Protein 7M0O (pdb70)

Structure (mmCIF, N/CA/C/O backbone):
data_7M0O
#
_entry.id   7M0O
#
_cell.length_a   39.270
_cell.length_b   56.720
_cell.length_c   152.189
_cell.angle_alpha   90.000
_cell.angle_beta   90.000
_cell.angle_gamma   90.000
#
_symmetry.space_group_name_H-M   'P 21 21 21'
#
loop_
_entity.id
_entity.type
_entity.pdbx_description
1 polymer '3-phosphoshikimate 1-carboxyvinyltransferase'
2 non-polymer 'PHOSPHATE ION'
3 non-polymer 'POTASSIUM ION'
4 water water
#
loop_
_atom_site.group_PDB
_atom_site.id
_atom_site.type_symbol
_atom_site.label_atom_id
_atom_site.label_alt_id
_atom_site.label_comp_id
_atom_site.label_asym_id
_atom_site.label_entity_id
_atom_site.label_seq_id
_atom_site.pdbx_PDB_ins_code
_atom_site.Cartn_x
_atom_site.Cartn_y
_atom_site.Cartn_z
_atom_site.occupancy
_atom_site.B_iso_or_equiv
_atom_site.auth_seq_id
_atom_site.auth_comp_id
_atom_site.auth_asym_id
_atom_site.auth_atom_id
_atom_site.pdbx_PDB_model_num
ATOM 1 N N . SER A 1 3 ? -29.13508 -13.48548 30.56317 1.000 33.24776 8 SER A N 1
ATOM 2 C CA . SER A 1 3 ? -29.11244 -12.96701 29.19619 1.000 24.88561 8 SER A CA 1
ATOM 3 C C . SER A 1 3 ? -27.76927 -12.30483 28.88850 1.000 25.43333 8 SER A C 1
ATOM 4 O O . SER A 1 3 ? -27.45579 -11.21381 29.38437 1.000 21.78724 8 SER A O 1
ATOM 7 N N . LEU A 1 4 ? -26.98452 -12.98359 28.07581 1.000 14.66850 9 LEU A N 1
ATOM 8 C CA . LEU A 1 4 ? -25.61826 -12.57452 27.81624 1.000 14.95123 9 LEU A CA 1
ATOM 9 C C . LEU A 1 4 ? -25.58326 -11.40974 26.82819 1.000 13.26475 9 LEU A C 1
ATOM 10 O O . LEU A 1 4 ? -26.42627 -11.31522 25.93489 1.000 17.29159 9 LEU A O 1
ATOM 15 N N . PRO A 1 5 ? -24.60891 -10.51314 26.97413 1.000 13.34295 10 PRO A N 1
ATOM 16 C CA . PRO A 1 5 ? -24.60613 -9.29170 26.15992 1.000 12.14451 10 PRO A CA 1
ATOM 17 C C . PRO A 1 5 ? -24.26297 -9.56219 24.70244 1.000 14.64321 10 PRO A C 1
ATOM 18 O O . PRO A 1 5 ? -23.50052 -10.47281 24.37533 1.000 14.84741 10 PRO A O 1
ATOM 22 N N . GLY A 1 6 ? -24.82662 -8.71973 23.83454 1.000 12.12179 11 GLY A N 1
ATOM 23 C CA . GLY A 1 6 ? -24.51651 -8.80309 22.41939 1.000 10.94845 11 GLY A CA 1
ATOM 24 C C . GLY A 1 6 ? -23.05187 -8.53088 22.13914 1.000 11.08543 11 GLY A C 1
ATOM 25 O O . GLY A 1 6 ? -22.35269 -7.86381 22.90822 1.000 12.69871 11 GLY A O 1
ATOM 26 N N . SER A 1 7 ? -22.59934 -9.04138 20.99421 1.000 9.44220 12 SER A N 1
ATOM 27 C CA . SER A 1 7 ? -21.24012 -8.81065 20.52937 1.000 11.50062 12 SER A CA 1
ATOM 28 C C . SER A 1 7 ? -21.03505 -7.32534 20.24659 1.000 11.08717 12 SER A C 1
ATOM 29 O O . SER A 1 7 ? -21.85142 -6.69380 19.56895 1.000 12.30874 12 SER A O 1
ATOM 32 N N . LYS A 1 8 ? -19.94991 -6.76913 20.79781 1.000 10.46991 13 LYS A N 1
ATOM 33 C CA . LYS A 1 8 ? -19.65581 -5.35299 20.57277 1.000 12.60246 13 LYS A CA 1
ATOM 34 C C . LYS A 1 8 ? -19.33899 -5.08011 19.10607 1.000 15.51720 13 LYS A C 1
ATOM 35 O O . LYS A 1 8 ? -19.86484 -4.12788 18.50937 1.000 15.18065 13 LYS A O 1
ATOM 41 N N . SER A 1 9 ? -18.46158 -5.88534 18.50641 1.000 12.07568 14 SER A N 1
ATOM 42 C CA . SER A 1 9 ? -18.06337 -5.59534 17.13314 1.000 14.45164 14 SER A CA 1
ATOM 43 C C . SER A 1 9 ? -19.19894 -5.85994 16.14902 1.000 13.86155 14 SER A C 1
ATOM 44 O O . SER A 1 9 ? -19.30001 -5.17769 15.12385 1.000 15.30441 14 SER A O 1
ATOM 47 N N . ILE A 1 10 ? -20.06487 -6.83291 16.43034 1.000 13.86657 15 ILE A N 1
ATOM 48 C CA . ILE A 1 10 ? -21.21252 -7.03560 15.55377 1.000 10.80043 15 ILE A CA 1
ATOM 49 C C . ILE A 1 10 ? -22.21255 -5.88801 15.71444 1.000 11.09892 15 ILE A C 1
ATOM 50 O O . ILE A 1 10 ? -22.77679 -5.40041 14.72656 1.000 13.69692 15 ILE A O 1
ATOM 55 N N . THR A 1 11 ? -22.41562 -5.40563 16.94365 1.000 11.22008 16 THR A N 1
ATOM 56 C CA . THR A 1 11 ? -23.33579 -4.28834 17.13940 1.000 8.13960 16 THR A CA 1
ATOM 57 C C . THR A 1 11 ? -22.85780 -3.06390 16.36775 1.000 11.03932 16 THR A C 1
ATOM 58 O O . THR A 1 11 ? -23.65945 -2.36232 15.73527 1.000 12.61387 16 THR A O 1
ATOM 62 N N . ALA A 1 12 ? -21.54491 -2.84257 16.35009 1.000 13.28478 17 ALA A N 1
ATOM 63 C CA . ALA A 1 12 ? -20.97189 -1.67554 15.67759 1.000 14.66631 17 ALA A CA 1
ATOM 64 C C . ALA A 1 12 ? -21.23421 -1.70890 14.17962 1.000 13.93351 17 ALA A C 1
ATOM 65 O O . ALA A 1 12 ? -21.71249 -0.72343 13.59909 1.000 14.46028 17 ALA A O 1
ATOM 67 N N . ARG A 1 13 ? -20.87425 -2.82030 13.52736 1.000 11.99731 18 ARG A N 1
ATOM 68 C CA . ARG A 1 13 ? -21.17116 -2.97479 12.10352 1.000 15.29029 18 ARG A CA 1
ATOM 69 C C . ARG A 1 13 ? -22.66543 -2.82986 11.82831 1.000 16.05544 18 ARG A C 1
ATOM 70 O O . ARG A 1 13 ? -23.06247 -2.19689 10.84297 1.000 14.87290 18 ARG A O 1
ATOM 78 N N . ALA A 1 14 ? -23.51004 -3.43545 12.67118 1.000 11.50188 19 ALA A N 1
ATOM 79 C CA . ALA A 1 14 ? -24.95437 -3.41086 12.42402 1.000 13.05322 19 ALA A CA 1
ATOM 80 C C . ALA A 1 14 ? -25.52012 -1.99734 12.49070 1.000 11.42360 19 ALA A C 1
ATOM 81 O O . ALA A 1 14 ? -26.47863 -1.67937 11.77255 1.000 10.95911 19 ALA A O 1
ATOM 83 N N . LEU A 1 15 ? -24.97765 -1.15740 13.38375 1.000 11.33132 20 LEU A N 1
ATOM 84 C CA . LEU A 1 15 ? -25.43864 0.23133 13.48224 1.000 10.94435 20 LEU A CA 1
ATOM 85 C C . LEU A 1 15 ? -25.12710 1.00617 12.20757 1.000 16.45234 20 LEU A C 1
ATOM 86 O O . LEU A 1 15 ? -25.94884 1.80715 11.73892 1.000 13.12521 20 LEU A O 1
ATOM 91 N N . PHE A 1 16 ? -23.93184 0.79710 11.65065 1.000 11.94522 21 PHE A N 1
ATOM 92 C CA . PHE A 1 16 ? -23.58609 1.40510 10.36913 1.000 10.25486 21 PHE A CA 1
ATOM 93 C C . PHE A 1 16 ? -24.55825 0.97000 9.28326 1.000 12.61617 21 PHE A C 1
ATOM 94 O O . PHE A 1 16 ? -25.08102 1.79872 8.52991 1.000 14.45404 21 PHE A O 1
ATOM 102 N N . LEU A 1 17 ? -24.76671 -0.34104 9.15631 1.000 14.02090 22 LEU A N 1
ATOM 103 C CA . LEU A 1 17 ? -25.64177 -0.86037 8.10958 1.000 12.95945 22 LEU A CA 1
ATOM 104 C C . LEU A 1 17 ? -27.07373 -0.35161 8.27367 1.000 13.29242 22 LEU A C 1
ATOM 105 O O . LEU A 1 17 ? -27.73199 0.00122 7.27848 1.000 12.64802 22 LEU A O 1
ATOM 110 N N . ALA A 1 18 ? -27.57074 -0.29581 9.52215 1.000 11.34717 23 ALA A N 1
ATOM 111 C CA . ALA A 1 18 ? -28.92076 0.21072 9.77099 1.000 11.04160 23 ALA A CA 1
ATOM 112 C C . ALA A 1 18 ? -29.04550 1.67041 9.35810 1.000 13.48981 23 ALA A C 1
ATOM 113 O O . ALA A 1 18 ? -30.08649 2.08912 8.84602 1.000 13.35504 23 ALA A O 1
ATOM 115 N N . ALA A 1 19 ? -28.00367 2.46501 9.60678 1.000 12.38339 24 ALA A N 1
ATOM 116 C CA . ALA A 1 19 ? -28.01462 3.86475 9.20077 1.000 12.61241 24 ALA A CA 1
ATOM 117 C C . ALA A 1 19 ? -27.99920 4.02532 7.68674 1.000 12.78054 24 ALA A C 1
ATOM 118 O O . ALA A 1 19 ? -28.61430 4.95962 7.15684 1.000 12.53393 24 ALA A O 1
ATOM 120 N N . ALA A 1 20 ? -27.26578 3.16394 6.97711 1.000 12.17787 25 ALA A N 1
ATOM 121 C CA . ALA A 1 20 ? -26.96660 3.41170 5.57006 1.000 11.58992 25 ALA A CA 1
ATOM 122 C C . ALA A 1 20 ? -27.95658 2.75222 4.61265 1.000 14.26371 25 ALA A C 1
ATOM 123 O O . ALA A 1 20 ? -27.98728 3.11996 3.43253 1.000 19.24835 25 ALA A O 1
ATOM 125 N N . ALA A 1 21 ? -28.79431 1.83883 5.09248 1.000 14.55258 26 ALA A N 1
ATOM 126 C CA . ALA A 1 21 ? -29.60764 1.03452 4.19712 1.000 14.69334 26 ALA A CA 1
ATOM 127 C C . ALA A 1 21 ? -30.84673 1.79060 3.71183 1.000 17.94680 26 ALA A C 1
ATOM 128 O O . ALA A 1 21 ? -31.21867 2.85203 4.21759 1.000 18.14632 26 ALA A O 1
ATOM 130 N N . ASP A 1 22 ? -31.48261 1.22251 2.69345 1.000 16.60306 27 ASP A N 1
ATOM 131 C CA . ASP A 1 22 ? -32.73256 1.74604 2.15870 1.000 19.47148 27 ASP A CA 1
ATOM 132 C C . ASP A 1 22 ? -33.86854 1.04353 2.89133 1.000 19.91534 27 ASP A C 1
ATOM 133 O O . ASP A 1 22 ? -34.10023 -0.15518 2.69100 1.000 24.96496 27 ASP A O 1
ATOM 138 N N . GLY A 1 23 ? -34.54295 1.77269 3.77193 1.000 20.28723 28 GLY A N 1
ATOM 139 C CA . GLY A 1 23 ? -35.66411 1.26543 4.54005 1.000 22.11926 28 GLY A CA 1
ATOM 140 C C . GLY A 1 23 ? -35.42562 1.40746 6.03118 1.000 17.98141 28 GLY A C 1
ATOM 141 O O . GLY A 1 23 ? -34.46525 2.03814 6.48238 1.000 19.12293 28 GLY A O 1
ATOM 142 N N . VAL A 1 24 ? -36.33312 0.82744 6.81024 1.000 19.44390 29 VAL A N 1
ATOM 143 C CA . VAL A 1 24 ? -36.24237 0.85999 8.26726 1.000 15.45877 29 VAL A CA 1
ATOM 144 C C . VAL A 1 24 ? -35.64763 -0.46136 8.72964 1.000 15.47279 29 VAL A C 1
ATOM 145 O O . VAL A 1 24 ? -36.20564 -1.53103 8.45832 1.000 17.39034 29 VAL A O 1
ATOM 149 N N . THR A 1 25 ? -34.49650 -0.39675 9.39612 1.000 12.83998 30 THR A N 1
ATOM 150 C CA . THR A 1 25 ? -33.85023 -1.58417 9.93855 1.000 16.03797 30 THR A CA 1
ATOM 151 C C . THR A 1 25 ? -34.18411 -1.73115 11.41438 1.000 14.56847 30 THR A C 1
ATOM 152 O O . THR A 1 25 ? -34.17295 -0.75277 12.16646 1.000 13.83365 30 THR A O 1
ATOM 156 N N . THR A 1 26 ? -34.47166 -2.96398 11.82018 1.000 13.46476 31 THR A N 1
ATOM 157 C CA . THR A 1 26 ? -34.66558 -3.31018 13.22261 1.000 15.03792 31 THR A CA 1
ATOM 158 C C . THR A 1 26 ? -33.48799 -4.16983 13.67143 1.000 18.47089 31 THR A C 1
ATOM 159 O O . THR A 1 26 ? -33.21734 -5.21939 13.07669 1.000 19.83417 31 THR A O 1
ATOM 163 N N . LEU A 1 27 ? -32.77003 -3.70211 14.68952 1.000 13.89684 32 LEU A N 1
ATOM 164 C CA . LEU A 1 27 ? -31.68350 -4.44318 15.31238 1.000 15.06269 32 LEU A CA 1
ATOM 165 C C . LEU A 1 27 ? -32.20817 -5.06589 16.59897 1.000 17.23280 32 LEU A C 1
ATOM 166 O O . LEU A 1 27 ? -32.71244 -4.35368 17.47630 1.000 17.91763 32 LEU A O 1
ATOM 171 N N . VAL A 1 28 ? -32.07561 -6.38066 16.72373 1.000 13.28734 33 VAL A N 1
ATOM 172 C CA . VAL A 1 28 ? -32.59738 -7.09450 17.88672 1.000 14.68538 33 VAL A CA 1
ATOM 173 C C . VAL A 1 28 ? -31.45239 -7.41104 18.84883 1.000 20.86527 33 VAL A C 1
ATOM 174 O O . VAL A 1 28 ? -30.42376 -7.97277 18.45030 1.000 15.08747 33 VAL A O 1
ATOM 178 N N . ARG A 1 29 ? -31.63737 -7.05090 20.12171 1.000 18.00463 34 ARG A N 1
ATOM 179 C CA . ARG A 1 29 ? -30.68037 -7.23631 21.21205 1.000 16.35717 34 ARG A CA 1
ATOM 180 C C . ARG A 1 29 ? -29.29077 -6.66279 20.93603 1.000 16.68243 34 ARG A C 1
ATOM 181 O O . ARG A 1 29 ? -28.29239 -7.33425 21.22830 1.000 15.35127 34 ARG A O 1
ATOM 189 N N . PRO A 1 30 ? -29.15815 -5.44295 20.41588 1.000 15.10355 35 PRO A N 1
ATOM 190 C CA . PRO A 1 30 ? -27.81516 -4.86062 20.28787 1.000 14.98609 35 PRO A CA 1
ATOM 191 C C . PRO A 1 30 ? -27.18193 -4.64689 21.65957 1.000 12.20093 35 PRO A C 1
ATOM 192 O O . PRO A 1 30 ? -27.86102 -4.53464 22.68060 1.000 20.64547 35 PRO A O 1
ATOM 196 N N . LEU A 1 31 ? -25.85310 -4.61611 21.67921 1.000 11.31126 36 LEU A N 1
ATOM 197 C CA . LEU A 1 31 ? -25.14317 -4.28026 22.90757 1.000 13.43860 36 LEU A CA 1
ATOM 198 C C . LEU A 1 31 ? -25.39362 -2.81795 23.26211 1.000 13.87839 36 LEU A C 1
ATOM 199 O O . LEU A 1 31 ? -25.25522 -1.92772 22.41071 1.000 12.83813 36 LEU A O 1
ATOM 204 N N . ARG A 1 32 ? -25.76064 -2.56739 24.51948 1.000 12.99595 37 ARG A N 1
ATOM 205 C CA . ARG A 1 32 ? -25.88415 -1.20976 25.03340 1.000 15.67341 37 ARG A CA 1
ATOM 206 C C . ARG A 1 32 ? -24.62415 -0.90047 25.83440 1.000 16.20098 37 ARG A C 1
ATOM 207 O O . ARG A 1 32 ? -24.42770 -1.44297 26.93182 1.000 19.06182 37 ARG A O 1
ATOM 215 N N . SER A 1 33 ? -23.75587 -0.06026 25.27292 1.000 13.56946 38 SER A N 1
ATOM 216 C CA . SER A 1 33 ? -22.55447 0.41080 25.95582 1.000 13.73762 38 SER A CA 1
ATOM 217 C C . SER A 1 33 ? -22.44989 1.91574 25.77312 1.000 12.52624 38 SER A C 1
ATOM 218 O O . SER A 1 33 ? -23.22975 2.51074 25.02845 1.000 14.08717 38 SER A O 1
ATOM 221 N N . ASP A 1 34 ? -21.44743 2.53251 26.41735 1.000 18.02419 39 ASP A N 1
ATOM 222 C CA . ASP A 1 34 ? -21.22760 3.95946 26.19738 1.000 12.67055 39 ASP A CA 1
ATOM 223 C C . ASP A 1 34 ? -20.89033 4.24328 24.73761 1.000 14.29209 39 ASP A C 1
ATOM 224 O O . ASP A 1 34 ? -21.33622 5.25493 24.18506 1.000 17.09473 39 ASP A O 1
ATOM 229 N N . ASP A 1 35 ? -20.13285 3.34041 24.08308 1.000 13.85015 40 ASP A N 1
ATOM 230 C CA . ASP A 1 35 ? -19.79303 3.54630 22.67628 1.000 17.19808 40 ASP A CA 1
ATOM 231 C C . ASP A 1 35 ? -21.04037 3.48173 21.79710 1.000 13.72127 40 ASP A C 1
ATOM 232 O O . ASP A 1 35 ? -21.27629 4.37735 20.98478 1.000 17.02368 40 ASP A O 1
ATOM 237 N N . THR A 1 36 ? -21.87346 2.44399 21.95589 1.000 16.11733 41 THR A N 1
ATOM 238 C CA . THR A 1 36 ? -23.05627 2.37311 21.09506 1.000 12.73590 41 THR A CA 1
ATOM 239 C C . THR A 1 36 ? -24.07145 3.45647 21.43279 1.000 13.25209 41 THR A C 1
ATOM 240 O O . THR A 1 36 ? -24.80472 3.91612 20.54499 1.000 14.20697 41 THR A O 1
ATOM 244 N N . GLU A 1 37 ? -24.13583 3.88625 22.69832 1.000 12.85656 42 GLU A N 1
ATOM 245 C CA . GLU A 1 37 ? -25.00741 5.00687 23.03755 1.000 15.67970 42 GLU A CA 1
ATOM 246 C C . GLU A 1 37 ? -24.55264 6.28416 22.33678 1.000 13.72424 42 GLU A C 1
ATOM 247 O O . GLU A 1 37 ? -25.37564 7.02689 21.79364 1.000 14.23527 42 GLU A O 1
ATOM 253 N N . GLY A 1 38 ? -23.24391 6.55079 22.33586 1.000 13.91702 43 GLY A N 1
ATOM 254 C CA . GLY A 1 38 ? -22.73423 7.71090 21.62689 1.000 14.03485 43 GLY A CA 1
ATOM 255 C C . GLY A 1 38 ? -22.94140 7.62731 20.12217 1.000 11.57725 43 GLY A C 1
ATOM 256 O O . GLY A 1 38 ? -23.19146 8.65218 19.47177 1.000 13.18322 43 GLY A O 1
ATOM 257 N N . PHE A 1 39 ? -22.84935 6.41932 19.55805 1.000 15.60066 44 PHE A N 1
ATOM 258 C CA . PHE A 1 39 ? -23.15052 6.21118 18.13682 1.000 14.42054 44 PHE A CA 1
ATOM 259 C C . PHE A 1 39 ? -24.58770 6.61487 17.83194 1.000 15.06918 44 PHE A C 1
ATOM 260 O O . PHE A 1 39 ? -24.84993 7.39885 16.90682 1.000 13.89465 44 PHE A O 1
ATOM 268 N N . ALA A 1 40 ? -25.53829 6.07069 18.59972 1.000 14.65314 45 ALA A N 1
ATOM 269 C CA . ALA A 1 40 ? -26.93751 6.44596 18.44572 1.000 15.57767 45 ALA A CA 1
ATOM 270 C C . ALA A 1 40 ? -27.13174 7.94789 18.59435 1.000 14.01264 45 ALA A C 1
ATOM 271 O O . ALA A 1 40 ? -27.85320 8.56500 17.80453 1.000 16.95512 45 ALA A O 1
ATOM 273 N N . GLU A 1 41 ? -26.51816 8.55494 19.62602 1.000 18.04313 46 GLU A N 1
ATOM 274 C CA . GLU A 1 41 ? -26.63625 10.00102 19.81253 1.000 14.37605 46 GLU A CA 1
ATOM 275 C C . GLU A 1 41 ? -26.07883 10.76871 18.61656 1.000 14.07596 46 GLU A C 1
ATOM 276 O O . GLU A 1 41 ? -26.63783 11.79301 18.21003 1.000 16.13996 46 GLU A O 1
ATOM 282 N N . GLY A 1 42 ? -24.94788 10.31162 18.07658 1.000 12.99140 47 GLY A N 1
ATOM 283 C CA . GLY A 1 42 ? -24.36558 10.97205 16.92187 1.000 15.37502 47 GLY A CA 1
ATOM 284 C C . GLY A 1 42 ? -25.26440 10.87504 15.70935 1.000 17.75272 47 GLY A C 1
ATOM 285 O O . GLY A 1 42 ? -25.41341 11.84239 14.96008 1.000 16.23632 47 GLY A O 1
ATOM 286 N N . LEU A 1 43 ? -25.87964 9.70689 15.50648 1.000 14.75745 48 LEU A N 1
ATOM 287 C CA . LEU A 1 43 ? -26.83767 9.54690 14.41322 1.000 15.48998 48 LEU A CA 1
ATOM 288 C C . LEU A 1 43 ? -27.99485 10.52587 14.54484 1.000 16.47802 48 LEU A C 1
ATOM 289 O O . LEU A 1 43 ? -28.44310 11.11065 13.55453 1.000 16.87033 48 LEU A O 1
ATOM 294 N N . VAL A 1 44 ? -28.50927 10.70911 15.75940 1.000 17.16169 49 VAL A N 1
ATOM 295 C CA . VAL A 1 44 ? -29.61885 11.63603 15.92389 1.000 17.72490 49 VAL A CA 1
ATOM 296 C C . VAL A 1 44 ? -29.16844 13.05694 15.62179 1.000 15.23552 49 VAL A C 1
ATOM 297 O O . VAL A 1 44 ? -29.89018 13.81914 14.97285 1.000 18.27407 49 VAL A O 1
ATOM 301 N N . ARG A 1 45 ? -27.95396 13.41981 16.04502 1.000 15.41807 50 ARG A N 1
ATOM 302 C CA . ARG A 1 45 ? -27.43204 14.75079 15.75074 1.000 18.78184 50 ARG A CA 1
ATOM 303 C C . ARG A 1 45 ? -27.29497 14.97495 14.25032 1.000 21.54204 50 ARG A C 1
ATOM 304 O O . ARG A 1 45 ? -27.51461 16.09310 13.75872 1.000 22.44962 50 ARG A O 1
ATOM 312 N N . LEU A 1 46 ? -26.95536 13.92514 13.50747 1.000 15.72553 51 LEU A N 1
ATOM 313 C CA . LEU A 1 46 ? -26.82594 14.00369 12.05413 1.000 17.12409 51 LEU A CA 1
ATOM 314 C C . LEU A 1 46 ? -28.16798 13.96143 11.33759 1.000 18.63447 51 LEU A C 1
ATOM 315 O O . LEU A 1 46 ? -28.19705 14.05026 10.10541 1.000 17.49380 51 LEU A O 1
ATOM 320 N N . GLY A 1 47 ? -29.27518 13.82875 12.06429 1.000 14.82903 52 GLY A N 1
ATOM 321 C CA . GLY A 1 47 ? -30.58522 13.85630 11.45315 1.000 17.42384 52 GLY A CA 1
ATOM 322 C C . GLY A 1 47 ? -31.17594 12.51567 11.09627 1.000 17.03465 52 GLY A C 1
ATOM 323 O O . GLY A 1 47 ? -32.14180 12.47008 10.32494 1.000 18.80735 52 GLY A O 1
ATOM 324 N N . TYR A 1 48 ? -30.61669 11.42186 11.60104 1.000 17.94339 53 TYR A N 1
ATOM 325 C CA . TYR A 1 48 ? -31.24556 10.12162 11.45570 1.000 14.69959 53 TYR A CA 1
ATOM 326 C C . TYR A 1 48 ? -32.29158 9.91644 12.54724 1.000 14.09848 53 TYR A C 1
ATOM 327 O O . TYR A 1 48 ? -32.15963 10.41548 13.66633 1.000 17.81194 53 TYR A O 1
ATOM 336 N N . ARG A 1 49 ? -33.33997 9.17464 12.20690 1.000 14.74563 54 ARG A N 1
ATOM 337 C CA . ARG A 1 49 ? -34.37469 8.80637 13.16609 1.000 19.63850 54 ARG A CA 1
ATOM 338 C C . ARG A 1 49 ? -33.98870 7.48489 13.81268 1.000 17.60896 54 ARG A C 1
ATOM 339 O O . ARG A 1 49 ? -33.86126 6.47212 13.11821 1.000 17.27765 54 ARG A O 1
ATOM 347 N N . VAL A 1 50 ? -33.82452 7.48927 15.13388 1.000 19.55409 55 VAL A N 1
ATOM 348 C CA . VAL A 1 50 ? -33.42485 6.30954 15.89394 1.000 15.31202 55 VAL A CA 1
ATOM 349 C C . VAL A 1 50 ? -34.43097 6.11406 17.01792 1.000 14.95395 55 VAL A C 1
ATOM 350 O O . VAL A 1 50 ? -34.54474 6.96755 17.90593 1.000 17.72436 55 VAL A O 1
ATOM 354 N N . GLY A 1 51 ? -35.14598 4.99911 16.98769 1.000 15.55249 56 GLY A N 1
ATOM 355 C CA . GLY A 1 51 ? -36.09971 4.63446 18.03557 1.000 16.17921 56 GLY A CA 1
ATOM 356 C C . GLY A 1 51 ? -35.61665 3.40218 18.76228 1.000 17.55394 56 GLY A C 1
ATOM 357 O O . GLY A 1 51 ? -35.04722 2.48935 18.15360 1.000 19.14137 56 GLY A O 1
ATOM 358 N N . ARG A 1 52 ? -35.81045 3.37193 20.08121 1.000 16.73691 57 ARG A N 1
ATOM 359 C CA . ARG A 1 52 ? -35.24860 2.28708 20.86716 1.000 19.02856 57 ARG A CA 1
ATOM 360 C C . ARG A 1 52 ? -36.24795 1.78778 21.90178 1.000 17.31910 57 ARG A C 1
ATOM 361 O O . ARG A 1 52 ? -37.08053 2.54476 22.41247 1.000 21.27808 57 ARG A O 1
ATOM 369 N N . THR A 1 53 ? -36.16277 0.47541 22.17744 1.000 16.81937 58 THR A N 1
ATOM 370 C CA . THR A 1 53 ? -36.83366 -0.19565 23.28940 1.000 13.29522 58 THR A CA 1
ATOM 371 C C . THR A 1 53 ? -35.74397 -0.91040 24.08084 1.000 14.98346 58 THR A C 1
ATOM 372 O O . THR A 1 53 ? -34.57533 -0.89350 23.67117 1.000 17.32412 58 THR A O 1
ATOM 376 N N . PRO A 1 54 ? -36.05660 -1.55286 25.21039 1.000 20.11701 59 PRO A N 1
ATOM 377 C CA . PRO A 1 54 ? -35.00855 -2.31720 25.90754 1.000 19.95685 59 PRO A CA 1
ATOM 378 C C . PRO A 1 54 ? -34.47801 -3.49824 25.10272 1.000 22.41102 59 PRO A C 1
ATOM 379 O O . PRO A 1 54 ? -33.40443 -4.01844 25.44162 1.000 30.28941 59 PRO A O 1
ATOM 383 N N . ASP A 1 55 ? -35.16879 -3.90642 24.03523 1.000 14.90147 60 ASP A N 1
ATOM 384 C CA . ASP A 1 55 ? -34.83480 -5.09732 23.26238 1.000 18.56773 60 ASP A CA 1
ATOM 385 C C . ASP A 1 55 ? -34.39750 -4.81056 21.83256 1.000 23.81559 60 ASP A C 1
ATOM 386 O O . ASP A 1 55 ? -33.64037 -5.60446 21.27372 1.000 21.36279 60 ASP A O 1
ATOM 391 N N . THR A 1 56 ? -34.87278 -3.72423 21.20979 1.000 20.04699 61 THR A N 1
ATOM 392 C CA . THR A 1 56 ? -34.64288 -3.48946 19.78409 1.000 19.84167 61 THR A CA 1
ATOM 393 C C . THR A 1 56 ? -34.39898 -2.01158 19.52059 1.000 24.90986 61 THR A C 1
ATOM 394 O O . THR A 1 56 ? -34.99812 -1.14374 20.15962 1.000 25.31321 61 THR A O 1
ATOM 398 N N . TRP A 1 57 ? -33.52874 -1.73319 18.55042 1.000 19.06462 62 TRP A N 1
ATOM 399 C CA . TRP A 1 57 ? -33.31995 -0.38665 18.02781 1.000 19.56212 62 TRP A CA 1
ATOM 400 C C . TRP A 1 57 ? -33.85355 -0.32118 16.60380 1.000 16.96203 62 TRP A C 1
ATOM 401 O O . TRP A 1 57 ? -33.67896 -1.26090 15.81668 1.000 18.62921 62 TRP A O 1
ATOM 412 N N . GLN A 1 58 ? -34.49546 0.79533 16.27511 1.000 17.50478 63 GLN A N 1
ATOM 413 C CA . GLN A 1 58 ? -35.10786 1.01569 14.97282 1.000 23.71767 63 GLN A CA 1
ATOM 414 C C . GLN A 1 58 ? -34.43826 2.21577 14.31565 1.000 14.80997 63 GLN A C 1
ATOM 415 O O . GLN A 1 58 ? -34.36643 3.29013 14.92199 1.000 19.83960 63 GLN A O 1
ATOM 421 N N . VAL A 1 59 ? -33.91540 2.03565 13.09746 1.000 13.28617 64 VAL A N 1
ATOM 422 C CA . VAL A 1 59 ? -33.18027 3.09859 12.40491 1.000 16.16558 64 VAL A CA 1
ATOM 423 C C . VAL A 1 59 ? -33.76599 3.27900 11.01076 1.000 17.24362 64 VAL A C 1
ATOM 424 O O . VAL A 1 59 ? -33.80853 2.32585 10.22903 1.000 16.68145 64 VAL A O 1
ATOM 428 N N . ASP A 1 60 ? -34.19635 4.50012 10.69349 1.000 18.17706 65 ASP A N 1
ATOM 429 C CA . ASP A 1 60 ? -34.60645 4.84371 9.33315 1.000 18.19011 65 ASP A CA 1
ATOM 430 C C . ASP A 1 60 ? -33.35575 5.08891 8.50642 1.000 17.75457 65 ASP A C 1
ATOM 431 O O . ASP A 1 60 ? -32.63759 6.06903 8.73929 1.000 16.57517 65 ASP A O 1
ATOM 436 N N . GLY A 1 61 ? -33.08141 4.21091 7.54661 1.000 14.92125 66 GLY A N 1
ATOM 437 C CA . GLY A 1 61 ? -31.84999 4.33644 6.78848 1.000 14.21220 66 GLY A CA 1
ATOM 438 C C . GLY A 1 61 ? -31.86549 5.55852 5.88908 1.000 12.32967 66 GLY A C 1
ATOM 439 O O . GLY A 1 61 ? -32.91568 6.00973 5.43459 1.000 16.21315 66 GLY A O 1
ATOM 440 N N . ARG A 1 62 ? -30.67564 6.10367 5.64041 1.000 10.83573 67 ARG A N 1
ATOM 441 C CA . ARG A 1 62 ? -30.49987 7.25829 4.76185 1.000 11.72948 67 ARG A CA 1
ATOM 442 C C . ARG A 1 62 ? -29.44842 6.90816 3.72094 1.000 13.03003 67 ARG A C 1
ATOM 443 O O . ARG A 1 62 ? -28.24441 7.09255 3.94585 1.000 14.19938 67 ARG A O 1
ATOM 451 N N . PRO A 1 63 ? -29.87433 6.40595 2.55894 1.000 16.77685 68 PRO A N 1
ATOM 452 C CA . PRO A 1 63 ? -28.90752 6.01571 1.52250 1.000 14.56653 68 PRO A CA 1
ATOM 453 C C . PRO A 1 63 ? -27.99672 7.14372 1.05891 1.000 15.00486 68 PRO A C 1
ATOM 454 O O . PRO A 1 63 ? -26.90410 6.85013 0.56239 1.000 14.34233 68 PRO A O 1
ATOM 458 N N . GLN A 1 64 ? -28.38639 8.41857 1.21483 1.000 12.71506 69 GLN A N 1
ATOM 459 C CA . GLN A 1 64 ? -27.52159 9.52584 0.81577 1.000 19.39068 69 GLN A CA 1
ATOM 460 C C . GLN A 1 64 ? -26.92512 10.26396 2.01417 1.000 16.87646 69 GLN A C 1
ATOM 461 O O . GLN A 1 64 ? -26.46018 11.39323 1.86836 1.000 14.13754 69 GLN A O 1
ATOM 467 N N . GLY A 1 65 ? -26.91950 9.64843 3.19576 1.000 15.64488 70 GLY A N 1
ATOM 468 C CA . GLY A 1 65 ? -26.16503 10.19048 4.30263 1.000 13.43299 70 GLY A CA 1
ATOM 469 C C . GLY A 1 65 ? -26.95191 11.11106 5.21354 1.000 12.91924 70 GLY A C 1
ATOM 470 O O . GLY A 1 65 ? -28.17827 11.17857 5.15726 1.000 13.95794 70 GLY A O 1
ATOM 471 N N . PRO A 1 66 ? -26.24146 11.82415 6.09156 1.000 12.58683 71 PRO A N 1
ATOM 472 C CA . PRO A 1 66 ? -26.90796 12.65549 7.10231 1.000 10.67041 71 PRO A CA 1
ATOM 473 C C . PRO A 1 66 ? -27.91533 13.63028 6.50690 1.000 14.07096 71 PRO A C 1
ATOM 474 O O . PRO A 1 66 ? -27.69618 14.20521 5.43988 1.000 13.42478 71 PRO A O 1
ATOM 478 N N . ALA A 1 67 ? -29.01724 13.83388 7.23335 1.000 12.51793 72 ALA A N 1
ATOM 479 C CA . ALA A 1 67 ? -30.05024 14.76105 6.78170 1.000 14.83702 72 ALA A CA 1
ATOM 480 C C . ALA A 1 67 ? -29.57646 16.20870 6.87212 1.000 17.52154 72 ALA A C 1
ATOM 481 O O . ALA A 1 67 ? -29.74769 16.98957 5.92505 1.000 15.80965 72 ALA A O 1
ATOM 483 N N . VAL A 1 68 ? -28.96735 16.58590 8.00049 1.000 19.81707 73 VAL A N 1
ATOM 484 C CA . VAL A 1 68 ? -28.61571 17.98401 8.22822 1.000 16.03684 73 VAL A CA 1
ATOM 485 C C . VAL A 1 68 ? -27.52103 18.42589 7.26285 1.000 15.87695 73 VAL A C 1
ATOM 486 O O . VAL A 1 68 ? -26.70924 17.62601 6.78821 1.000 15.54471 73 VAL A O 1
ATOM 490 N N . ALA A 1 69 ? -27.49720 19.72670 6.96873 1.000 15.62389 74 ALA A N 1
ATOM 491 C CA . ALA A 1 69 ? -26.47469 20.27675 6.09188 1.000 12.57971 74 ALA A CA 1
ATOM 492 C C . ALA A 1 69 ? -25.17636 20.58780 6.82567 1.000 12.96625 74 ALA A C 1
ATOM 493 O O . ALA A 1 69 ? -24.13103 20.69344 6.18538 1.000 15.26960 74 ALA A O 1
ATOM 495 N N . GLU A 1 70 ? -25.22286 20.71087 8.15505 1.000 17.69521 75 GLU A N 1
ATOM 496 C CA . GLU A 1 70 ? -24.06683 21.04755 8.98029 1.000 19.53325 75 GLU A CA 1
ATOM 497 C C . GLU A 1 70 ? -24.31616 20.53442 10.39443 1.000 14.68280 75 GLU A C 1
ATOM 498 O O . GLU A 1 70 ? -25.45183 20.55837 10.87611 1.000 18.73571 75 GLU A O 1
ATOM 504 N N . ALA A 1 71 ? -23.25094 20.05886 11.04658 1.000 14.60578 76 ALA A N 1
ATOM 505 C CA . ALA A 1 71 ? -23.38757 19.57442 12.41668 1.000 17.19446 76 ALA A CA 1
ATOM 506 C C . ALA A 1 71 ? -22.03686 19.49463 13.11184 1.000 17.17963 76 ALA A C 1
ATOM 507 O O . ALA A 1 71 ? -20.99832 19.29420 12.47838 1.000 16.59642 76 ALA A O 1
ATOM 509 N N . ASP A 1 72 ? -22.08076 19.64009 14.43549 1.000 17.85393 77 ASP A N 1
ATOM 510 C CA . ASP A 1 72 ? -20.96319 19.32715 15.31099 1.000 21.02251 77 ASP A CA 1
ATOM 511 C C . ASP A 1 72 ? -21.30597 18.01280 16.00578 1.000 17.69255 77 ASP A C 1
ATOM 512 O O . ASP A 1 72 ? -22.33782 17.91517 16.67737 1.000 19.33664 77 ASP A O 1
ATOM 517 N N . VAL A 1 73 ? -20.46556 17.00133 15.82257 1.000 15.32092 78 VAL A N 1
ATOM 518 C CA . VAL A 1 73 ? -20.72386 15.65305 16.32174 1.000 14.81287 78 VAL A CA 1
ATOM 519 C C . VAL A 1 73 ? -19.63773 15.30325 17.33110 1.000 18.38241 78 VAL A C 1
ATOM 520 O O . VAL A 1 73 ? -18.44439 15.32787 17.00301 1.000 15.17105 78 VAL A O 1
ATOM 524 N N . TYR A 1 74 ? -20.05187 14.97816 18.55009 1.000 18.14260 79 TYR A N 1
ATOM 525 C CA . TYR A 1 74 ? -19.14810 14.57030 19.61866 1.000 15.35075 79 TYR A CA 1
ATOM 526 C C . TYR A 1 74 ? -19.13682 13.04703 19.69852 1.000 16.05021 79 TYR A C 1
ATOM 527 O O . TYR A 1 74 ? -20.19194 12.41994 19.86797 1.000 19.19411 79 TYR A O 1
ATOM 536 N N . CYS A 1 75 ? -17.95408 12.45321 19.58210 1.000 15.85106 80 CYS A N 1
ATOM 537 C CA . CYS A 1 75 ? -17.80904 11.00424 19.51070 1.000 16.39984 80 CYS A CA 1
ATOM 538 C C . CYS A 1 75 ? -17.53394 10.35609 20.86903 1.000 17.66109 80 CYS A C 1
ATOM 539 O O . CYS A 1 75 ? -17.44353 9.12373 20.94744 1.000 17.85816 80 CYS A O 1
ATOM 542 N N . ARG A 1 76 ? -17.43664 11.15023 21.93443 1.000 18.87654 81 ARG A N 1
ATOM 543 C CA . ARG A 1 76 ? -17.27766 10.66699 23.31883 1.000 23.67445 81 ARG A CA 1
ATOM 544 C C . ARG A 1 76 ? -16.01117 9.80535 23.38468 1.000 18.54468 81 ARG A C 1
ATOM 545 O O . ARG A 1 76 ? -14.96522 10.20458 22.85550 1.000 17.47948 81 ARG A O 1
ATOM 553 N N . ASP A 1 77 ? -16.05345 8.63996 24.03172 1.000 18.50358 82 ASP A N 1
ATOM 554 C CA . ASP A 1 77 ? -14.90989 7.75847 24.22401 1.000 23.50510 82 ASP A CA 1
ATOM 555 C C . ASP A 1 77 ? -14.94955 6.54883 23.30276 1.000 14.72513 82 ASP A C 1
ATOM 556 O O . ASP A 1 77 ? -14.17810 5.60576 23.49902 1.000 19.30225 82 ASP A O 1
ATOM 561 N N . GLY A 1 78 ? -15.85132 6.53534 22.32245 1.000 20.40825 83 GLY A N 1
ATOM 562 C CA . GLY A 1 78 ? -16.12227 5.31038 21.59953 1.000 20.22447 83 GLY A CA 1
ATOM 563 C C . GLY A 1 78 ? -15.34064 5.19203 20.30911 1.000 15.52361 83 GLY A C 1
ATOM 564 O O . GLY A 1 78 ? -15.45110 6.05405 19.43437 1.000 17.05349 83 GLY A O 1
ATOM 565 N N . ALA A 1 79 ? -14.54232 4.13327 20.18215 1.000 21.22288 84 ALA A N 1
ATOM 566 C CA . ALA A 1 79 ? -13.69918 3.98576 19.00050 1.000 25.54223 84 ALA A CA 1
ATOM 567 C C . ALA A 1 79 ? -14.53498 3.75555 17.74837 1.000 22.57695 84 ALA A C 1
ATOM 568 O O . ALA A 1 79 ? -14.22299 4.29957 16.67957 1.000 22.80863 84 ALA A O 1
ATOM 570 N N . THR A 1 80 ? -15.59608 2.95231 17.85738 1.000 23.69646 85 THR A N 1
ATOM 571 C CA . THR A 1 80 ? -16.45692 2.70515 16.70321 1.000 20.23100 85 THR A CA 1
ATOM 572 C C . THR A 1 80 ? -17.10811 3.99753 16.22247 1.000 20.67871 85 THR A C 1
ATOM 573 O O . THR A 1 80 ? -17.13517 4.28913 15.01947 1.000 17.58479 85 THR A O 1
ATOM 577 N N . THR A 1 81 ? -17.68029 4.76318 17.15130 1.000 20.02808 86 THR A N 1
ATOM 578 C CA . THR A 1 81 ? -18.28533 6.04497 16.81004 1.000 15.16515 86 THR A CA 1
ATOM 579 C C . THR A 1 81 ? -17.27975 6.95963 16.11000 1.000 16.70568 86 THR A C 1
ATOM 580 O O . THR A 1 81 ? -17.61076 7.60806 15.10726 1.000 14.14901 86 THR A O 1
ATOM 584 N N . ALA A 1 82 ? -16.04263 7.00021 16.61618 1.000 12.57581 87 ALA A N 1
ATOM 585 C CA . ALA A 1 82 ? -15.02197 7.90432 16.09734 1.000 14.00299 87 ALA A CA 1
ATOM 586 C C . ALA A 1 82 ? -14.55408 7.54429 14.69656 1.000 14.26490 87 ALA A C 1
ATOM 587 O O . ALA A 1 82 ? -14.04692 8.42130 13.98489 1.000 13.52379 87 ALA A O 1
ATOM 589 N N . ARG A 1 83 ? -14.70107 6.28757 14.28057 1.000 16.63012 88 ARG A N 1
ATOM 590 C CA . ARG A 1 83 ? -14.30458 5.88524 12.93474 1.000 14.27516 88 ARG A CA 1
ATOM 591 C C . ARG A 1 83 ? -15.48392 5.72165 11.98806 1.000 14.55382 88 ARG A C 1
ATOM 592 O O . ARG A 1 83 ? -15.40435 6.15183 10.83257 1.000 14.23078 88 ARG A O 1
ATOM 600 N N . PHE A 1 84 ? -16.59446 5.14333 12.45287 1.000 15.20068 89 PHE A N 1
ATOM 601 C CA . PHE A 1 84 ? -17.71528 4.86055 11.55540 1.000 14.46103 89 PHE A CA 1
ATOM 602 C C . PHE A 1 84 ? -18.54413 6.10228 11.24464 1.000 13.71188 89 PHE A C 1
ATOM 603 O O . PHE A 1 84 ? -19.03341 6.24663 10.12220 1.000 12.43471 89 PHE A O 1
ATOM 611 N N . LEU A 1 85 ? -18.77080 6.98831 12.21558 1.000 11.97365 90 LEU A N 1
ATOM 612 C CA . LEU A 1 85 ? -19.56646 8.17722 11.90986 1.000 11.49419 90 LEU A CA 1
ATOM 613 C C . LEU A 1 85 ? -18.90691 9.08131 10.87002 1.000 14.49938 90 LEU A C 1
ATOM 614 O O . LEU A 1 85 ? -19.61434 9.54657 9.96371 1.000 13.03379 90 LEU A O 1
ATOM 619 N N . PRO A 1 86 ? -17.60737 9.38879 10.93266 1.000 11.62525 91 PRO A N 1
ATOM 620 C CA . PRO A 1 86 ? -17.00597 10.16618 9.83206 1.000 11.56712 91 PRO A CA 1
ATOM 621 C C . PRO A 1 86 ? -17.10752 9.47593 8.49376 1.000 13.07093 91 PRO A C 1
ATOM 622 O O . PRO A 1 86 ? -17.23545 10.14718 7.46008 1.000 12.86478 91 PRO A O 1
ATOM 626 N N . THR A 1 87 ? -17.04439 8.14618 8.48964 1.000 10.51603 92 THR A N 1
ATOM 627 C CA . THR A 1 87 ? -17.17442 7.39374 7.24303 1.000 11.16517 92 THR A CA 1
ATOM 628 C C . THR A 1 87 ? -18.57073 7.54665 6.64554 1.000 10.40530 92 THR A C 1
ATOM 629 O O . THR A 1 87 ? -18.72493 7.82487 5.44845 1.000 11.52836 92 THR A O 1
ATOM 633 N N . LEU A 1 88 ? -19.60723 7.31336 7.45531 1.000 12.24509 93 LEU A N 1
ATOM 634 C CA . LEU A 1 88 ? -20.98197 7.54912 7.01611 1.000 13.32099 93 LEU A CA 1
ATOM 635 C C . LEU A 1 88 ? -21.17842 8.96691 6.50265 1.000 14.72692 93 LEU A C 1
ATOM 636 O O . LEU A 1 88 ? -21.81736 9.19080 5.46623 1.000 16.83183 93 LEU A O 1
ATOM 641 N N . ALA A 1 89 ? -20.67949 9.94751 7.24939 1.000 13.33192 94 ALA A N 1
ATOM 642 C CA . ALA A 1 89 ? -20.86020 11.33247 6.83573 1.000 11.78966 94 ALA A CA 1
ATOM 643 C C . ALA A 1 89 ? -20.13928 11.61105 5.52532 1.000 15.50153 94 ALA A C 1
ATOM 644 O O . ALA A 1 89 ? -20.65665 12.34689 4.67569 1.000 13.55513 94 ALA A O 1
ATOM 646 N N . ALA A 1 90 ? -18.94354 11.03920 5.34297 1.000 13.32891 95 ALA A N 1
ATOM 647 C CA . ALA A 1 90 ? -18.17543 11.28762 4.12019 1.000 12.42672 95 ALA A CA 1
ATOM 648 C C . ALA A 1 90 ? -18.93366 10.84987 2.87709 1.000 13.95989 95 ALA A C 1
ATOM 649 O O . ALA A 1 90 ? -18.74130 11.42753 1.79348 1.000 13.14138 95 ALA A O 1
ATOM 651 N N . ALA A 1 91 ? -19.78704 9.83461 3.00070 1.000 11.63079 96 ALA A N 1
ATOM 652 C CA . ALA A 1 91 ? -20.57670 9.40015 1.85851 1.000 15.07821 96 ALA A CA 1
ATOM 653 C C . ALA A 1 91 ? -21.77670 10.29775 1.59192 1.000 15.59554 96 ALA A C 1
ATOM 654 O O . ALA A 1 91 ? -22.41004 10.14896 0.54358 1.000 17.09881 96 ALA A O 1
ATOM 656 N N . GLY A 1 92 ? -22.10826 11.19833 2.51032 1.000 12.91316 97 GLY A N 1
ATOM 657 C CA . GLY A 1 92 ? -23.22622 12.11618 2.38837 1.000 12.58238 97 GLY A CA 1
ATOM 658 C C . GLY A 1 92 ? -22.80431 13.47808 1.86775 1.000 11.35113 97 GLY A C 1
ATOM 659 O O . GLY A 1 92 ? -21.79384 13.61902 1.17379 1.000 14.10793 97 GLY A O 1
ATOM 660 N N . HIS A 1 93 ? -23.57923 14.50162 2.22772 1.000 11.91295 98 HIS A N 1
ATOM 661 C CA . HIS A 1 93 ? -23.46402 15.82240 1.61353 1.000 13.24974 98 HIS A CA 1
ATOM 662 C C . HIS A 1 93 ? -23.72712 16.88639 2.67440 1.000 12.54045 98 HIS A C 1
ATOM 663 O O . HIS A 1 93 ? -24.87042 17.09043 3.08853 1.000 12.41663 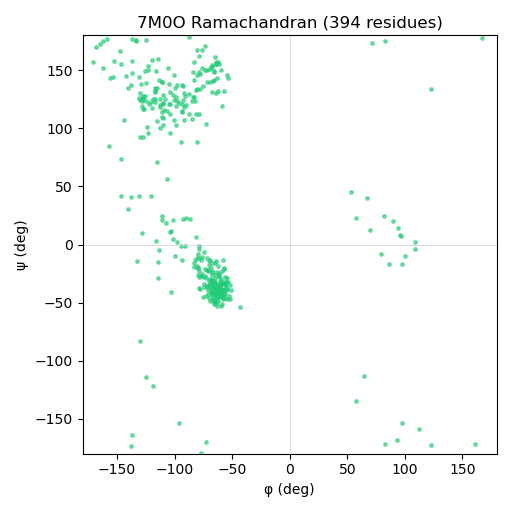98 HIS A O 1
ATOM 670 N N . GLY A 1 94 ? -22.67809 17.57102 3.10287 1.000 13.34404 99 GLY A N 1
ATOM 671 C CA . GLY A 1 94 ? -22.81438 18.58218 4.13022 1.000 15.13601 99 GLY A CA 1
ATOM 672 C C . GLY A 1 94 ? -21.45904 18.86209 4.75037 1.000 14.79314 99 GLY A C 1
ATOM 673 O O . GLY A 1 94 ? -20.43396 18.39902 4.26469 1.000 17.41834 99 GLY A O 1
ATOM 674 N N . THR A 1 95 ? -21.47885 19.64341 5.83197 1.000 13.38570 100 THR A N 1
ATOM 675 C CA . THR A 1 95 ? -20.25338 20.01502 6.54880 1.000 14.98449 100 THR A CA 1
ATOM 676 C C . THR A 1 95 ? -20.32481 19.51476 7.98660 1.000 13.22682 100 THR A C 1
ATOM 677 O O . THR A 1 95 ? -21.19345 19.94590 8.74836 1.000 12.14326 100 THR A O 1
ATOM 681 N N . TYR A 1 96 ? -19.41112 18.61321 8.35872 1.000 13.63613 101 TYR A N 1
ATOM 682 C CA . TYR A 1 96 ? -19.51442 17.87608 9.62133 1.000 14.03148 101 TYR A CA 1
ATOM 683 C C . TYR A 1 96 ? -18.21590 17.98658 10.40841 1.000 16.45320 101 TYR A C 1
ATOM 684 O O . TYR A 1 96 ? -17.15996 17.53602 9.94870 1.000 15.65391 101 TYR A O 1
ATOM 693 N N . ARG A 1 97 ? -18.31026 18.56341 11.60760 1.000 13.33389 102 ARG A N 1
ATOM 694 C CA . ARG A 1 97 ? -17.15696 18.79651 12.47687 1.000 12.53214 102 ARG A CA 1
ATOM 695 C C . ARG A 1 97 ? -17.17393 17.76046 13.59833 1.000 17.19626 102 ARG A C 1
ATOM 696 O O . ARG A 1 97 ? -18.06160 17.78084 14.45820 1.000 18.02087 102 ARG A O 1
ATOM 704 N N . PHE A 1 98 ? -16.19535 16.85493 13.58845 1.000 14.42652 103 PHE A N 1
ATOM 705 C CA . PHE A 1 98 ? -16.10852 15.78159 14.57025 1.000 16.37674 103 PHE A CA 1
ATOM 706 C C . PHE A 1 98 ? -15.08865 16.10895 15.65343 1.000 15.49459 103 PHE A C 1
ATOM 707 O O . PHE A 1 98 ? -14.07116 16.76265 15.40601 1.000 13.57722 103 PHE A O 1
ATOM 715 N N . ASP A 1 99 ? -15.38015 15.65571 16.86734 1.000 15.02379 104 ASP A N 1
ATOM 716 C CA . ASP A 1 99 ? -14.42983 15.73880 17.96378 1.000 14.13848 104 ASP A CA 1
ATOM 717 C C . ASP A 1 99 ? -14.65358 14.53221 18.86697 1.000 17.23902 104 ASP A C 1
ATOM 718 O O . ASP A 1 99 ? -15.65343 13.82142 18.75237 1.000 15.10952 104 ASP A O 1
ATOM 723 N N . ALA A 1 100 ? -13.70831 14.29112 19.76406 1.000 16.63373 105 ALA A N 1
ATOM 724 C CA . ALA A 1 100 ? -13.83706 13.18457 20.70072 1.000 14.90960 105 ALA A CA 1
ATOM 725 C C . ALA A 1 100 ? -13.40020 13.66515 22.07976 1.000 15.02155 105 ALA A C 1
ATOM 726 O O . ALA A 1 100 ? -12.99511 14.80860 22.25670 1.000 14.12449 105 ALA A O 1
ATOM 728 N N . SER A 1 101 ? -13.51137 12.78964 23.06475 1.000 14.98797 106 SER A N 1
ATOM 729 C CA . SER A 1 101 ? -13.05181 13.12866 24.39689 1.000 13.45570 106 SER A CA 1
ATOM 730 C C . SER A 1 101 ? -11.53785 13.34820 24.37484 1.000 15.10949 106 SER A C 1
ATOM 731 O O . SER A 1 101 ? -10.84178 12.86279 23.47454 1.000 16.23999 106 SER A O 1
ATOM 734 N N . PRO A 1 102 ? -11.00375 14.09269 25.33592 1.000 15.78019 107 PRO A N 1
ATOM 735 C CA . PRO A 1 102 ? -9.54403 14.31024 25.35370 1.000 14.90961 107 PRO A CA 1
ATOM 736 C C . PRO A 1 102 ? -8.75256 13.01106 25.32650 1.000 15.74101 107 PRO A C 1
ATOM 737 O O . PRO A 1 102 ? -7.67979 12.94003 24.71423 1.000 17.62837 107 PRO A O 1
ATOM 741 N N . GLN A 1 103 ? -9.29492 11.95113 25.92834 1.000 21.35708 108 GLN A N 1
ATOM 742 C CA A GLN A 1 103 ? -8.60568 10.66742 25.90675 0.549 19.06866 108 GLN A CA 1
ATOM 743 C CA B GLN A 1 103 ? -8.63561 10.64578 25.91429 0.451 19.09366 108 GLN A CA 1
ATOM 744 C C . GLN A 1 103 ? -8.72263 9.98708 24.54077 1.000 17.98981 108 GLN A C 1
ATOM 745 O O . GLN A 1 103 ? -7.74226 9.40272 24.05146 1.000 21.47597 108 GLN A O 1
ATOM 756 N N . MET A 1 104 ? -9.88405 10.08016 23.89088 1.000 14.61285 109 MET A N 1
ATOM 757 C CA . MET A 1 104 ? -10.06815 9.44276 22.58793 1.000 15.97292 109 MET A CA 1
ATOM 758 C C . MET A 1 104 ? -9.39545 10.21696 21.45614 1.000 17.21554 109 MET A C 1
ATOM 759 O O . MET A 1 104 ? -9.05672 9.61795 20.43069 1.000 17.94082 109 MET A O 1
ATOM 764 N N . ARG A 1 105 ? -9.18735 11.53344 21.61017 1.000 15.25854 110 ARG A N 1
ATOM 765 C CA . ARG A 1 105 ? -8.37101 12.27475 20.64876 1.000 11.95953 110 ARG A CA 1
ATOM 766 C C . ARG A 1 105 ? -6.99847 11.64161 20.49017 1.000 16.89388 110 ARG A C 1
ATOM 767 O O . ARG A 1 105 ? -6.39457 11.73184 19.42035 1.000 18.20740 110 ARG A O 1
ATOM 775 N N . ARG A 1 106 ? -6.49520 10.98583 21.53461 1.000 17.67594 111 ARG A N 1
ATOM 776 C CA . ARG A 1 106 ? -5.16371 10.40634 21.47920 1.000 19.08332 111 ARG A CA 1
ATOM 777 C C . ARG A 1 106 ? -5.09455 9.14067 20.62636 1.000 17.86587 111 ARG A C 1
ATOM 778 O O . ARG A 1 106 ? -3.99092 8.63764 20.39801 1.000 22.05934 111 ARG A O 1
ATOM 786 N N . ARG A 1 107 ? -6.23517 8.62340 20.14228 1.000 18.18396 112 ARG A N 1
ATOM 787 C CA . ARG A 1 107 ? -6.27335 7.41363 19.33131 1.000 15.35497 112 ARG A CA 1
ATOM 788 C C . ARG A 1 107 ? -6.50208 7.78907 17.86972 1.000 16.97821 112 ARG A C 1
ATOM 789 O O . ARG A 1 107 ? -7.65749 7.97686 17.45631 1.000 16.95294 112 ARG A O 1
ATOM 797 N N . PRO A 1 108 ? -5.46245 7.89989 17.04822 1.000 17.32277 113 PRO A N 1
ATOM 798 C CA . PRO A 1 108 ? -5.67006 8.33360 15.65979 1.000 15.50817 113 PRO A CA 1
ATOM 799 C C . PRO A 1 108 ? -6.29668 7.24049 14.80885 1.000 19.63633 113 PRO A C 1
ATOM 800 O O . PRO A 1 108 ? -6.44003 6.08236 15.20920 1.000 21.05539 113 PRO A O 1
ATOM 804 N N . LEU A 1 109 ? -6.67581 7.64537 13.59982 1.000 14.34226 114 LEU A N 1
ATOM 805 C CA . LEU A 1 109 ? -7.30034 6.77053 12.60867 1.000 16.45579 114 LEU A CA 1
A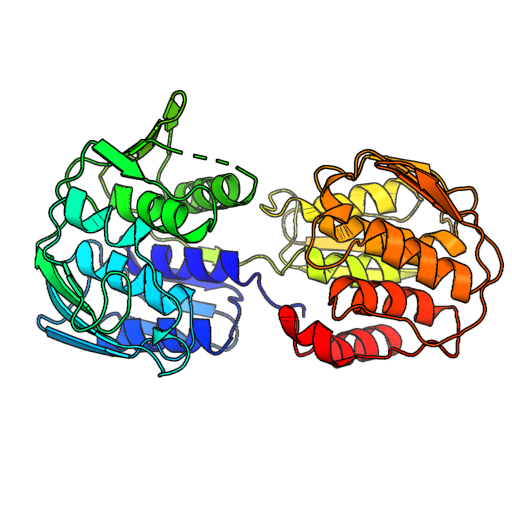TOM 806 C C . LEU A 1 109 ? -6.71421 7.03803 11.22531 1.000 16.94677 114 LEU A C 1
ATOM 807 O O . LEU A 1 109 ? -7.43121 7.04334 10.21735 1.000 13.91853 114 LEU A O 1
ATOM 812 N N . LEU A 1 110 ? -5.39514 7.24105 11.15639 1.000 14.33535 115 LEU A N 1
ATOM 813 C CA . LEU A 1 110 ? -4.78514 7.71221 9.91266 1.000 15.83638 115 LEU A CA 1
ATOM 814 C C . LEU A 1 110 ? -4.97968 6.78163 8.71415 1.000 15.87571 115 LEU A C 1
ATOM 815 O O . LEU A 1 110 ? -5.22869 7.29856 7.60925 1.000 15.73759 115 LEU A O 1
ATOM 820 N N . PRO A 1 111 ? -4.88362 5.45224 8.82842 1.000 16.02332 116 PRO A N 1
ATOM 821 C CA . PRO A 1 111 ? -5.15320 4.62986 7.63219 1.000 16.07243 116 PRO A CA 1
ATOM 822 C C . PRO A 1 111 ? -6.51947 4.89146 7.02804 1.000 14.10955 116 PRO A C 1
ATOM 823 O O . PRO A 1 111 ? -6.65862 4.90568 5.79443 1.000 17.35088 116 PRO A O 1
ATOM 827 N N . LEU A 1 112 ? -7.53312 5.10618 7.86755 1.000 13.69876 117 LEU A N 1
ATOM 828 C CA . LEU A 1 112 ? -8.87461 5.37078 7.36011 1.000 13.14417 117 LEU A CA 1
ATOM 829 C C . LEU A 1 112 ? -8.96840 6.76463 6.74917 1.000 16.22138 117 LEU A C 1
ATOM 830 O O . LEU A 1 112 ? -9.54205 6.93721 5.66585 1.000 16.39847 117 LEU A O 1
ATOM 835 N N . SER A 1 113 ? -8.40966 7.77321 7.42020 1.000 11.92422 118 SER A N 1
ATOM 836 C CA . SER A 1 113 ? -8.54355 9.12353 6.87468 1.000 12.11225 118 SER A CA 1
ATOM 837 C C . SER A 1 113 ? -7.67019 9.31108 5.63986 1.000 16.38903 118 SER A C 1
ATOM 838 O O . SER A 1 113 ? -8.01011 10.11826 4.76399 1.000 14.86142 118 SER A O 1
ATOM 841 N N . ARG A 1 114 ? -6.55247 8.58276 5.54932 1.000 14.27831 119 ARG A N 1
ATOM 842 C CA A ARG A 1 114 ? -5.74729 8.62440 4.33205 0.456 14.54149 119 ARG A CA 1
ATOM 843 C CA B ARG A 1 114 ? -5.74849 8.62668 4.33204 0.544 14.52409 119 ARG A CA 1
ATOM 844 C C . ARG A 1 114 ? -6.49161 7.98819 3.16680 1.000 16.84002 119 ARG A C 1
ATOM 845 O O . ARG A 1 114 ? -6.45461 8.50219 2.04216 1.000 15.97307 119 ARG A O 1
ATOM 860 N N . ALA A 1 115 ? -7.18183 6.87328 3.42296 1.000 13.88576 120 ALA A N 1
ATOM 861 C CA . ALA A 1 115 ? -7.95126 6.20740 2.37902 1.000 16.40769 120 ALA A CA 1
ATOM 862 C C . ALA A 1 115 ? -9.12371 7.06442 1.91673 1.000 17.59014 120 ALA A C 1
ATOM 863 O O . ALA A 1 115 ? -9.41183 7.11549 0.71857 1.000 14.04489 120 ALA A O 1
ATOM 865 N N . LEU A 1 116 ? -9.80463 7.75709 2.84520 1.000 12.62670 121 LEU A N 1
ATOM 866 C CA . LEU A 1 116 ? -10.93242 8.60524 2.45233 1.000 11.35924 121 LEU A CA 1
ATOM 867 C C . LEU A 1 116 ? -10.46164 9.76579 1.57963 1.000 11.51605 121 LEU A C 1
ATOM 868 O O . LEU A 1 116 ? -11.15010 10.15184 0.62355 1.000 12.00151 121 LEU A O 1
ATOM 873 N N . ARG A 1 117 ? -9.31562 10.35197 1.92506 1.000 13.05183 122 ARG A N 1
ATOM 874 C CA . ARG A 1 117 ? -8.76410 11.44057 1.12145 1.000 13.35885 122 ARG A CA 1
ATOM 875 C C . ARG A 1 117 ? -8.20778 10.94330 -0.21258 1.000 15.00257 122 ARG A C 1
ATOM 876 O O . ARG A 1 117 ? -8.34626 11.62914 -1.23823 1.000 12.66071 122 ARG A O 1
ATOM 884 N N . ASP A 1 118 ? -7.60322 9.75009 -0.23566 1.000 12.95327 123 ASP A N 1
ATOM 885 C CA . ASP A 1 118 ? -7.25234 9.13161 -1.51415 1.000 11.86395 123 ASP A CA 1
ATOM 886 C C . ASP A 1 118 ? -8.47947 9.02968 -2.41689 1.000 15.67543 123 ASP A C 1
ATOM 887 O O . ASP A 1 118 ? -8.38431 9.21680 -3.63417 1.000 14.06497 123 ASP A O 1
ATOM 892 N N . LEU A 1 119 ? -9.64233 8.72952 -1.82736 1.000 11.14818 124 LEU A N 1
ATOM 893 C CA . LEU A 1 119 ? -10.92964 8.59832 -2.50690 1.000 10.67162 124 LEU A CA 1
ATOM 894 C C . LEU A 1 119 ? -11.62913 9.93670 -2.78095 1.000 14.49438 124 LEU A C 1
ATOM 895 O O . LEU A 1 119 ? -12.78148 9.93832 -3.24195 1.000 17.93757 124 LEU A O 1
ATOM 900 N N . GLY A 1 120 ? -10.98205 11.05628 -2.50902 1.000 11.66565 125 GLY A N 1
ATOM 901 C CA . GLY A 1 120 ? -11.51333 12.34444 -2.90835 1.000 13.75212 125 GLY A CA 1
ATOM 902 C C . GLY A 1 120 ? -12.30993 13.08013 -1.85740 1.000 14.52788 125 GLY A C 1
ATOM 903 O O . GLY A 1 120 ? -12.93176 14.09950 -2.18236 1.000 16.31698 125 GLY A O 1
ATOM 904 N N . VAL A 1 121 ? -12.32756 12.59881 -0.61951 1.000 11.45471 126 VAL A N 1
ATOM 905 C CA . VAL A 1 121 ? -13.06425 13.27561 0.43867 1.000 11.37454 126 VAL A CA 1
ATOM 906 C C . VAL A 1 121 ? -12.25919 14.47697 0.91831 1.000 9.98495 126 VAL A C 1
ATOM 907 O O . VAL A 1 121 ? -11.04374 14.38708 1.14072 1.000 12.54421 126 VAL A O 1
ATOM 911 N N . ASP A 1 122 ? -12.93832 15.60967 1.05919 1.000 11.17825 127 ASP A N 1
ATOM 912 C CA . ASP A 1 122 ? -12.35495 16.79792 1.67731 1.000 12.83254 127 ASP A CA 1
ATOM 913 C C . ASP A 1 122 ? -12.44940 16.59751 3.18013 1.000 12.27721 127 ASP A C 1
ATOM 914 O O . ASP A 1 122 ? -13.42913 16.97815 3.81498 1.000 12.86124 127 ASP A O 1
ATOM 919 N N . LEU A 1 123 ? -11.43122 15.96278 3.74899 1.000 12.41346 128 LEU A N 1
ATOM 920 C CA . LEU A 1 123 ? -11.30995 15.75458 5.18467 1.000 12.13111 128 LEU A CA 1
ATOM 921 C C . LEU A 1 123 ? -10.06705 16.49223 5.66033 1.000 13.95097 128 LEU A C 1
ATOM 922 O O . LEU A 1 123 ? -8.99906 16.39370 5.04299 1.000 14.36297 128 LEU A O 1
ATOM 927 N N . ARG A 1 124 ? -10.20228 17.21639 6.76392 1.000 12.95408 129 ARG A N 1
ATOM 928 C CA . ARG A 1 124 ? -9.11407 18.00135 7.31619 1.000 13.38296 129 ARG A CA 1
ATOM 929 C C . ARG A 1 124 ? -8.97764 17.70559 8.80048 1.000 13.29457 129 ARG A C 1
ATOM 930 O O . ARG A 1 124 ? -9.95376 17.79763 9.55113 1.000 16.23986 129 ARG A O 1
ATOM 938 N N . HIS A 1 125 ? -7.77426 17.32561 9.20693 1.000 12.48633 130 HIS A N 1
ATOM 939 C CA . HIS A 1 125 ? -7.44895 17.19976 10.61932 1.000 13.52083 130 HIS A CA 1
ATOM 940 C C . HIS A 1 125 ? -7.10609 18.58210 11.16664 1.000 15.42344 130 HIS A C 1
ATOM 941 O O . HIS A 1 125 ? -6.22279 19.26663 10.63015 1.000 16.74755 130 HIS A O 1
ATOM 948 N N . GLU A 1 126 ? -7.82342 19.00234 12.21677 1.000 13.27010 131 GLU A N 1
ATOM 949 C CA . GLU A 1 126 ? -7.61765 20.34178 12.76138 1.000 15.07996 131 GLU A CA 1
ATOM 950 C C . GLU A 1 126 ? -6.38553 20.44080 13.65209 1.000 17.80384 131 GLU A C 1
ATOM 951 O O . GLU A 1 126 ? -5.87846 21.55688 13.84479 1.000 16.71515 131 GLU A O 1
ATOM 957 N N . GLU A 1 127 ? -5.91600 19.31386 14.21409 1.000 14.06782 132 GLU A N 1
ATOM 958 C CA . GLU A 1 127 ? -4.71662 19.28564 15.05084 1.000 11.91202 132 GLU A CA 1
ATOM 959 C C . GLU A 1 127 ? -3.71140 18.37227 14.34795 1.000 19.60764 132 GLU A C 1
ATOM 960 O O . GLU A 1 127 ? -3.35102 18.65417 13.19966 1.000 19.46982 132 GLU A O 1
ATOM 966 N N . ALA A 1 128 ? -3.24052 17.29942 14.97434 1.000 17.48916 133 ALA A N 1
ATOM 967 C CA . ALA A 1 128 ? -2.25267 16.44391 14.32437 1.000 18.78739 133 ALA A CA 1
ATOM 968 C C . ALA A 1 128 ? -2.90813 15.56099 13.26706 1.000 17.01860 133 ALA A C 1
ATOM 969 O O . ALA A 1 128 ? -4.08492 15.21348 13.37233 1.000 17.23582 133 ALA A O 1
ATOM 971 N N . GLU A 1 129 ? -2.12907 15.19333 12.24022 1.000 16.48462 134 GLU A N 1
ATOM 972 C CA . GLU A 1 129 ? -2.62209 14.28340 11.20914 1.000 17.76155 134 GLU A CA 1
ATOM 973 C C . GLU A 1 129 ? -3.07986 12.96953 11.82467 1.000 17.48408 134 GLU A C 1
ATOM 974 O O . GLU A 1 129 ? -2.36052 12.36144 12.62303 1.000 19.89490 134 GLU A O 1
ATOM 980 N N . GLY A 1 130 ? -4.27211 12.52035 11.43476 1.000 15.70228 135 GLY A N 1
ATOM 981 C CA . GLY A 1 130 ? -4.81275 11.25575 11.88284 1.000 16.51554 135 GLY A CA 1
ATOM 982 C C . GLY A 1 130 ? -5.78044 11.34536 13.04542 1.000 16.47540 135 GLY A C 1
ATOM 983 O O . GLY A 1 130 ? -6.52697 10.38405 13.28519 1.000 15.09384 135 GLY A O 1
ATOM 984 N N . HIS A 1 131 ? -5.79688 12.46643 13.76664 1.000 12.87477 136 HIS A N 1
ATOM 985 C CA . HIS A 1 131 ? -6.52998 12.58174 15.02398 1.000 13.56112 136 HIS A CA 1
ATOM 986 C C . HIS A 1 131 ? -7.80036 13.41525 14.86604 1.000 11.55766 136 HIS A C 1
ATOM 987 O O . HIS A 1 131 ? -7.88169 14.30870 14.01989 1.000 13.79921 136 HIS A O 1
ATOM 994 N N . HIS A 1 132 ? -8.79321 13.11546 15.69869 1.000 13.89188 137 HIS A N 1
ATOM 995 C CA . HIS A 1 132 ? -9.81865 14.09616 16.03015 1.000 11.51049 137 HIS A CA 1
ATOM 996 C C . HIS A 1 132 ? -9.19701 15.25983 16.81200 1.000 13.81160 137 HIS A C 1
ATOM 997 O O . HIS A 1 132 ? -8.23807 15.07211 17.56055 1.000 14.69013 137 HIS A O 1
ATOM 1004 N N . PRO A 1 133 ? -9.73380 16.48158 16.66687 1.000 12.97154 138 PRO A N 1
ATOM 1005 C CA . PRO A 1 133 ? -10.89968 16.85549 15.85967 1.000 10.00365 138 PRO A CA 1
ATOM 1006 C C . PRO A 1 133 ? -10.59529 16.86179 14.36006 1.000 12.57553 138 PRO A C 1
ATOM 1007 O O . PRO A 1 133 ? -9.45927 17.09493 13.94037 1.000 12.59813 138 PRO A O 1
ATOM 1011 N N . LEU A 1 134 ? -11.61717 16.57246 13.55972 1.000 10.83584 139 LEU A N 1
ATOM 1012 C CA . LEU A 1 134 ? -11.47206 16.61043 12.11160 1.000 14.66440 139 LEU A CA 1
ATOM 1013 C C . LEU A 1 134 ? -12.78139 17.05887 11.49136 1.000 13.92104 139 LEU A C 1
ATOM 1014 O O . LEU A 1 134 ? -13.86042 16.87784 12.06887 1.000 16.70290 139 LEU A O 1
ATOM 1019 N N . THR A 1 135 ? -12.68447 17.61615 10.29484 1.000 16.03504 140 THR A N 1
ATOM 1020 C CA . THR A 1 135 ? -13.83218 18.21423 9.62837 1.000 13.23391 140 THR A CA 1
ATOM 1021 C C . THR A 1 135 ? -13.99599 17.58863 8.24925 1.000 13.79572 140 THR A C 1
ATOM 1022 O O . THR A 1 135 ? -13.03498 17.54214 7.47872 1.000 13.81612 140 THR A O 1
ATOM 1026 N N . VAL A 1 136 ? -15.20332 17.10025 7.95038 1.000 13.98007 141 VAL A N 1
ATOM 1027 C CA . VAL A 1 136 ? -15.53384 16.53523 6.64054 1.000 15.75356 141 VAL A CA 1
ATOM 1028 C C . VAL A 1 136 ? -16.48394 17.47260 5.90878 1.000 15.93807 141 VAL A C 1
ATOM 1029 O O . VAL A 1 136 ? -17.63643 17.65699 6.32541 1.000 14.62271 141 VAL A O 1
ATOM 1033 N N . ARG A 1 137 ? -16.02092 18.02034 4.78631 1.000 15.12582 142 ARG A N 1
ATOM 1034 C CA . ARG A 1 137 ? -16.87716 18.73399 3.83610 1.000 13.40470 142 ARG A CA 1
ATOM 1035 C C . ARG A 1 137 ? -17.30083 17.72513 2.77674 1.000 13.64938 142 ARG A C 1
ATOM 1036 O O . ARG A 1 137 ? -16.64676 17.56136 1.74538 1.000 15.06678 142 ARG A O 1
ATOM 1044 N N . ALA A 1 138 ? -18.40362 17.02838 3.05273 1.000 12.72302 143 ALA A N 1
ATOM 1045 C CA . ALA A 1 138 ? -18.80499 15.84882 2.29346 1.000 12.70308 143 ALA A CA 1
ATOM 1046 C C . ALA A 1 138 ? -19.56907 16.22287 1.02509 1.000 12.53044 143 ALA A C 1
ATOM 1047 O O . ALA A 1 138 ? -20.38336 17.15390 1.02085 1.000 14.28054 143 ALA A O 1
ATOM 1049 N N . ALA A 1 139 ? -19.30710 15.47340 -0.04898 1.000 13.12273 144 ALA A N 1
ATOM 1050 C CA . ALA A 1 139 ? -20.05807 15.57787 -1.29905 1.000 15.68384 144 ALA A CA 1
ATOM 1051 C C . ALA A 1 139 ? -20.13946 14.20745 -1.96788 1.000 12.91160 144 ALA A C 1
ATOM 1052 O O . ALA A 1 139 ? -19.98724 14.08249 -3.18804 1.000 17.99334 144 ALA A O 1
ATOM 1054 N N . GLY A 1 140 ? -20.38039 13.16454 -1.17572 1.000 13.59733 145 GLY A N 1
ATOM 1055 C CA . GLY A 1 140 ? -20.36036 11.80128 -1.66567 1.000 13.21336 145 GLY A CA 1
ATOM 1056 C C . GLY A 1 140 ? -18.97476 11.28046 -1.99116 1.000 13.32111 145 GLY A C 1
ATOM 1057 O O . GLY A 1 140 ? -17.98997 12.03425 -1.94743 1.000 13.14828 145 GLY A O 1
ATOM 1058 N N . VAL A 1 141 ? -18.89145 9.98761 -2.31493 1.000 13.49692 146 VAL A N 1
ATOM 1059 C CA . VAL A 1 141 ? -17.64550 9.32385 -2.68884 1.000 12.82094 146 VAL A CA 1
ATOM 1060 C C . VAL A 1 141 ? -17.84880 8.66221 -4.04299 1.000 14.33343 146 VAL A C 1
ATOM 1061 O O . VAL A 1 141 ? -18.75952 7.84073 -4.20214 1.000 14.05458 146 VAL A O 1
ATOM 1065 N N . GLU A 1 142 ? -17.00111 9.01775 -5.01522 1.000 13.89970 147 GLU A N 1
ATOM 1066 C CA . GLU A 1 142 ? -17.13746 8.47159 -6.36378 1.000 16.20115 147 GLU A CA 1
ATOM 1067 C C . GLU A 1 142 ? -16.89862 6.97012 -6.37272 1.000 18.98212 147 GLU A C 1
ATOM 1068 O O . GLU A 1 142 ? -17.70015 6.20565 -6.92115 1.000 15.27519 147 GLU A O 1
ATOM 1074 N N . GLY A 1 143 ? -15.80293 6.53242 -5.77200 1.000 15.38415 148 GLY A N 1
ATOM 1075 C CA . GLY A 1 143 ? -15.44691 5.13224 -5.73301 1.000 19.26460 148 GLY A CA 1
ATOM 1076 C C . GLY A 1 143 ? -14.21197 4.81368 -6.55153 1.000 15.66255 148 GLY A C 1
ATOM 1077 O O . GLY A 1 143 ? -13.37993 5.67111 -6.85052 1.000 18.59453 148 GLY A O 1
ATOM 1078 N N . GLY A 1 144 ? -14.09450 3.54102 -6.91460 1.000 15.05776 149 GLY A N 1
ATOM 1079 C CA . GLY A 1 144 ? -12.92486 3.07257 -7.63726 1.000 19.07824 149 GLY A CA 1
ATOM 1080 C C . GLY A 1 144 ? -11.86989 2.42158 -6.76288 1.000 23.86281 149 GLY A C 1
ATOM 1081 O O . GLY A 1 144 ? -12.18676 1.89861 -5.69057 1.000 18.83605 149 GLY A O 1
ATOM 1082 N N . GLU A 1 145 ? -10.61157 2.45208 -7.19645 1.000 17.01397 150 GLU A N 1
ATOM 1083 C CA . GLU A 1 145 ? -9.54319 1.76654 -6.47316 1.000 18.24233 150 GLU A CA 1
ATOM 1084 C C . GLU A 1 145 ? -9.08719 2.56842 -5.26031 1.000 19.77609 150 GLU A C 1
ATOM 1085 O O . GLU A 1 145 ? -9.12261 3.80113 -5.25477 1.000 21.32181 150 GLU A O 1
ATOM 1091 N N . VAL A 1 146 ? -8.65875 1.85072 -4.22054 1.000 16.93074 151 VAL A N 1
ATOM 1092 C CA . VAL A 1 146 ? -7.98642 2.45028 -3.07144 1.000 17.30642 151 VAL A CA 1
ATOM 1093 C C . VAL A 1 146 ? -7.09521 1.38342 -2.44704 1.000 19.93478 151 VAL A C 1
ATOM 1094 O O . VAL A 1 146 ? -7.43139 0.19616 -2.45846 1.000 20.06975 151 VAL A O 1
ATOM 1098 N N . THR A 1 147 ? -5.94002 1.79724 -1.93883 1.000 18.83594 152 THR A N 1
ATOM 1099 C CA . THR A 1 147 ? -5.00497 0.89122 -1.28141 1.000 20.00962 152 THR A CA 1
ATOM 1100 C C . THR A 1 147 ? -4.94610 1.25873 0.19494 1.000 22.44547 152 THR A C 1
ATOM 1101 O O . THR A 1 147 ? -4.56463 2.38052 0.54446 1.000 25.28137 152 THR A O 1
ATOM 1105 N N . LEU A 1 148 ? -5.32611 0.32100 1.05741 1.000 23.06151 153 LEU A N 1
ATOM 1106 C CA . LEU A 1 148 ? -5.36829 0.56429 2.49240 1.000 24.24041 153 LEU A CA 1
ATOM 1107 C C . LEU A 1 148 ? -4.11917 -0.00717 3.14815 1.000 34.25242 153 LEU A C 1
ATOM 1108 O O . LEU A 1 148 ? -3.72064 -1.14067 2.85611 1.000 34.02339 153 LEU A O 1
ATOM 1113 N N . ASP A 1 149 ? -3.50770 0.77671 4.03531 1.000 31.94028 154 ASP A N 1
ATOM 1114 C CA . ASP A 1 149 ? -2.34103 0.30492 4.76933 1.000 40.24377 154 ASP A CA 1
ATOM 1115 C C . ASP A 1 149 ? -2.69956 0.00136 6.22276 1.000 40.04630 154 ASP A C 1
ATOM 1116 O O . ASP A 1 149 ? -2.09367 0.55730 7.14532 1.000 49.49629 154 ASP A O 1
ATOM 1121 N N . ALA A 1 150 ? -3.67999 -0.87412 6.43654 1.000 45.15477 155 ALA A N 1
ATOM 1122 C CA . ALA A 1 150 ? -4.13343 -1.25660 7.77554 1.000 50.14078 155 ALA A CA 1
ATOM 1123 C C . ALA A 1 150 ? -3.83316 -2.73805 8.00147 1.000 62.19024 155 ALA A C 1
ATOM 1124 O O . ALA A 1 150 ? -4.74331 -3.57454 8.05623 1.000 54.81929 155 ALA A O 1
ATOM 1126 N N . GLY A 1 151 ? -2.54931 -3.06030 8.14412 1.000 63.51176 156 GLY A N 1
ATOM 1127 C CA . GLY A 1 151 ? -2.15026 -4.40038 8.52353 1.000 63.53120 156 GLY A CA 1
ATOM 1128 C C . GLY A 1 151 ? -2.13783 -4.59198 10.02780 1.000 61.73020 156 GLY A C 1
ATOM 1129 O O . GLY A 1 151 ? -1.45697 -5.48782 10.53489 1.000 67.98325 156 GLY A O 1
ATOM 1130 N N . GLN A 1 152 ? -2.88558 -3.75796 10.75580 1.000 57.52584 157 GLN A N 1
ATOM 1131 C CA . GLN A 1 152 ? -2.94157 -3.86362 12.21045 1.000 62.02310 157 GLN A CA 1
ATOM 1132 C C . GLN A 1 152 ? -4.37624 -3.88559 12.73346 1.000 63.84619 157 GLN A C 1
ATOM 1133 O O . GLN A 1 152 ? -4.92438 -4.95842 13.00910 1.000 72.72057 157 GLN A O 1
ATOM 1139 N N . SER A 1 153 ? -4.98435 -2.71246 12.89031 1.000 59.20874 158 SER A N 1
ATOM 1140 C CA . SER A 1 153 ? -6.35237 -2.63403 13.37973 1.000 57.90083 158 SER A CA 1
ATOM 1141 C C . SER A 1 153 ? -7.32760 -3.04297 12.28407 1.000 54.55853 158 SER A C 1
ATOM 1142 O O . SER A 1 153 ? -7.19998 -2.63024 11.12712 1.000 49.96170 158 SER A O 1
ATOM 1145 N N . SER A 1 154 ? -8.31694 -3.85190 12.66064 1.000 46.49928 159 SER A N 1
ATOM 1146 C CA . SER A 1 154 ? -9.24793 -4.40450 11.68858 1.000 41.76199 159 SER A CA 1
ATOM 1147 C C . SER A 1 154 ? -10.38738 -3.45264 11.34762 1.000 31.08745 159 SER A C 1
ATOM 1148 O O . SER A 1 154 ? -11.07058 -3.66634 10.33756 1.000 25.07286 159 SER A O 1
ATOM 1151 N N . GLN A 1 155 ? -10.61303 -2.41463 12.16128 1.000 33.73488 160 GLN A N 1
ATOM 1152 C CA . GLN A 1 155 ? -11.76603 -1.54703 11.94770 1.000 31.02241 160 GLN A CA 1
ATOM 1153 C C . GLN A 1 155 ? -11.62812 -0.67301 10.70700 1.000 21.58828 160 GLN A C 1
ATOM 1154 O O . GLN A 1 155 ? -12.64868 -0.21593 10.18876 1.000 19.11373 160 GLN A O 1
ATOM 1160 N N . TYR A 1 156 ? -10.40014 -0.42778 10.22296 1.000 22.23825 161 TYR A N 1
ATOM 1161 C CA . TYR A 1 156 ? -10.22431 0.45313 9.06690 1.000 21.25475 161 TYR A CA 1
ATOM 1162 C C . TYR A 1 156 ? -10.63360 -0.23837 7.77657 1.000 16.57858 161 TYR A C 1
ATOM 1163 O O . TYR A 1 156 ? -11.32070 0.35957 6.94068 1.000 17.89833 161 TYR A O 1
ATOM 1172 N N . LEU A 1 157 ? -10.21684 -1.49285 7.58481 1.000 15.27966 162 LEU A N 1
ATOM 1173 C CA . LEU A 1 157 ? -10.68782 -2.22767 6.41808 1.000 15.21818 162 LEU A CA 1
ATOM 1174 C C . LEU A 1 157 ? -12.20196 -2.38503 6.45747 1.000 14.96698 162 LEU A C 1
ATOM 1175 O O . LEU A 1 157 ? -12.88311 -2.21430 5.43387 1.000 14.39150 162 LEU A O 1
ATOM 1180 N N . THR A 1 158 ? -12.75428 -2.66657 7.63945 1.000 13.92780 163 THR A N 1
ATOM 1181 C CA . THR A 1 158 ? -14.19029 -2.90376 7.73017 1.000 13.36031 163 THR A CA 1
ATOM 1182 C C . THR A 1 158 ? -14.98719 -1.63345 7.44418 1.000 13.26903 163 THR A C 1
ATOM 1183 O O . THR A 1 158 ? -16.02256 -1.68499 6.76573 1.000 11.57340 163 THR A O 1
ATOM 1187 N N . ALA A 1 159 ? -14.49044 -0.47898 7.89615 1.000 13.09233 164 ALA A N 1
ATOM 1188 C CA . ALA A 1 159 ? -15.11282 0.79655 7.53563 1.000 12.73893 164 ALA A CA 1
ATOM 1189 C C . ALA A 1 159 ? -15.13704 1.01448 6.01609 1.000 10.49388 164 ALA A C 1
ATOM 1190 O O . ALA A 1 159 ? -16.16393 1.43679 5.46431 1.000 11.26501 164 ALA A O 1
ATOM 1192 N N . LEU A 1 160 ? -14.02572 0.72234 5.32351 1.000 14.34908 165 LEU A N 1
ATOM 1193 C CA . LEU A 1 160 ? -13.99335 0.88599 3.86748 1.000 13.37051 165 LEU A CA 1
ATOM 1194 C C . LEU A 1 160 ? -14.91256 -0.10957 3.16839 1.000 13.74905 165 LEU A C 1
ATOM 1195 O O . LEU A 1 160 ? -15.61236 0.25072 2.21029 1.000 14.49545 165 LEU A O 1
ATOM 1200 N N . LEU A 1 161 ? -14.92674 -1.37021 3.61932 1.000 12.43420 166 LEU A N 1
ATOM 1201 C CA . LEU A 1 161 ? -15.87645 -2.33429 3.05901 1.000 13.34703 166 LEU A CA 1
ATOM 1202 C C . LEU A 1 161 ? -17.31095 -1.84603 3.22466 1.000 11.73796 166 LEU A C 1
ATOM 1203 O O . LEU A 1 161 ? -18.10788 -1.86553 2.27568 1.000 12.13248 166 LEU A O 1
ATOM 1208 N N . LEU A 1 162 ? -17.65336 -1.37157 4.42504 1.000 12.90578 167 LEU A N 1
ATOM 1209 C CA . LEU A 1 162 ? -19.01397 -0.91574 4.67676 1.000 10.57985 167 LEU A CA 1
ATOM 1210 C C . LEU A 1 162 ? -19.35499 0.30646 3.83557 1.000 11.36197 167 LEU A C 1
ATOM 1211 O O . LEU A 1 162 ? -20.50386 0.46501 3.40838 1.000 12.40303 167 LEU A O 1
ATOM 1216 N N . LEU A 1 163 ? -18.36031 1.15530 3.56049 1.000 12.90918 168 LEU A N 1
ATOM 1217 C CA . LEU A 1 163 ? -18.57650 2.34385 2.72780 1.000 12.52991 168 LEU A CA 1
ATOM 1218 C C . LEU A 1 163 ? -18.89224 1.99517 1.27408 1.000 15.74156 168 LEU A C 1
ATOM 1219 O O . LEU A 1 163 ? -19.65428 2.72527 0.61338 1.000 12.38137 168 LEU A O 1
ATOM 1224 N N . GLY A 1 164 ? -18.31696 0.90523 0.76044 1.000 13.28484 169 GLY A N 1
ATOM 1225 C CA . GLY A 1 164 ? -18.35421 0.59495 -0.65266 1.000 13.94445 169 GLY A CA 1
ATOM 1226 C C . GLY A 1 164 ? -19.68102 0.78544 -1.36567 1.000 13.05336 169 GLY A C 1
ATOM 1227 O O . GLY A 1 164 ? -19.73996 1.44970 -2.40910 1.000 14.65210 169 GLY A O 1
ATOM 1228 N N . PRO A 1 165 ? -20.76647 0.18519 -0.86482 1.000 12.16204 170 PRO A N 1
ATOM 1229 C CA . PRO A 1 165 ? -22.05664 0.29954 -1.57436 1.000 13.85689 170 PRO A CA 1
ATOM 1230 C C . PRO A 1 165 ? -22.66241 1.69277 -1.52799 1.000 15.64603 170 PRO A C 1
ATOM 1231 O O . PRO A 1 165 ? -23.61164 1.95466 -2.27689 1.000 14.70379 170 PRO A O 1
ATOM 1235 N N . LEU A 1 166 ? -22.16493 2.58845 -0.66927 1.000 13.24554 171 LEU A N 1
ATOM 1236 C CA . LEU A 1 166 ? -22.61105 3.97886 -0.68035 1.000 15.25529 171 LEU A CA 1
ATOM 1237 C C . LEU A 1 166 ? -21.89940 4.81709 -1.73013 1.000 15.90626 171 LEU A C 1
ATOM 1238 O O . LEU A 1 166 ? -22.33688 5.93603 -1.99320 1.000 13.64166 171 LEU A O 1
ATOM 1243 N N . THR A 1 167 ? -20.81581 4.31347 -2.31320 1.000 13.43329 172 THR A N 1
ATOM 1244 C CA . THR A 1 167 ? -20.08581 5.06180 -3.32026 1.000 13.89991 172 THR A CA 1
ATOM 1245 C C . THR A 1 167 ? -20.80953 4.97634 -4.66238 1.000 16.49301 17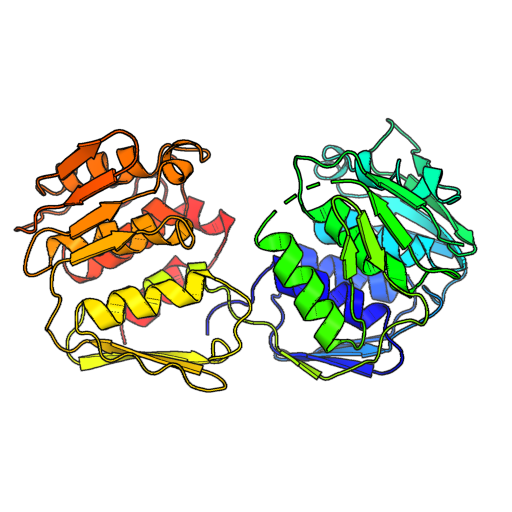2 THR A C 1
ATOM 1246 O O . THR A 1 167 ? -21.67496 4.12175 -4.88655 1.000 15.55496 172 THR A O 1
ATOM 1250 N N . ARG A 1 168 ? -20.45534 5.89521 -5.56424 1.000 15.78912 173 ARG A N 1
ATOM 1251 C CA . ARG A 1 168 ? -21.17434 5.95833 -6.82960 1.000 13.90965 173 ARG A CA 1
ATOM 1252 C C . ARG A 1 168 ? -20.78538 4.82228 -7.76596 1.000 13.72116 173 ARG A C 1
ATOM 1253 O O . ARG A 1 168 ? -21.63741 4.33615 -8.51725 1.000 17.29641 173 ARG A O 1
ATOM 1261 N N . GLN A 1 169 ? -19.52378 4.38032 -7.73044 1.000 15.09677 174 GLN A N 1
ATOM 1262 C CA . GLN A 1 169 ? -19.03913 3.35856 -8.65006 1.000 16.19843 174 GLN A CA 1
ATOM 1263 C C . GLN A 1 169 ? -18.61606 2.06551 -7.96843 1.000 16.27437 174 GLN A C 1
ATOM 1264 O O . GLN A 1 169 ? -18.13664 1.15754 -8.65478 1.000 19.86138 174 GLN A O 1
ATOM 1270 N N . GLY A 1 170 ? -18.78000 1.94706 -6.64768 1.000 18.05578 175 GLY A N 1
ATOM 1271 C CA . GLY A 1 170 ? -18.23651 0.82285 -5.91226 1.000 17.18537 175 GLY A CA 1
ATOM 1272 C C . GLY A 1 170 ? -16.77481 1.03786 -5.56513 1.000 19.03123 175 GLY A C 1
ATOM 1273 O O . GLY A 1 170 ? -16.14046 2.02013 -5.95725 1.000 19.25989 175 GLY A O 1
ATOM 1274 N N . LEU A 1 171 ? -16.22610 0.09723 -4.80047 1.000 11.79878 176 LEU A N 1
ATOM 1275 C CA . LEU A 1 171 ? -14.83134 0.16653 -4.39199 1.000 13.95468 176 LEU A CA 1
ATOM 1276 C C . LEU A 1 171 ? -14.06685 -1.08391 -4.81365 1.000 16.64202 176 LEU A C 1
ATOM 1277 O O . LEU A 1 171 ? -14.62927 -2.18426 -4.91489 1.000 18.01329 176 LEU A O 1
ATOM 1282 N N . ARG A 1 172 ? -12.77628 -0.89054 -5.06570 1.000 16.05629 177 ARG A N 1
ATOM 1283 C CA . ARG A 1 172 ? -11.79777 -1.96550 -5.21638 1.000 20.37901 177 ARG A CA 1
ATOM 1284 C C . ARG A 1 172 ? -10.70619 -1.69503 -4.18150 1.000 16.35880 177 ARG A C 1
ATOM 1285 O O . ARG A 1 172 ? -9.79313 -0.90078 -4.43068 1.000 19.72454 177 ARG A O 1
ATOM 1293 N N . ILE A 1 173 ? -10.81041 -2.34616 -3.02007 1.000 14.46216 178 ILE A N 1
ATOM 1294 C CA . ILE A 1 173 ? -9.93774 -2.09929 -1.87502 1.000 15.63584 178 ILE A CA 1
ATOM 1295 C C . ILE A 1 173 ? -8.77291 -3.08339 -1.91394 1.000 22.40762 178 ILE A C 1
ATOM 1296 O O . ILE A 1 173 ? -8.95780 -4.28729 -1.71008 1.000 21.76944 178 ILE A O 1
ATOM 1301 N N . ARG A 1 174 ? -7.56334 -2.56532 -2.11601 1.000 20.51066 179 ARG A N 1
ATOM 1302 C CA . ARG A 1 174 ? -6.35364 -3.37885 -2.12218 1.000 21.96436 179 ARG A CA 1
ATOM 1303 C C . ARG A 1 174 ? -5.72411 -3.40299 -0.73050 1.000 28.32729 179 ARG A C 1
ATOM 1304 O O . ARG A 1 174 ? -5.44393 -2.34860 -0.14581 1.000 19.56525 179 ARG A O 1
ATOM 1312 N N . VAL A 1 175 ? -5.52503 -4.60603 -0.19265 1.000 21.06568 180 VAL A N 1
ATOM 1313 C CA . VAL A 1 175 ? -4.77655 -4.79316 1.04221 1.000 24.43388 180 VAL A CA 1
ATOM 1314 C C . VAL A 1 175 ? -3.63068 -5.78295 0.82492 1.000 28.71389 180 VAL A C 1
ATOM 1315 O O . VAL A 1 175 ? -2.77909 -5.59585 -0.04417 1.000 34.83617 180 VAL A O 1
ATOM 1319 N N . ALA A 1 181 ? -8.56716 -13.36311 7.80421 1.000 33.52410 186 ALA A N 1
ATOM 1320 C CA . ALA A 1 181 ? -8.91709 -12.91933 9.14459 1.000 34.02459 186 ALA A CA 1
ATOM 1321 C C . ALA A 1 181 ? -10.41418 -13.10561 9.41954 1.000 32.53382 186 ALA A C 1
ATOM 1322 O O . ALA A 1 181 ? -11.25414 -12.75842 8.59028 1.000 32.46826 186 ALA A O 1
ATOM 1324 N N . PRO A 1 182 ? -10.74220 -13.66289 10.58680 1.000 31.53902 187 PRO A N 1
ATOM 1325 C CA . PRO A 1 182 ? -12.16256 -13.87621 10.92388 1.000 31.34790 187 PRO A CA 1
ATOM 1326 C C . PRO A 1 182 ? -12.98072 -12.59750 10.92470 1.000 24.43690 187 PRO A C 1
ATOM 1327 O O . PRO A 1 182 ? -14.16896 -12.62699 10.57862 1.000 22.99865 187 PRO A O 1
ATOM 1331 N N . TYR A 1 183 ? -12.36891 -11.47855 11.31668 1.000 26.65682 188 TYR A N 1
ATOM 1332 C CA . TYR A 1 183 ? -13.07427 -10.20427 11.39063 1.000 24.68546 188 TYR A CA 1
ATOM 1333 C C . TYR A 1 183 ? -13.60980 -9.80088 10.02565 1.000 24.22393 188 TYR A C 1
ATOM 1334 O O . TYR A 1 183 ? -14.75196 -9.33507 9.90419 1.000 21.64863 188 TYR A O 1
ATOM 1343 N N . VAL A 1 184 ? -12.81505 -10.00244 8.97443 1.000 19.71349 189 VAL A N 1
ATOM 1344 C CA . VAL A 1 184 ? -13.30882 -9.60591 7.66344 1.000 21.22588 189 VAL A CA 1
ATOM 1345 C C . VAL A 1 184 ? -14.44251 -10.52228 7.20414 1.000 24.21467 189 VAL A C 1
ATOM 1346 O O . VAL A 1 184 ? -15.39145 -10.05705 6.56376 1.000 19.09370 189 VAL A O 1
ATOM 1350 N N . GLU A 1 185 ? -14.40607 -11.82118 7.53935 1.000 18.97246 190 GLU A N 1
ATOM 1351 C CA . GLU A 1 185 ? -15.49374 -12.67853 7.07311 1.000 18.99327 190 GLU A CA 1
ATOM 1352 C C . GLU A 1 185 ? -16.81640 -12.32163 7.74323 1.000 18.83427 190 GLU A C 1
ATOM 1353 O O . GLU A 1 185 ? -17.87267 -12.44321 7.11392 1.000 17.65296 190 GLU A O 1
ATOM 1359 N N . ILE A 1 186 ? -16.77937 -11.88898 9.00756 1.000 17.27506 191 ILE A N 1
ATOM 1360 C CA . ILE A 1 186 ? -17.99650 -11.42657 9.67605 1.000 13.45706 191 ILE A CA 1
ATOM 1361 C C . ILE A 1 186 ? -18.54531 -10.17729 8.99068 1.000 15.53802 191 ILE A C 1
ATOM 1362 O O . ILE A 1 186 ? -19.76284 -10.04758 8.79289 1.000 15.22490 191 ILE A O 1
ATOM 1367 N N . THR A 1 187 ? -17.66441 -9.23925 8.61693 1.000 16.75418 192 THR A N 1
ATOM 1368 C CA . THR A 1 187 ? -18.14003 -8.03798 7.93366 1.000 12.64331 192 THR A CA 1
ATOM 1369 C C . THR A 1 187 ? -18.81331 -8.39743 6.61374 1.000 14.33825 192 THR A C 1
ATOM 1370 O O . THR A 1 187 ? -19.88555 -7.87412 6.28832 1.000 13.16251 192 THR A O 1
ATOM 1374 N N . LEU A 1 188 ? -18.22073 -9.32485 5.85557 1.000 15.38765 193 LEU A N 1
ATOM 1375 C CA . LEU A 1 188 ? -18.80556 -9.66758 4.56605 1.000 14.91735 193 LEU A CA 1
ATOM 1376 C C . LEU A 1 188 ? -20.14428 -10.37886 4.73201 1.000 14.95014 193 LEU A C 1
ATOM 1377 O O . LEU A 1 188 ? -21.07358 -10.14247 3.95476 1.000 14.51319 193 LEU A O 1
ATOM 1382 N N . ALA A 1 189 ? -20.26698 -11.24574 5.74190 1.000 14.59199 194 ALA A N 1
ATOM 1383 C CA . ALA A 1 189 ? -21.53340 -11.93452 5.95566 1.000 19.21550 194 ALA A CA 1
ATOM 1384 C C . ALA A 1 189 ? -22.63610 -10.95964 6.35987 1.000 15.53610 194 ALA A C 1
ATOM 1385 O O . ALA A 1 189 ? -23.79881 -11.12363 5.96160 1.000 13.56853 194 ALA A O 1
ATOM 1387 N N . MET A 1 190 ? -22.29788 -9.95048 7.16462 1.000 15.83073 195 MET A N 1
ATOM 1388 C CA . MET A 1 190 ? -23.30952 -8.97727 7.56720 1.000 15.33770 195 MET A CA 1
ATOM 1389 C C . MET A 1 190 ? -23.74487 -8.12727 6.37781 1.000 14.01096 195 MET A C 1
ATOM 1390 O O . MET A 1 190 ? -24.93902 -7.84313 6.20508 1.000 12.15815 195 MET A O 1
ATOM 1395 N N . MET A 1 191 ? -22.79271 -7.73221 5.52807 1.000 14.70300 196 MET A N 1
ATOM 1396 C CA . MET A 1 191 ? -23.15610 -7.01525 4.31213 1.000 12.72725 196 MET A CA 1
ATOM 1397 C C . MET A 1 191 ? -24.08492 -7.85592 3.43523 1.000 15.47164 196 MET A C 1
ATOM 1398 O O . MET A 1 191 ? -25.00594 -7.31545 2.80544 1.000 16.15925 196 MET A O 1
ATOM 1403 N N . ARG A 1 192 ? -23.88849 -9.18585 3.41700 1.000 17.92362 197 ARG A N 1
ATOM 1404 C CA . ARG A 1 192 ? -24.78161 -10.06053 2.65144 1.000 15.75959 197 ARG A CA 1
ATOM 1405 C C . ARG A 1 192 ? -26.18662 -10.05284 3.23429 1.000 13.62032 197 ARG A C 1
ATOM 1406 O O . ARG A 1 192 ? -27.17291 -10.05243 2.48695 1.000 17.99746 197 ARG A O 1
ATOM 1414 N N . ALA A 1 193 ? -26.30456 -10.02263 4.56824 1.000 13.41972 198 ALA A N 1
ATOM 1415 C CA . ALA A 1 193 ? -27.62002 -9.92632 5.19178 1.000 15.39690 198 ALA A CA 1
ATOM 1416 C C . ALA A 1 193 ? -28.32123 -8.62268 4.83818 1.000 16.74152 198 ALA A C 1
ATOM 1417 O O . ALA A 1 193 ? -29.55596 -8.55912 4.86414 1.000 18.68979 198 ALA A O 1
ATOM 1419 N N . PHE A 1 194 ? -27.56074 -7.59186 4.48288 1.000 18.74235 199 PHE A N 1
ATOM 1420 C CA . PHE A 1 194 ? -28.11779 -6.32721 4.03479 1.000 12.83941 199 PHE A CA 1
ATOM 1421 C C . PHE A 1 194 ? -28.05880 -6.18321 2.51302 1.000 19.09445 199 PHE A C 1
ATOM 1422 O O . PHE A 1 194 ? -28.09220 -5.06332 1.99608 1.000 17.66797 199 PHE A O 1
ATOM 1430 N N . GLY A 1 195 ? -27.93856 -7.29690 1.79549 1.000 14.49510 200 GLY A N 1
ATOM 1431 C CA . GLY A 1 195 ? -28.19399 -7.32844 0.36491 1.000 16.77189 200 GLY A CA 1
ATOM 1432 C C . GLY A 1 195 ? -27.02651 -7.04214 -0.54760 1.000 17.76157 200 GLY A C 1
ATOM 1433 O O . GLY A 1 195 ? -27.24795 -6.72119 -1.72417 1.000 22.04548 200 GLY A O 1
ATOM 1434 N N . VAL A 1 196 ? -25.78827 -7.17455 -0.07575 1.000 15.43513 201 VAL A N 1
ATOM 1435 C CA . VAL A 1 196 ? -24.61528 -6.85175 -0.87944 1.000 17.46391 201 VAL A CA 1
ATOM 1436 C C . VAL A 1 196 ? -23.64522 -8.02426 -0.86333 1.000 19.05202 201 VAL A C 1
ATOM 1437 O O . VAL A 1 196 ? -23.24114 -8.48077 0.20672 1.000 15.00897 201 VAL A O 1
ATOM 1441 N N . GLU A 1 197 ? -23.25843 -8.49860 -2.04906 1.000 20.89171 202 GLU A N 1
ATOM 1442 C CA . GLU A 1 197 ? -22.23548 -9.52824 -2.19280 1.000 18.66497 202 GLU A CA 1
ATOM 1443 C C . GLU A 1 197 ? -20.89030 -8.88979 -2.53764 1.000 20.91419 202 GLU A C 1
ATOM 1444 O O . GLU A 1 197 ? -20.78381 -8.13853 -3.51335 1.000 23.55100 202 GLU A O 1
ATOM 1450 N N . VAL A 1 198 ? -19.86165 -9.20875 -1.75727 1.000 17.82847 203 VAL A N 1
ATOM 1451 C CA . VAL A 1 198 ? -18.50461 -8.72868 -1.99550 1.000 18.06561 203 VAL A CA 1
ATOM 1452 C C . VAL A 1 198 ? -17.68779 -9.88038 -2.56648 1.000 28.59333 203 VAL A C 1
ATOM 1453 O O . VAL A 1 198 ? -17.80438 -11.02235 -2.10474 1.000 31.16005 203 VAL A O 1
ATOM 1457 N N . ALA A 1 199 ? -16.86390 -9.58126 -3.57113 1.000 26.40071 204 ALA A N 1
ATOM 1458 C CA . ALA A 1 199 ? -15.96021 -10.55081 -4.17408 1.000 32.59469 204 ALA A CA 1
ATOM 1459 C C . ALA A 1 199 ? -14.51886 -10.20026 -3.82982 1.000 32.81373 204 ALA A C 1
ATOM 1460 O O . ALA A 1 199 ? -14.14521 -9.02367 -3.82815 1.000 29.17712 204 ALA A O 1
ATOM 1462 N N . ARG A 1 200 ? -13.70676 -11.21719 -3.53810 1.000 34.52791 205 ARG A N 1
ATOM 1463 C CA . ARG A 1 200 ? -12.28710 -11.02069 -3.26624 1.000 33.12945 205 ARG A CA 1
ATOM 1464 C C . ARG A 1 200 ? -11.45654 -11.64467 -4.38382 1.000 41.63582 205 ARG A C 1
ATOM 1465 O O . ARG A 1 200 ? -11.61773 -12.82860 -4.69928 1.000 37.08163 205 ARG A O 1
ATOM 1473 N N . GLU A 1 201 ? -10.57636 -10.84215 -4.98158 1.000 33.44346 206 GLU A N 1
ATOM 1474 C CA . GLU A 1 201 ? -9.68805 -11.27088 -6.06466 1.000 36.58529 206 GLU A CA 1
ATOM 1475 C C . GLU A 1 201 ? -8.25580 -10.98005 -5.63078 1.000 36.21036 206 GLU A C 1
ATOM 1476 O O . GLU A 1 201 ? -7.80290 -9.83316 -5.70674 1.000 33.11680 206 GLU A O 1
ATOM 1482 N N . GLY A 1 202 ? -7.54189 -12.01064 -5.18529 1.000 32.32959 207 GLY A N 1
ATOM 1483 C CA . GLY A 1 202 ? -6.19469 -11.81677 -4.69527 1.000 37.12952 207 GLY A CA 1
ATOM 1484 C C . GLY A 1 202 ? -6.17091 -10.95966 -3.44722 1.000 36.31807 207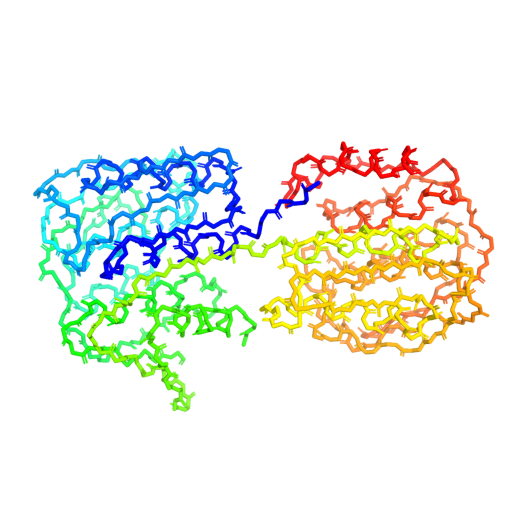 GLY A C 1
ATOM 1485 O O . GLY A 1 202 ? -6.67636 -11.36219 -2.39731 1.000 30.15704 207 GLY A O 1
ATOM 1486 N N . ASP A 1 203 ? -5.60841 -9.76124 -3.55162 1.000 34.49561 208 ASP A N 1
ATOM 1487 C CA . ASP A 1 203 ? -5.53583 -8.84607 -2.42363 1.000 37.11469 208 ASP A CA 1
ATOM 1488 C C . ASP A 1 203 ? -6.56719 -7.72436 -2.50324 1.000 26.62183 208 ASP A C 1
ATOM 1489 O O . ASP A 1 203 ? -6.47724 -6.77018 -1.72340 1.000 26.82322 208 ASP A O 1
ATOM 1494 N N . VAL A 1 204 ? -7.54381 -7.82203 -3.40944 1.000 29.11669 209 VAL A N 1
ATOM 1495 C CA . VAL A 1 204 ? -8.50309 -6.75101 -3.67713 1.000 21.35655 209 VAL A CA 1
ATOM 1496 C C . VAL A 1 204 ? -9.91054 -7.22475 -3.33355 1.000 25.03541 209 VAL A C 1
ATOM 1497 O O . VAL A 1 204 ? -10.37937 -8.24098 -3.85866 1.000 26.06721 209 VAL A O 1
ATOM 1501 N N . PHE A 1 205 ? -10.59338 -6.46577 -2.47971 1.000 19.57024 210 PHE A N 1
ATOM 1502 C CA . PHE A 1 205 ? -12.00422 -6.67103 -2.21289 1.000 21.30499 210 PHE A CA 1
ATOM 1503 C C . PHE A 1 205 ? -12.80413 -5.80561 -3.17936 1.000 20.01264 210 PHE A C 1
ATOM 1504 O O . PHE A 1 205 ? -12.56652 -4.59440 -3.28036 1.000 18.25718 210 PHE A O 1
ATOM 1512 N N . VAL A 1 206 ? -13.74283 -6.42815 -3.88343 1.000 17.59660 211 VAL A N 1
ATOM 1513 C CA . VAL A 1 206 ? -14.48493 -5.79396 -4.97120 1.000 16.84703 211 VAL A CA 1
ATOM 1514 C C . VAL A 1 206 ? -15.92170 -5.60688 -4.49243 1.000 22.83328 211 VAL A C 1
ATOM 1515 O O . VAL A 1 206 ? -16.71613 -6.55673 -4.45966 1.000 20.45329 211 VAL A O 1
ATOM 1519 N N . VAL A 1 207 ? -16.26423 -4.38191 -4.11194 1.000 16.74128 212 VAL A N 1
ATOM 1520 C CA . VAL A 1 207 ? -17.53663 -4.06489 -3.47258 1.000 14.19573 212 VAL A CA 1
ATOM 1521 C C . VAL A 1 207 ? -18.38713 -3.28783 -4.47037 1.000 22.24713 212 VAL A C 1
ATOM 1522 O O . VAL A 1 207 ? -17.94596 -2.23456 -4.95071 1.000 15.85145 212 VAL A O 1
ATOM 1526 N N . PRO A 1 208 ? -19.61112 -3.73136 -4.75554 1.000 16.82834 213 PRO A N 1
ATOM 1527 C CA . PRO A 1 208 ? -20.42647 -3.10104 -5.78904 1.000 15.86937 213 PRO A CA 1
ATOM 1528 C C . PRO A 1 208 ? -21.15534 -1.87545 -5.26734 1.000 18.07225 213 PRO A C 1
ATOM 1529 O O . PRO A 1 208 ? -21.35862 -1.72558 -4.05128 1.000 15.20338 213 PRO A O 1
ATOM 1533 N N . PRO A 1 209 ? -21.53689 -0.95727 -6.15393 1.000 18.19214 214 PRO A N 1
ATOM 1534 C CA . PRO A 1 209 ? -22.40164 0.15932 -5.76797 1.000 18.66900 214 PRO A CA 1
ATOM 1535 C C . PRO A 1 209 ? -23.84071 -0.32406 -5.63076 1.000 13.24626 214 PRO A C 1
ATOM 1536 O O . PRO A 1 209 ? -24.14663 -1.50345 -5.82048 1.000 20.78918 214 PRO A O 1
ATOM 1540 N N . GLY A 1 210 ? -24.72427 0.61359 -5.29598 1.000 12.55982 215 GLY A N 1
ATOM 1541 C CA . GLY A 1 210 ? -26.14828 0.34568 -5.26167 1.000 17.17453 215 GLY A CA 1
ATOM 1542 C C . GLY A 1 210 ? -26.77987 0.29407 -3.89090 1.000 22.35341 215 GLY A C 1
ATOM 1543 O O . GLY A 1 210 ? -28.00258 0.13080 -3.80124 1.000 21.19971 215 GLY A O 1
ATOM 1544 N N . GLY A 1 211 ? -25.99903 0.41145 -2.82963 1.000 19.18195 216 GLY A N 1
ATOM 1545 C CA . GLY A 1 211 ? -26.54847 0.52495 -1.49724 1.000 18.56472 216 GLY A CA 1
ATOM 1546 C C . GLY A 1 211 ? -26.92018 -0.79833 -0.85515 1.000 17.88604 216 GLY A C 1
ATOM 1547 O O . GLY A 1 211 ? -26.64617 -1.89991 -1.35643 1.000 17.07625 216 GLY A O 1
ATOM 1548 N N . TYR A 1 212 ? -27.58889 -0.66230 0.28824 1.000 17.45499 217 TYR A N 1
ATOM 1549 C CA . TYR A 1 212 ? -28.02275 -1.76201 1.13446 1.000 13.93288 217 TYR A CA 1
ATOM 1550 C C . TYR A 1 212 ? -29.54340 -1.84368 1.18981 1.000 18.13157 217 TYR A C 1
ATOM 1551 O O . TYR A 1 212 ? -30.24400 -0.86160 0.94288 1.000 17.80530 217 TYR A O 1
ATOM 1560 N N . ARG A 1 213 ? -30.03979 -3.02827 1.56578 1.000 15.13546 218 ARG A N 1
ATOM 1561 C CA . ARG A 1 213 ? -31.46160 -3.28666 1.77013 1.000 19.96997 218 ARG A CA 1
ATOM 1562 C C . ARG A 1 213 ? -31.72260 -3.47501 3.26067 1.000 16.26078 218 ARG A C 1
ATOM 1563 O O . ARG A 1 213 ? -31.15051 -4.38445 3.87268 1.000 17.35067 218 ARG A O 1
ATOM 1571 N N . ALA A 1 214 ? -32.60162 -2.64757 3.83134 1.000 15.74548 219 ALA A N 1
ATOM 1572 C CA . ALA A 1 214 ? -32.91977 -2.74930 5.25119 1.000 14.07544 219 ALA A CA 1
ATOM 1573 C C . ALA A 1 214 ? -33.53131 -4.10762 5.56397 1.000 16.67331 219 ALA A C 1
ATOM 1574 O O . ALA A 1 214 ? -34.14703 -4.75486 4.70684 1.000 17.42867 219 ALA A O 1
ATOM 1576 N N . THR A 1 215 ? -33.39063 -4.51793 6.81888 1.000 16.23368 220 THR A N 1
ATOM 1577 C CA . THR A 1 215 ? -33.89015 -5.81303 7.25430 1.000 18.73607 220 THR A CA 1
ATOM 1578 C C . THR A 1 215 ? -34.07197 -5.78975 8.77121 1.000 21.59099 220 THR A C 1
ATOM 1579 O O . THR A 1 215 ? -33.80102 -4.78801 9.43847 1.000 17.82756 220 THR A O 1
ATOM 1583 N N . THR A 1 216 ? -34.58048 -6.89460 9.31038 1.000 18.78155 221 THR A N 1
ATOM 1584 C CA . THR A 1 216 ? -34.53493 -7.14845 10.74260 1.000 14.21899 221 THR A CA 1
ATOM 1585 C C . THR A 1 216 ? -33.28505 -7.97867 10.99044 1.000 19.85047 221 THR A C 1
ATOM 1586 O O . THR A 1 216 ? -33.13509 -9.04865 10.39840 1.000 20.04832 221 THR A O 1
ATOM 1590 N N . TYR A 1 217 ? -32.37100 -7.47276 11.82532 1.000 17.10748 222 TYR A N 1
ATOM 1591 C CA . TYR A 1 217 ? -31.07841 -8.11632 12.03439 1.000 20.44460 222 TYR A CA 1
ATOM 1592 C C . TYR A 1 217 ? -30.86615 -8.33173 13.52445 1.000 17.44817 222 TYR A C 1
ATOM 1593 O O . TYR A 1 217 ? -30.79959 -7.36505 14.29182 1.000 16.67538 222 TYR A O 1
ATOM 1602 N N . ALA A 1 218 ? -30.77076 -9.59598 13.92687 1.000 14.91994 223 ALA A N 1
ATOM 1603 C CA . ALA A 1 218 ? -30.52032 -9.96613 15.31264 1.000 18.21757 223 ALA A CA 1
ATOM 1604 C C . ALA A 1 218 ? -29.01794 -10.01123 15.57980 1.000 15.28447 223 ALA A C 1
ATOM 1605 O O . ALA A 1 218 ? -28.26916 -10.66835 14.84074 1.000 14.21628 223 ALA A O 1
ATOM 1607 N N . ILE A 1 219 ? -28.59490 -9.33347 16.64698 1.000 14.89624 224 ILE A N 1
ATOM 1608 C CA . ILE A 1 219 ? -27.19502 -9.31070 17.06737 1.000 11.17211 224 ILE A CA 1
ATOM 1609 C C . ILE A 1 219 ? -26.91331 -10.54454 17.91404 1.000 9.89092 224 ILE A C 1
ATOM 1610 O O . ILE A 1 219 ? -27.61145 -10.80638 18.90568 1.000 15.73026 224 ILE A O 1
ATOM 1615 N N . GLU A 1 220 ? -25.87712 -11.29067 17.53711 1.000 10.13220 225 GLU A N 1
ATOM 1616 C CA . GLU A 1 220 ? -25.49010 -12.47622 18.30934 1.000 12.52068 225 GLU A CA 1
ATOM 1617 C C . GLU A 1 220 ? -24.91594 -12.07701 19.66794 1.000 11.31136 225 GLU A C 1
ATOM 1618 O O . GLU A 1 220 ? -24.15338 -11.11024 19.76342 1.000 11.70127 225 GLU A O 1
ATOM 1624 N N . PRO A 1 221 ? -25.24760 -12.80730 20.73086 1.000 10.25698 226 PRO A N 1
ATOM 1625 C CA . PRO A 1 221 ? -24.48797 -12.66227 21.97443 1.000 12.12056 226 PRO A CA 1
ATOM 1626 C C . PRO A 1 221 ? -23.02671 -13.00785 21.73321 1.000 12.11766 226 PRO A C 1
ATOM 1627 O O . PRO A 1 221 ? -22.69507 -13.82234 20.87208 1.000 12.12555 226 PRO A O 1
ATOM 1631 N N . ASP A 1 222 ? -22.14837 -12.37971 22.49972 1.000 12.50892 227 ASP A N 1
ATOM 1632 C CA . ASP A 1 222 ? -20.73027 -12.68391 22.37433 1.000 10.08829 227 ASP A CA 1
ATOM 1633 C C . ASP A 1 222 ? -20.49134 -14.16435 22.65762 1.000 10.99421 227 ASP A C 1
ATOM 1634 O O . ASP A 1 222 ? -20.78064 -14.66118 23.75372 1.000 11.06162 227 ASP A O 1
ATOM 1639 N N . ALA A 1 223 ? -19.96465 -14.86612 21.65844 1.000 10.32695 228 ALA A N 1
ATOM 1640 C CA . ALA A 1 223 ? -19.78199 -16.30898 21.77201 1.000 8.93974 228 ALA A CA 1
ATOM 1641 C C . ALA A 1 223 ? -18.57982 -16.68047 22.63020 1.000 8.54283 228 ALA A C 1
ATOM 1642 O O . ALA A 1 223 ? -18.55710 -17.76641 23.22068 1.000 11.51700 228 ALA A O 1
ATOM 1644 N N . SER A 1 224 ? -17.57236 -15.81133 22.69794 1.000 9.89005 229 SER A N 1
ATOM 1645 C CA . SER A 1 224 ? -16.44479 -16.05239 23.59290 1.000 9.29414 229 SER A CA 1
ATOM 1646 C C . SER A 1 224 ? -16.88360 -15.95387 25.04699 1.000 9.82100 229 SER A C 1
ATOM 1647 O O . SER A 1 224 ? -16.52559 -16.79407 25.87795 1.000 10.88273 229 SER A O 1
ATOM 1650 N N . THR A 1 225 ? -17.68938 -14.93895 25.35700 1.000 11.50266 230 THR A N 1
ATOM 1651 C CA . THR A 1 225 ? -18.30541 -14.82899 26.67427 1.000 10.81645 230 THR A CA 1
ATOM 1652 C C . THR A 1 225 ? -19.19202 -16.03299 26.96957 1.000 10.04786 230 THR A C 1
ATOM 1653 O O . THR A 1 225 ? -19.21789 -16.53408 28.10011 1.000 10.55979 230 THR A O 1
ATOM 1657 N N . ALA A 1 226 ? -19.89791 -16.53743 25.95125 1.000 8.83916 231 ALA A N 1
ATOM 1658 C CA . ALA A 1 226 ? -20.78342 -17.67261 26.16157 1.000 10.97098 231 ALA A CA 1
ATOM 1659 C C . ALA A 1 226 ? -20.02548 -18.94361 26.51814 1.000 12.47767 231 ALA A C 1
ATOM 1660 O O . ALA A 1 226 ? -20.60732 -19.82289 27.16335 1.000 10.12359 231 ALA A O 1
ATOM 1662 N N . SER A 1 227 ? -18.74551 -19.04611 26.14634 1.000 10.59478 232 SER A N 1
ATOM 1663 C CA . SER A 1 227 ? -18.02648 -20.30004 26.34321 1.000 8.08622 232 SER A CA 1
ATOM 1664 C C . SER A 1 227 ? -17.94309 -20.66006 27.81446 1.000 8.37742 232 SER A C 1
ATOM 1665 O O . SER A 1 227 ? -18.01109 -21.84344 28.15899 1.000 9.28885 232 SER A O 1
ATOM 1668 N N . TYR A 1 228 ? -17.83957 -19.65578 28.70076 1.000 9.55008 233 TYR A N 1
ATOM 1669 C CA . TYR A 1 228 ? -17.71968 -19.94573 30.12500 1.000 8.65713 233 TYR A CA 1
ATOM 1670 C C . TYR A 1 228 ? -19.01387 -20.50574 30.68203 1.000 8.55099 233 TYR A C 1
ATOM 1671 O O . TYR A 1 228 ? -18.98352 -21.37727 31.55573 1.000 10.33063 233 TYR A O 1
ATOM 1680 N N . PHE A 1 229 ? -20.15384 -20.05549 30.15541 1.000 9.44106 234 PHE A N 1
ATOM 1681 C CA . PHE A 1 229 ? -21.43125 -20.52669 30.67010 1.000 9.83878 234 PHE A CA 1
ATOM 1682 C C . PHE A 1 229 ? -21.75225 -21.90994 30.10113 1.000 9.76681 234 PHE A C 1
ATOM 1683 O O . PHE A 1 229 ? -22.21138 -22.79130 30.83330 1.000 9.42396 234 PHE A O 1
ATOM 1691 N N . PHE A 1 230 ? -21.40876 -22.13829 28.82777 1.000 8.90802 235 PHE A N 1
ATOM 1692 C CA . PHE A 1 230 ? -21.50543 -23.47205 28.24060 1.000 10.01776 235 PHE A CA 1
ATOM 1693 C C . PHE A 1 230 ? -20.62070 -24.47615 28.99129 1.000 8.75573 235 PHE A C 1
ATOM 1694 O O . PHE A 1 230 ? -21.03746 -25.61057 29.24631 1.000 10.38925 235 PHE A O 1
ATOM 1702 N N . ALA A 1 231 ? -19.37920 -24.08639 29.32244 1.000 8.57808 236 ALA A N 1
ATOM 1703 C CA . ALA A 1 231 ? -18.46493 -24.97657 30.04662 1.000 8.79792 236 ALA A CA 1
ATOM 1704 C C . ALA A 1 231 ? -18.98724 -25.33296 31.43590 1.000 11.29984 236 ALA A C 1
ATOM 1705 O O . ALA A 1 231 ? -18.86470 -26.48730 31.87666 1.000 11.02425 236 ALA A O 1
ATOM 1707 N N . ALA A 1 232 ? -19.53327 -24.35135 32.15156 1.000 11.64902 237 ALA A N 1
ATOM 1708 C CA . ALA A 1 232 ? -20.12155 -24.61775 33.46580 1.000 9.52751 237 ALA A CA 1
ATOM 1709 C C . ALA A 1 232 ? -21.20591 -25.69116 33.37615 1.000 7.77007 237 ALA A C 1
ATOM 1710 O O . ALA A 1 232 ? -21.29105 -26.58463 34.23468 1.000 11.24443 237 ALA A O 1
ATOM 1712 N N . ALA A 1 233 ? -22.02733 -25.64408 32.31841 1.000 10.69031 238 ALA A N 1
ATOM 1713 C CA . ALA A 1 233 ? -23.07195 -26.65205 32.16900 1.000 10.46463 238 ALA A CA 1
ATOM 1714 C C . ALA A 1 233 ? -22.47984 -28.02410 31.86675 1.000 12.84912 238 ALA A C 1
ATOM 1715 O O . ALA A 1 233 ? -22.93431 -29.03134 32.41065 1.000 10.36996 238 ALA A O 1
ATOM 1717 N N . ALA A 1 234 ? -21.46262 -28.08599 31.00470 1.000 11.19443 239 ALA A N 1
ATOM 1718 C CA . ALA A 1 234 ? -20.87610 -29.37682 30.63478 1.000 8.54738 239 ALA A CA 1
ATOM 1719 C C . ALA A 1 234 ? -20.22116 -30.04745 31.83682 1.000 11.36787 239 ALA A C 1
ATOM 1720 O O . ALA A 1 234 ? -20.19983 -31.28542 31.94048 1.000 12.93998 239 ALA A O 1
ATOM 1722 N N . LEU A 1 235 ? -19.74307 -29.24193 32.77611 1.000 11.52216 240 LEU A N 1
ATOM 1723 C CA . LEU A 1 235 ? -19.04818 -29.73087 33.95426 1.000 13.48096 240 LEU A CA 1
ATOM 1724 C C . LEU A 1 235 ? -20.00259 -30.23241 35.02712 1.000 13.46063 240 LEU A C 1
ATOM 1725 O O . LEU A 1 235 ? -19.58405 -30.99291 35.90527 1.000 18.42900 240 LEU A O 1
ATOM 1730 N N . THR A 1 236 ? -21.26358 -29.81653 34.97152 1.000 11.81623 241 THR A N 1
ATOM 1731 C CA . THR A 1 236 ? -22.23818 -30.02489 36.03921 1.000 15.93364 241 THR A CA 1
ATOM 1732 C C . THR A 1 236 ? -23.30700 -31.01500 35.58782 1.000 13.57087 241 THR A C 1
ATOM 1733 O O . THR A 1 236 ? -24.15346 -30.66131 34.75447 1.000 15.36263 241 THR A O 1
ATOM 1737 N N . PRO A 1 237 ? -23.35011 -32.23858 36.11908 1.000 15.99862 242 PRO A N 1
ATOM 1738 C CA . PRO A 1 237 ? -24.31283 -33.22653 35.60245 1.000 13.46557 242 PRO A CA 1
ATOM 1739 C C . PRO A 1 237 ? -25.75168 -32.77210 35.80363 1.000 12.49206 242 PRO A C 1
ATOM 1740 O O . PRO A 1 237 ? -26.13121 -32.31313 36.88318 1.000 18.23287 242 PRO A O 1
ATOM 1744 N N . GLY A 1 238 ? -26.54199 -32.88759 34.73395 1.000 15.59793 243 GLY A N 1
ATOM 1745 C CA . GLY A 1 238 ? -27.92080 -32.45046 34.73567 1.000 18.09392 243 GLY A CA 1
ATOM 1746 C C . GLY A 1 238 ? -28.15447 -30.96036 34.55935 1.000 19.09818 243 GLY A C 1
ATOM 1747 O O . GLY A 1 238 ? -29.31473 -30.55008 34.43425 1.000 20.96188 243 GLY A O 1
ATOM 1748 N N . ALA A 1 239 ? -27.11888 -30.12423 34.58630 1.000 16.93235 244 ALA A N 1
ATOM 1749 C CA . ALA A 1 239 ? -27.34911 -28.69438 34.42391 1.000 14.96424 244 ALA A CA 1
ATOM 1750 C C . ALA A 1 239 ? -27.52949 -28.33856 32.95021 1.000 13.42743 244 ALA A C 1
ATOM 1751 O O . ALA A 1 239 ? -26.89155 -28.91937 32.06935 1.000 13.64980 244 ALA A O 1
ATOM 1753 N N . GLU A 1 240 ? -28.38058 -27.34833 32.67918 1.000 15.87634 245 GLU A N 1
ATOM 1754 C CA . GLU A 1 240 ? -28.55954 -26.91914 31.29616 1.000 11.22611 245 GLU A CA 1
ATOM 1755 C C . GLU A 1 240 ? -28.39688 -25.40811 31.18929 1.000 12.84545 245 GLU A C 1
ATOM 1756 O O . GLU A 1 240 ? -28.83998 -24.64187 32.05928 1.000 13.06543 245 GLU A O 1
ATOM 1762 N N . VAL A 1 241 ? -27.69726 -24.99479 30.13727 1.000 11.90955 246 VAL A N 1
ATOM 1763 C CA . VAL A 1 241 ? -27.53733 -23.59486 29.77384 1.000 12.45830 246 VAL A CA 1
ATOM 1764 C C . VAL A 1 241 ? -27.94331 -23.44108 28.31890 1.000 10.52774 246 VAL A C 1
ATOM 1765 O O . VAL A 1 241 ? -27.42400 -24.14237 27.44198 1.000 11.40740 246 VAL A O 1
ATOM 1769 N N . THR A 1 242 ? -28.87665 -22.53163 28.05812 1.000 12.61528 247 THR A N 1
ATOM 1770 C CA . THR A 1 242 ? -29.21729 -22.17155 26.68845 1.000 9.05303 247 THR A CA 1
ATOM 1771 C C . THR A 1 242 ? -28.85107 -20.71442 26.44486 1.000 13.18041 247 THR A C 1
ATOM 1772 O O . THR A 1 242 ? -29.15128 -19.85265 27.27763 1.000 13.88856 247 THR A O 1
ATOM 1776 N N . VAL A 1 243 ? -28.21720 -20.44143 25.30217 1.000 12.12022 248 VAL A N 1
ATOM 1777 C CA . VAL A 1 243 ? -27.95457 -19.06736 24.87038 1.000 11.60808 248 VAL A CA 1
ATOM 1778 C C . VAL A 1 243 ? -28.76508 -18.75207 23.62073 1.000 10.92133 248 VAL A C 1
ATOM 1779 O O . VAL A 1 243 ? -28.36921 -19.14606 22.508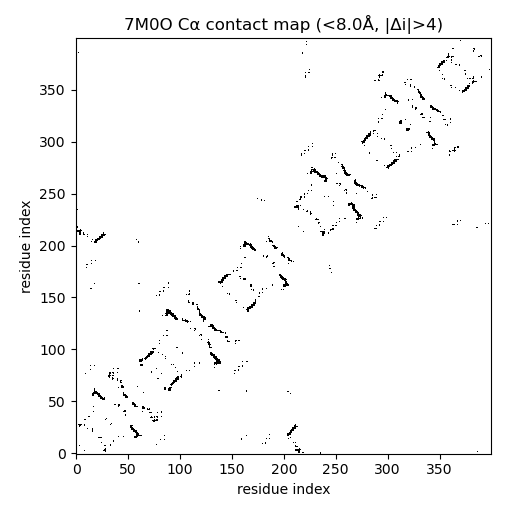60 1.000 13.01743 248 VAL A O 1
ATOM 1783 N N . PRO A 1 244 ? -29.89902 -18.05777 23.73666 1.000 13.55503 249 PRO A N 1
ATOM 1784 C CA . PRO A 1 244 ? -30.65158 -17.70376 22.52838 1.000 14.89427 249 PRO A CA 1
ATOM 1785 C C . PRO A 1 244 ? -29.85047 -16.73031 21.67894 1.000 10.38607 249 PRO A C 1
ATOM 1786 O O . PRO A 1 244 ? -29.18975 -15.82813 22.19881 1.000 15.33081 249 PRO A O 1
ATOM 1790 N N . GLY A 1 245 ? -29.93312 -16.90582 20.36439 1.000 12.70961 250 GLY A N 1
ATOM 1791 C CA . GLY A 1 245 ? -29.25932 -16.02796 19.42799 1.000 16.95939 250 GLY A CA 1
ATOM 1792 C C . GLY A 1 245 ? -27.96081 -16.57618 18.88681 1.000 18.05985 250 GLY A C 1
ATOM 1793 O O . GLY A 1 245 ? -27.38768 -15.97992 17.96044 1.000 15.67898 250 GLY A O 1
ATOM 1794 N N . LEU A 1 246 ? -27.46814 -17.67822 19.44977 1.000 14.59737 251 LEU A N 1
ATOM 1795 C CA . LEU A 1 246 ? -26.33269 -18.40990 18.91170 1.000 11.16771 251 LEU A CA 1
ATOM 1796 C C . LEU A 1 246 ? -26.88144 -19.71529 18.36568 1.000 13.97555 251 LEU A C 1
ATOM 1797 O O . LEU A 1 246 ? -27.31287 -20.57937 19.13729 1.000 12.07718 251 LEU A O 1
ATOM 1802 N N . GLY A 1 247 ? -26.89963 -19.83915 17.04293 1.000 15.03509 252 GLY A N 1
ATOM 1803 C CA . GLY A 1 247 ? -27.48365 -20.98873 16.38892 1.000 13.22674 252 GLY A CA 1
ATOM 1804 C C . GLY A 1 247 ? -26.62795 -21.50333 15.25274 1.000 15.70443 252 GLY A C 1
ATOM 1805 O O . GLY A 1 247 ? -25.45139 -21.13839 15.13859 1.000 15.04676 252 GLY A O 1
ATOM 1806 N N . THR A 1 248 ? -27.22137 -22.33470 14.38980 1.000 15.93708 253 THR A N 1
ATOM 1807 C CA A THR A 1 248 ? -26.44782 -23.01322 13.35259 0.509 18.37534 253 THR A CA 1
ATOM 1808 C CA B THR A 1 248 ? -26.44089 -23.01103 13.35957 0.491 18.37645 253 THR A CA 1
ATOM 1809 C C . THR A 1 248 ? -25.79806 -22.03171 12.38806 1.000 19.67771 253 THR A C 1
ATOM 1810 O O . THR A 1 248 ? -24.70087 -22.29584 11.87922 1.000 28.03363 253 THR A O 1
ATOM 1817 N N . GLY A 1 249 ? -26.45447 -20.91447 12.10171 1.000 18.89130 254 GLY A N 1
ATOM 1818 C CA . GLY A 1 249 ? -25.84962 -19.99972 11.15346 1.000 24.74640 254 GLY A CA 1
ATOM 1819 C C . GLY A 1 249 ? -24.94539 -18.95645 11.77502 1.000 24.80642 254 GLY A C 1
ATOM 1820 O O . GLY A 1 249 ? -24.70585 -17.91439 11.16252 1.000 22.42320 254 GLY A O 1
ATOM 1821 N N . ALA A 1 250 ? -24.41206 -19.22384 12.96856 1.000 21.63151 255 ALA A N 1
ATOM 1822 C CA . ALA A 1 250 ? -23.72935 -18.18305 13.72432 1.000 18.12147 255 ALA A CA 1
ATOM 1823 C C . ALA A 1 250 ? -22.45409 -17.72229 13.03673 1.000 13.68686 255 ALA A C 1
ATOM 1824 O O . ALA A 1 250 ? -21.68552 -18.52388 12.49444 1.000 20.56777 255 ALA A O 1
ATOM 1826 N N . LEU A 1 251 ? -22.22477 -16.40822 13.09438 1.000 16.59031 256 LEU A N 1
ATOM 1827 C CA . LEU A 1 251 ? -21.05427 -15.80843 12.46909 1.000 16.52130 256 LEU A CA 1
ATOM 1828 C C . LEU A 1 251 ? -19.78586 -15.99165 13.28745 1.000 11.82271 256 LEU A C 1
ATOM 1829 O O . LEU A 1 251 ? -18.69615 -16.00322 12.71332 1.000 14.93237 256 LEU A O 1
ATOM 1834 N N . GLN A 1 252 ? -19.88829 -16.11874 14.61228 1.000 11.29892 257 GLN A N 1
ATOM 1835 C CA . GLN A 1 252 ? -18.70618 -16.15819 15.46416 1.000 11.77154 257 GLN A CA 1
ATOM 1836 C C . GLN A 1 252 ? -18.14540 -17.57088 15.54647 1.000 12.75567 257 GLN A C 1
ATOM 1837 O O . GLN A 1 252 ? -18.84872 -18.49274 15.96329 1.000 13.20706 257 GLN A O 1
ATOM 1843 N N . GLY A 1 253 ? -16.86397 -17.72790 15.18171 1.000 12.76113 258 GLY A N 1
ATOM 1844 C CA . GLY A 1 253 ? -16.22523 -19.03766 15.23556 1.000 12.65957 258 GLY A CA 1
ATOM 1845 C C . GLY A 1 253 ? -16.14914 -19.65329 16.62818 1.000 9.51779 258 GLY A C 1
ATOM 1846 O O . GLY A 1 253 ? -16.08031 -20.88533 16.76394 1.000 12.72470 258 GLY A O 1
ATOM 1847 N N . ASP A 1 254 ? -16.17186 -18.83040 17.67734 1.000 11.10962 259 ASP A N 1
ATOM 1848 C CA . ASP A 1 254 ? -15.98900 -19.42631 18.99986 1.000 9.08880 259 ASP A CA 1
ATOM 1849 C C . ASP A 1 254 ? -17.19578 -20.22833 19.46186 1.000 12.10619 259 ASP A C 1
ATOM 1850 O O . ASP A 1 254 ? -17.07378 -20.93938 20.46623 1.000 12.45170 259 ASP A O 1
ATOM 1855 N N . LEU A 1 255 ? -18.34994 -20.13075 18.77895 1.000 9.99423 260 LEU A N 1
ATOM 1856 C CA . LEU A 1 255 ? -19.41644 -21.10029 19.04131 1.000 11.35047 260 LEU A CA 1
ATOM 1857 C C . LEU A 1 255 ? -18.92266 -22.53120 18.83904 1.000 14.02840 260 LEU A C 1
ATOM 1858 O O . LEU A 1 255 ? -19.42924 -23.45293 19.48219 1.000 12.97163 260 LEU A O 1
ATOM 1863 N N . GLY A 1 256 ? -17.92474 -22.73753 17.97677 1.000 13.07729 261 GLY A N 1
ATOM 1864 C CA . GLY A 1 256 ? -17.34380 -24.06672 17.79812 1.000 10.92231 261 GLY A CA 1
ATOM 1865 C C . GLY A 1 256 ? -16.77268 -24.68820 19.06571 1.000 10.82860 261 GLY A C 1
ATOM 1866 O O . GLY A 1 256 ? -16.47643 -25.89201 19.07350 1.000 12.00289 261 GLY A O 1
ATOM 1867 N N . PHE A 1 257 ? -16.60321 -23.90753 20.13031 1.000 9.60810 262 PHE A N 1
ATOM 1868 C CA . PHE A 1 257 ? -16.21022 -24.49216 21.39905 1.000 7.79668 262 PHE A CA 1
ATOM 1869 C C . PHE A 1 257 ? -17.20039 -25.56890 21.84125 1.000 8.58123 262 PHE A C 1
ATOM 1870 O O . PHE A 1 257 ? -16.80608 -26.55325 22.47710 1.000 9.86100 262 PHE A O 1
ATOM 1878 N N . VAL A 1 258 ? -18.49102 -25.42433 21.50724 1.000 9.74787 263 VAL A N 1
ATOM 1879 C CA . VAL A 1 258 ? -19.44372 -26.41292 22.02168 1.000 9.34046 263 VAL A CA 1
ATOM 1880 C C . VAL A 1 258 ? -19.28146 -27.76356 21.33529 1.000 11.14218 263 VAL A C 1
ATOM 1881 O O . VAL A 1 258 ? -19.68485 -28.78495 21.90005 1.000 10.15529 263 VAL A O 1
ATOM 1885 N N . ASP A 1 259 ? -18.69849 -27.79683 20.13716 1.000 11.72957 264 ASP A N 1
ATOM 1886 C CA . ASP A 1 259 ? -18.41047 -29.07010 19.48800 1.000 13.26254 264 ASP A CA 1
ATOM 1887 C C . ASP A 1 259 ? -17.33723 -29.83927 20.24985 1.000 12.70214 264 ASP A C 1
ATOM 1888 O O . ASP A 1 259 ? -17.36036 -31.07591 20.26761 1.000 13.43280 264 ASP A O 1
ATOM 1893 N N . VAL A 1 260 ? -16.41394 -29.12093 20.90297 1.000 10.77410 265 VAL A N 1
ATOM 1894 C CA . VAL A 1 260 ? -15.44833 -29.74261 21.81211 1.000 9.46186 265 VAL A CA 1
ATOM 1895 C C . VAL A 1 260 ? -16.16104 -30.31707 23.03155 1.000 9.30139 265 VAL A C 1
ATOM 1896 O O . VAL A 1 260 ? -15.88894 -31.44301 23.45982 1.000 10.70769 265 VAL A O 1
ATOM 1900 N N . LEU A 1 261 ? -17.06599 -29.54179 23.62916 1.000 10.96567 266 LEU A N 1
ATOM 1901 C CA . LEU A 1 261 ? -17.81923 -30.05121 24.77389 1.000 8.34629 266 LEU A CA 1
ATOM 1902 C C . LEU A 1 261 ? -18.60175 -31.31719 24.41689 1.000 11.34837 266 LEU A C 1
ATOM 1903 O O . LEU A 1 261 ? -18.65664 -32.26590 25.21133 1.000 10.16335 266 LEU A O 1
ATOM 1908 N N . ARG A 1 262 ? -19.18550 -31.36494 23.21653 1.000 10.63073 267 ARG A N 1
ATOM 1909 C CA . ARG A 1 262 ? -19.89732 -32.56713 22.79029 1.000 7.96824 267 ARG A CA 1
ATOM 1910 C C . ARG A 1 262 ? -18.95257 -33.76862 22.69535 1.000 9.43013 267 ARG A C 1
ATOM 1911 O O . ARG A 1 262 ? -19.30403 -34.87899 23.11707 1.000 11.21248 267 ARG A O 1
ATOM 1919 N N . ARG A 1 263 ? -17.74333 -33.56304 22.15692 1.000 10.86084 268 ARG A N 1
ATOM 1920 C CA . ARG A 1 263 ? -16.73785 -34.62966 22.09980 1.000 14.22249 268 ARG A CA 1
ATOM 1921 C C . ARG A 1 263 ? -16.33334 -35.12872 23.48717 1.000 11.68213 268 ARG A C 1
ATOM 1922 O O . ARG A 1 263 ? -15.88541 -36.27891 23.63365 1.000 11.59758 268 ARG A O 1
ATOM 1930 N N . MET A 1 264 ? -16.42618 -34.27763 24.50632 1.000 10.88688 269 MET A N 1
ATOM 1931 C CA . MET A 1 264 ? -16.19242 -34.71369 25.87676 1.000 8.60217 269 MET A CA 1
ATOM 1932 C C . MET A 1 264 ? -17.39844 -35.42795 26.47577 1.000 11.56075 269 MET A C 1
ATOM 1933 O O . MET A 1 264 ? -17.30156 -35.94690 27.59120 1.000 12.82699 269 MET A O 1
ATOM 1938 N N . GLY A 1 265 ? -18.53772 -35.43234 25.79386 1.000 10.17920 270 GLY A N 1
ATOM 193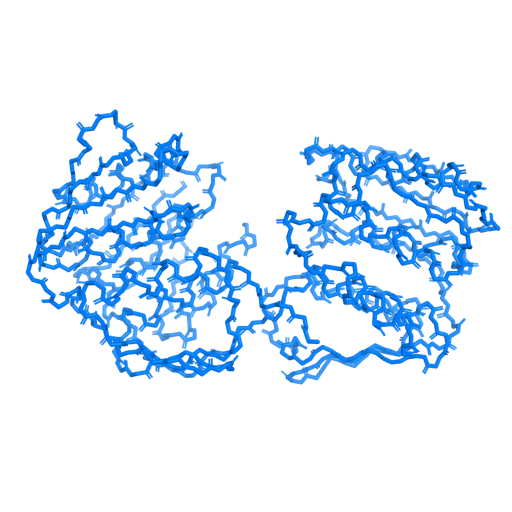9 C CA . GLY A 1 265 ? -19.69589 -36.18096 26.25533 1.000 11.04947 270 GLY A CA 1
ATOM 1940 C C . GLY A 1 265 ? -20.84940 -35.34851 26.76991 1.000 14.66748 270 GLY A C 1
ATOM 1941 O O . GLY A 1 265 ? -21.85488 -35.92484 27.21647 1.000 15.19964 270 GLY A O 1
ATOM 1942 N N . ALA A 1 266 ? -20.74452 -34.02086 26.72614 1.000 10.69637 271 ALA A N 1
ATOM 1943 C CA . ALA A 1 266 ? -21.89167 -33.17621 27.03289 1.000 12.62135 271 ALA A CA 1
ATOM 1944 C C . ALA A 1 266 ? -22.95315 -33.35030 25.95596 1.000 11.75115 271 ALA A C 1
ATOM 1945 O O . ALA A 1 266 ? -22.65347 -33.72811 24.82131 1.000 12.38930 271 ALA A O 1
ATOM 1947 N N . GLU A 1 267 ? -24.21605 -33.09110 26.32200 1.000 12.90422 272 GLU A N 1
ATOM 1948 C CA . GLU A 1 267 ? -25.31632 -33.06577 25.35689 1.000 10.49222 272 GLU A CA 1
ATOM 1949 C C . GLU A 1 267 ? -25.39607 -31.65258 24.78302 1.000 10.01444 272 GLU A C 1
ATOM 1950 O O . GLU A 1 267 ? -25.68108 -30.69432 25.51014 1.000 13.24146 272 GLU A O 1
ATOM 1956 N N . VAL A 1 268 ? -25.08444 -31.51349 23.49512 1.000 9.21115 273 VAL A N 1
ATOM 1957 C CA . VAL A 1 268 ? -25.01614 -30.21024 22.84962 1.000 9.31017 273 VAL A CA 1
ATOM 1958 C C . VAL A 1 268 ? -26.01282 -30.17495 21.70802 1.000 10.27433 273 VAL A C 1
ATOM 1959 O O . VAL A 1 268 ? -25.91989 -30.97989 20.77191 1.000 12.23132 273 VAL A O 1
ATOM 1963 N N . SER A 1 269 ? -26.93407 -29.21180 21.75712 1.000 9.73526 274 SER A N 1
ATOM 1964 C CA A SER A 1 269 ? -27.93670 -29.02508 20.71202 0.491 11.28710 274 SER A CA 1
ATOM 1965 C CA B SER A 1 269 ? -27.92793 -29.02941 20.70178 0.509 11.28708 274 SER A CA 1
ATOM 1966 C C . SER A 1 269 ? -27.77957 -27.62012 20.14513 1.000 11.68037 274 SER A C 1
ATOM 1967 O O . SER A 1 269 ? -28.06753 -26.63479 20.83417 1.000 11.88666 274 SER A O 1
ATOM 1972 N N . VAL A 1 270 ? -27.32125 -27.52329 18.90076 1.000 13.89907 275 VAL A N 1
ATOM 1973 C CA . VAL A 1 270 ? -27.20502 -26.24683 18.20972 1.000 14.98325 275 VAL A CA 1
ATOM 1974 C C . VAL A 1 270 ? -28.44084 -26.12313 17.32497 1.000 15.57067 275 VAL A C 1
ATOM 1975 O O . VAL A 1 270 ? -28.54396 -26.77529 16.28022 1.000 16.53990 275 VAL A O 1
ATOM 1979 N N . GLY A 1 271 ? -29.40235 -25.30776 17.76520 1.000 13.41529 276 GLY A N 1
ATOM 1980 C CA . GLY A 1 271 ? -30.63012 -25.10304 17.02684 1.000 12.95688 276 GLY A CA 1
ATOM 1981 C C . GLY A 1 271 ? -30.47430 -23.98354 16.01366 1.000 18.59945 276 GLY A C 1
ATOM 1982 O O . GLY A 1 271 ? -29.43003 -23.34275 15.91525 1.000 16.55703 276 GLY A O 1
ATOM 1983 N N . ALA A 1 272 ? -31.55080 -23.74154 15.25790 1.000 15.43837 277 ALA A N 1
ATOM 1984 C CA . ALA A 1 272 ? -31.52898 -22.63319 14.30531 1.000 17.85156 277 ALA A CA 1
ATOM 1985 C C . ALA A 1 272 ? -31.32788 -21.28688 14.99254 1.000 17.76207 277 ALA A C 1
ATOM 1986 O O . ALA A 1 272 ? -30.66751 -20.39914 14.43348 1.000 19.61816 277 ALA A O 1
ATOM 1988 N N . ASP A 1 273 ? -31.88837 -21.10514 16.19861 1.000 16.41645 278 ASP A N 1
ATOM 1989 C CA . ASP A 1 273 ? -31.90493 -19.78867 16.82754 1.000 17.39989 278 ASP A CA 1
ATOM 1990 C C . ASP A 1 273 ? -31.36754 -19.80266 18.25481 1.000 17.11331 278 ASP A C 1
ATOM 1991 O O . ASP A 1 273 ? -31.50793 -18.79464 18.96104 1.000 17.79651 278 ASP A O 1
ATOM 1996 N N . ALA A 1 274 ? -30.77468 -20.90804 18.69915 1.000 12.41257 279 ALA A N 1
ATOM 1997 C CA . ALA A 1 274 ? -30.35270 -21.02987 20.09451 1.000 10.97914 279 ALA A CA 1
ATOM 1998 C C . ALA A 1 274 ? -29.51512 -22.29080 20.22197 1.000 8.39235 279 ALA A C 1
ATOM 1999 O O . ALA A 1 274 ? -29.65295 -23.21340 19.42347 1.000 11.68620 279 ALA A O 1
ATOM 2001 N N . THR A 1 275 ? -28.66417 -22.32905 21.26217 1.000 9.46340 280 THR A N 1
ATOM 2002 C CA . THR A 1 275 ? -27.79190 -23.46793 21.54220 1.000 12.94949 280 THR A CA 1
ATOM 2003 C C . THR A 1 275 ? -27.94507 -23.86770 22.99506 1.000 8.72757 280 THR A C 1
ATOM 2004 O O . THR A 1 275 ? -27.81974 -23.02122 23.88267 1.000 10.41162 280 THR A O 1
ATOM 2008 N N . THR A 1 276 ? -28.16628 -25.16132 23.23879 1.000 9.51718 281 THR A N 1
ATOM 2009 C CA . THR A 1 276 ? -28.31148 -25.69233 24.58885 1.000 11.93991 281 THR A CA 1
ATOM 2010 C C . THR A 1 276 ? -27.18725 -26.68059 24.87466 1.000 10.34913 281 THR A C 1
ATOM 2011 O O . THR A 1 276 ? -26.92777 -27.57136 24.06099 1.000 12.31762 281 THR A O 1
ATOM 2015 N N . VAL A 1 277 ? -26.51755 -26.52686 26.02614 1.000 8.82326 282 VAL A N 1
ATOM 2016 C CA . VAL A 1 277 ? -25.53072 -27.49415 26.50310 1.000 7.76146 282 VAL A CA 1
ATOM 2017 C C . VAL A 1 277 ? -26.03846 -28.07350 27.81640 1.000 10.34049 282 VAL A C 1
ATOM 2018 O O . VAL A 1 277 ? -26.48842 -27.33036 28.68933 1.000 10.63313 282 VAL A O 1
ATOM 2022 N N . ARG A 1 278 ? -26.00130 -29.39982 27.94022 1.000 10.01571 283 ARG A N 1
ATOM 2023 C CA . ARG A 1 278 ? -26.45013 -30.07840 29.15123 1.000 13.13485 283 ARG A CA 1
ATOM 2024 C C . ARG A 1 278 ? -25.34798 -31.01157 29.63320 1.000 8.94410 283 ARG A C 1
ATOM 2025 O O . ARG A 1 278 ? -24.86310 -31.84246 28.85924 1.000 11.57125 283 ARG A O 1
ATOM 2033 N N . GLY A 1 279 ? -24.97072 -30.88050 30.90537 1.000 10.65249 284 GLY A N 1
ATOM 2034 C CA . GLY A 1 279 ? -23.98847 -31.79183 31.48801 1.000 11.39206 284 GLY A CA 1
ATOM 2035 C C . GLY A 1 279 ? -24.56983 -33.18304 31.70910 1.000 14.66781 284 GLY A C 1
ATOM 2036 O O . GLY A 1 279 ? -25.71988 -33.34490 32.12360 1.000 15.08450 284 GLY A O 1
ATOM 2037 N N . THR A 1 280 ? -23.75821 -34.19986 31.42541 1.000 12.56702 285 THR A N 1
ATOM 2038 C CA . THR A 1 280 ? -24.18133 -35.59104 31.55100 1.000 13.34852 285 THR A CA 1
ATOM 2039 C C . THR A 1 280 ? -23.43575 -36.32209 32.65279 1.000 19.85578 285 THR A C 1
ATOM 2040 O O . THR A 1 280 ? -23.76920 -37.47547 32.93996 1.000 23.89103 285 THR A O 1
ATOM 2044 N N . GLY A 1 281 ? -22.45084 -35.67417 33.28645 1.000 17.88414 286 GLY A N 1
ATOM 2045 C CA . GLY A 1 281 ? -21.55072 -36.34191 34.20589 1.000 23.89194 286 GLY A CA 1
ATOM 2046 C C . GLY A 1 281 ? -20.35055 -36.98130 33.53811 1.000 22.21627 286 GLY A C 1
ATOM 2047 O O . GLY A 1 281 ? -19.37904 -37.32195 34.22245 1.000 30.42727 286 GLY A O 1
ATOM 2048 N N . GLU A 1 282 ? -20.41007 -37.17892 32.22570 1.000 36.96979 287 GLU A N 1
ATOM 2049 C CA . GLU A 1 282 ? -19.30148 -37.70209 31.44385 1.000 30.32469 287 GLU A CA 1
ATOM 2050 C C . GLU A 1 282 ? -18.50370 -36.51647 30.92394 1.000 21.94641 287 GLU A C 1
ATOM 2051 O O . GLU A 1 282 ? -19.04690 -35.68066 30.19236 1.000 21.05698 287 GLU A O 1
ATOM 2057 N N . LEU A 1 283 ? -17.23275 -36.43067 31.31889 1.000 22.70695 288 LEU A N 1
ATOM 2058 C CA . LEU A 1 283 ? -16.30429 -35.41433 30.81088 1.000 14.66583 288 LEU A CA 1
ATOM 2059 C C . LEU A 1 283 ? -15.05047 -36.15707 30.37158 1.000 16.01872 288 LEU A C 1
ATOM 2060 O O . LEU A 1 283 ? -14.16070 -36.40452 31.18647 1.000 16.26947 288 LEU A O 1
ATOM 2065 N N . ARG A 1 284 ? -14.98951 -36.53302 29.09882 1.000 11.34969 289 ARG A N 1
ATOM 2066 C CA . ARG A 1 284 ? -13.93649 -37.42130 28.62612 1.000 9.54849 289 ARG A CA 1
ATOM 2067 C C . ARG A 1 284 ? -12.75476 -36.63115 28.08320 1.000 11.43071 289 ARG A C 1
ATOM 2068 O O . ARG A 1 284 ? -12.92465 -35.66456 27.33440 1.000 12.07300 289 ARG A O 1
ATOM 2076 N N . GLY A 1 285 ? -11.54706 -37.07810 28.42870 1.000 10.02774 290 GLY A N 1
ATOM 2077 C CA . GLY A 1 285 ? -10.36209 -36.44458 27.88824 1.000 13.92879 290 GLY A CA 1
ATOM 2078 C C . GLY A 1 285 ? -10.24658 -36.61082 26.38475 1.000 13.26996 290 GLY A C 1
ATOM 2079 O O . GLY A 1 285 ? -10.85891 -37.48386 25.76603 1.000 12.80063 290 GLY A O 1
ATOM 2080 N N . LEU A 1 286 ? -9.42963 -35.74931 25.78699 1.000 11.35530 291 LEU A N 1
ATOM 2081 C CA . LEU A 1 286 ? -9.29053 -35.71331 24.33894 1.000 13.69978 291 LEU A CA 1
ATOM 2082 C C . LEU A 1 286 ? -8.09960 -34.84198 23.98016 1.000 11.98824 291 LEU A C 1
ATOM 2083 O O . LEU A 1 286 ? -7.54042 -34.13397 24.82249 1.000 11.85277 291 LEU A O 1
ATOM 2088 N N . THR A 1 287 ? -7.74337 -34.90233 22.70581 1.000 11.73305 292 THR A N 1
ATOM 2089 C CA . THR A 1 287 ? -6.86955 -33.93445 22.06136 1.000 11.71005 292 THR A CA 1
ATOM 2090 C C . THR A 1 287 ? -7.72353 -33.02616 21.19675 1.000 11.20591 292 THR A C 1
ATOM 2091 O O . THR A 1 287 ? -8.54060 -33.51071 20.41090 1.000 12.58025 292 THR A O 1
ATOM 2095 N N . ALA A 1 288 ? -7.52584 -31.71379 21.32279 1.000 10.46059 293 ALA A N 1
ATOM 2096 C CA . ALA A 1 288 ? -8.30979 -30.74527 20.56600 1.000 12.28752 293 ALA A CA 1
ATOM 2097 C C . ALA A 1 288 ? -7.37397 -29.75165 19.88888 1.000 11.93710 293 ALA A C 1
ATOM 2098 O O . ALA A 1 288 ? -6.54946 -29.10944 20.55049 1.000 12.84656 293 ALA A O 1
ATOM 2100 N N . ASN A 1 289 ? -7.49281 -29.63218 18.57395 1.000 11.53320 294 ASN A N 1
ATOM 2101 C CA . ASN A 1 289 ? -6.81306 -28.56343 17.84993 1.000 12.78565 294 ASN A CA 1
ATOM 2102 C C . ASN A 1 289 ? -7.66572 -27.30932 17.98080 1.000 13.12277 294 ASN A C 1
ATOM 2103 O O . ASN A 1 289 ? -8.77601 -27.25465 17.43933 1.000 13.69846 294 ASN A O 1
ATOM 2108 N N . MET A 1 290 ? -7.16692 -26.29814 18.70822 1.000 10.39156 295 MET A N 1
ATOM 2109 C CA . MET A 1 290 ? -7.95386 -25.09073 18.95212 1.000 9.24731 295 MET A CA 1
ATOM 2110 C C . MET A 1 290 ? -7.41133 -23.85997 18.22273 1.000 9.05749 295 MET A C 1
ATOM 2111 O O . MET A 1 290 ? -7.66086 -22.72720 18.64224 1.000 11.20339 295 MET A O 1
ATOM 2116 N N . ARG A 1 291 ? -6.68075 -24.06625 17.11427 1.000 10.21678 296 ARG A N 1
ATOM 2117 C CA . ARG A 1 291 ? -6.11004 -22.94095 16.36217 1.000 11.58123 296 ARG A CA 1
ATOM 2118 C C . ARG A 1 291 ? -7.15867 -21.88894 16.01221 1.000 16.15609 296 ARG A C 1
ATOM 2119 O O . ARG A 1 291 ? -6.93361 -20.68432 16.18997 1.000 16.03328 296 ARG A O 1
ATOM 2127 N N . ASP A 1 292 ? -8.30844 -22.32266 15.50285 1.000 13.78408 297 ASP A N 1
ATOM 2128 C CA . ASP A 1 292 ? -9.32091 -21.40519 15.00158 1.000 12.62567 297 ASP A CA 1
ATOM 2129 C C . ASP A 1 292 ? -10.34439 -20.98872 16.05285 1.000 12.74775 297 ASP A C 1
ATOM 2130 O O . ASP A 1 292 ? -11.22836 -20.18014 15.74096 1.000 13.71433 297 ASP A O 1
ATOM 2135 N N . ILE A 1 293 ? -10.24990 -21.50615 17.28167 1.000 12.10616 298 ILE A N 1
ATOM 2136 C CA . ILE A 1 293 ? -11.10183 -21.05768 18.38528 1.000 11.43024 298 ILE A CA 1
ATOM 2137 C C . ILE A 1 293 ? -10.23708 -20.74882 19.60870 1.000 11.75419 298 ILE A C 1
ATOM 2138 O O . ILE A 1 293 ? -10.60994 -21.05563 20.74430 1.000 12.95736 298 ILE A O 1
ATOM 2143 N N . SER A 1 294 ? -9.08522 -20.10591 19.39764 1.000 11.01662 299 SER A N 1
ATOM 2144 C CA . SER A 1 294 ? -8.06136 -20.08200 20.43636 1.000 10.25169 299 SER A CA 1
ATOM 2145 C C . SER A 1 294 ? -8.41456 -19.21192 21.64777 1.000 9.95185 299 SER A C 1
ATOM 2146 O O . SER A 1 294 ? -7.86351 -19.44667 22.72888 1.000 11.77165 299 SER A O 1
ATOM 2149 N N . ASP A 1 295 ? -9.30926 -18.22280 21.51061 1.000 9.63507 300 ASP A N 1
ATOM 2150 C CA . ASP A 1 295 ? -9.72868 -17.45825 22.68646 1.000 11.13781 300 ASP A CA 1
ATOM 2151 C C . ASP A 1 295 ? -10.43880 -18.33437 23.72577 1.000 10.30659 300 ASP A C 1
ATOM 2152 O O . ASP A 1 295 ? -10.56658 -17.91080 24.88473 1.000 12.27934 300 ASP A O 1
ATOM 2157 N N . THR A 1 296 ? -10.92634 -19.51929 23.33398 1.000 9.44912 301 THR A N 1
ATOM 2158 C CA . THR A 1 296 ? -11.55430 -20.45897 24.26044 1.000 9.61323 301 THR A CA 1
ATOM 2159 C C . THR A 1 296 ? -10.61423 -21.55786 24.73334 1.000 10.75834 301 THR A C 1
ATOM 2160 O O . THR A 1 296 ? -11.02863 -22.41152 25.53759 1.000 8.70534 301 THR A O 1
ATOM 2164 N N . MET A 1 297 ? -9.34734 -21.53829 24.30604 1.000 11.37688 302 MET A N 1
ATOM 2165 C CA . MET A 1 297 ? -8.37914 -22.46268 24.88851 1.000 11.38247 302 MET A CA 1
ATOM 2166 C C . MET A 1 297 ? -8.35460 -22.39715 26.41248 1.000 9.44008 302 MET A C 1
ATOM 2167 O O . MET A 1 297 ? -8.35905 -23.46898 27.04516 1.000 8.85886 302 MET A O 1
ATOM 2172 N N . PRO A 1 298 ? -8.35787 -21.22199 27.06365 1.000 11.18517 303 PRO A N 1
ATOM 2173 C CA . PRO A 1 298 ? -8.36395 -21.22518 28.53693 1.000 10.30910 303 PRO A CA 1
ATOM 2174 C C . PRO A 1 298 ? -9.63954 -21.80215 29.10882 1.000 9.81151 303 PRO A C 1
ATOM 2175 O O . PRO A 1 298 ? -9.59686 -22.40538 30.18662 1.000 12.10701 303 PRO A O 1
ATOM 2179 N N . THR A 1 299 ? -10.76960 -21.64365 28.41258 1.000 8.58950 304 THR A N 1
ATOM 2180 C CA . THR A 1 299 ? -12.02031 -22.20693 28.90710 1.000 10.37298 304 THR A CA 1
ATOM 2181 C C . THR A 1 299 ? -11.91564 -23.71917 29.03821 1.000 11.35781 304 THR A C 1
ATOM 2182 O O . THR A 1 299 ? -12.40237 -24.30488 30.01626 1.000 9.07128 304 THR A O 1
ATOM 2186 N N . LEU A 1 300 ? -11.28662 -24.37464 28.04980 1.000 9.45325 305 LEU A N 1
ATOM 2187 C CA . LEU A 1 300 ? -11.07543 -25.81690 28.13707 1.000 7.81340 305 LEU A CA 1
ATOM 2188 C C . LEU A 1 300 ? -10.02325 -26.16660 29.18648 1.000 9.66176 305 LEU A C 1
ATOM 2189 O O . LEU A 1 300 ? -10.18167 -27.13832 29.93071 1.000 9.81074 305 LEU A O 1
ATOM 2194 N N . ALA A 1 301 ? -8.92780 -25.41446 29.23583 1.000 10.01122 306 ALA A N 1
ATOM 2195 C CA . ALA A 1 301 ? -7.88884 -25.71150 30.21742 1.000 9.45920 306 ALA A CA 1
ATOM 2196 C C . ALA A 1 301 ? -8.44269 -25.71741 31.63902 1.000 10.53634 306 ALA A C 1
ATOM 2197 O O . ALA A 1 301 ? -8.00599 -26.51604 32.47572 1.000 11.89962 306 ALA A O 1
ATOM 2199 N N . ALA A 1 302 ? -9.42790 -24.86978 31.91583 1.000 10.78699 307 ALA A N 1
ATOM 2200 C CA . ALA A 1 302 ? -9.91789 -24.71898 33.27990 1.000 10.84557 307 ALA A CA 1
ATOM 2201 C C . ALA A 1 302 ? -10.89618 -25.81445 33.71020 1.000 11.64124 307 ALA A C 1
ATOM 2202 O O . ALA A 1 302 ? -11.08759 -25.99239 34.91778 1.000 15.57087 307 ALA A O 1
ATOM 2204 N N . ILE A 1 303 ? -11.51374 -26.55982 32.78221 1.000 11.25588 308 ILE A N 1
ATOM 2205 C CA . ILE A 1 303 ? -12.34243 -27.71639 33.15454 1.000 11.32542 308 ILE A CA 1
ATOM 2206 C C . ILE A 1 303 ? -11.60019 -29.03461 32.99925 1.000 12.31685 308 ILE A C 1
ATOM 2207 O O . ILE A 1 303 ? -12.08348 -30.06627 33.49459 1.000 9.95060 308 ILE A O 1
ATOM 2212 N N . ALA A 1 304 ? -10.41431 -29.02518 32.38571 1.000 10.93712 309 ALA A N 1
ATOM 2213 C CA . ALA A 1 304 ? -9.67906 -30.26341 32.18820 1.000 8.63289 309 ALA A CA 1
ATOM 2214 C C . ALA A 1 304 ? -9.28327 -30.99351 33.47818 1.000 9.87388 309 ALA A C 1
ATOM 2215 O O . ALA A 1 304 ? -9.11243 -32.22427 33.40651 1.000 12.47369 309 ALA A O 1
ATOM 2217 N N . PRO A 1 305 ? -9.10682 -30.34622 34.64078 1.000 10.49039 310 PRO A N 1
ATOM 2218 C CA . PRO A 1 305 ? -8.77002 -31.12614 35.84845 1.000 14.14348 310 PRO A CA 1
ATOM 2219 C C . PRO A 1 305 ? -9.78542 -32.20099 36.18257 1.000 14.19001 310 PRO A C 1
ATOM 2220 O O . PRO A 1 305 ? -9.44819 -33.15796 36.89592 1.000 12.67409 310 PRO A O 1
ATOM 2224 N N . PHE A 1 306 ? -11.01115 -32.08206 35.66859 1.000 11.62358 311 PHE A N 1
ATOM 2225 C CA . PHE A 1 306 ? -12.10716 -32.99312 35.97330 1.000 13.86989 311 PHE A CA 1
ATOM 2226 C C . PHE A 1 306 ? -12.36217 -34.01423 34.87169 1.000 11.49261 311 PHE A C 1
ATOM 2227 O O . PHE A 1 306 ? -13.29733 -34.80858 34.99209 1.000 14.61098 311 PHE A O 1
ATOM 2235 N N . ALA A 1 307 ? -11.53993 -34.03791 33.82522 1.000 13.10585 312 ALA A N 1
ATOM 2236 C CA . ALA A 1 307 ? -11.75727 -34.96759 32.72063 1.000 13.46444 312 ALA A CA 1
ATOM 2237 C C . ALA A 1 307 ? -11.33360 -36.38606 33.11141 1.000 12.39047 312 ALA A C 1
ATOM 2238 O O . ALA A 1 307 ? -10.68718 -36.61757 34.13650 1.000 15.00851 312 ALA A O 1
ATOM 2240 N N . SER A 1 308 ? -11.72712 -37.34502 32.26989 1.000 13.38491 313 SER A N 1
ATOM 2241 C CA . SER A 1 308 ? -11.46258 -38.76943 32.47500 1.000 12.39734 313 SER A CA 1
ATOM 2242 C C . SER A 1 308 ? -10.05749 -39.19738 32.07539 1.000 14.50166 313 SER A C 1
ATOM 2243 O O . SER A 1 308 ? -9.67343 -40.33588 32.36852 1.000 14.22800 313 SER A O 1
ATOM 2246 N N . ALA A 1 309 ? -9.30764 -38.34013 31.37339 1.000 12.71993 314 ALA A N 1
ATOM 2247 C CA . ALA A 1 309 ? -8.0170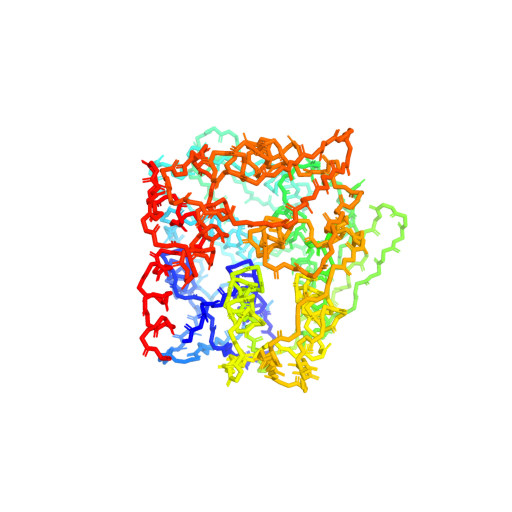0 -38.67487 30.77476 1.000 11.36711 314 ALA A CA 1
ATOM 2248 C C . ALA A 1 309 ? -7.32702 -37.36675 30.40611 1.000 12.21559 314 ALA A C 1
ATOM 2249 O O . ALA A 1 309 ? -7.96828 -36.31565 30.47894 1.000 12.03464 314 ALA A O 1
ATOM 2251 N N . PRO A 1 310 ? -6.05206 -37.37095 29.97632 1.000 14.26195 315 PRO A N 1
ATOM 2252 C CA . PRO A 1 310 ? -5.39859 -36.10085 29.62158 1.000 12.26364 315 PRO A CA 1
ATOM 2253 C C . PRO A 1 310 ? -6.18141 -35.29296 28.59246 1.000 13.53076 315 PRO A C 1
ATOM 2254 O O . PRO A 1 310 ? -6.82892 -35.83568 27.68722 1.000 11.81566 315 PRO A O 1
ATOM 2258 N N . VAL A 1 311 ? -6.10428 -33.97760 28.74170 1.000 9.55538 316 VAL A N 1
ATOM 2259 C CA . VAL A 1 311 ? -6.64986 -33.03611 27.77734 1.000 11.42079 316 VAL A CA 1
ATOM 2260 C C . VAL A 1 311 ? -5.44791 -32.36869 27.13382 1.000 9.87979 316 VAL A C 1
ATOM 2261 O O . VAL A 1 311 ? -4.67631 -31.68142 27.80742 1.000 10.48062 316 VAL A O 1
ATOM 2265 N N . ARG A 1 312 ? -5.25460 -32.60128 25.84642 1.000 8.58760 317 ARG A N 1
ATOM 2266 C CA . ARG A 1 312 ? -4.14012 -32.00360 25.12683 1.000 8.88728 317 ARG A CA 1
ATOM 2267 C C . ARG A 1 312 ? -4.68234 -31.00310 24.11857 1.000 9.96635 317 ARG A C 1
ATOM 2268 O O . ARG A 1 312 ? -5.43777 -31.38099 23.21074 1.000 12.92363 317 ARG A O 1
ATOM 2276 N N . ILE A 1 313 ? -4.27979 -29.73936 24.26149 1.000 8.44483 318 ILE A N 1
ATOM 2277 C CA . ILE A 1 313 ? -4.71434 -28.66240 23.37352 1.000 11.34813 318 ILE A CA 1
ATOM 2278 C C . ILE A 1 313 ? -3.56209 -28.33424 22.42885 1.000 11.50338 318 ILE A C 1
ATOM 2279 O O . ILE A 1 313 ? -2.46691 -27.98731 22.88046 1.000 10.29734 318 ILE A O 1
ATOM 2284 N N . GLU A 1 314 ? -3.79315 -28.45755 21.11403 1.000 7.90840 319 GLU A N 1
ATOM 2285 C CA . GLU A 1 314 ? -2.72535 -28.38154 20.12887 1.000 10.19309 319 GLU A CA 1
ATOM 2286 C C . GLU A 1 314 ? -2.95934 -27.22524 19.16225 1.000 11.45124 319 GLU A C 1
ATOM 2287 O O . GLU A 1 314 ? -4.08500 -26.74167 18.99938 1.000 11.86647 319 GLU A O 1
ATOM 2293 N N . ASP A 1 315 ? -1.86131 -26.78608 18.52682 1.000 12.68105 320 ASP A N 1
ATOM 2294 C CA . ASP A 1 315 ? -1.89174 -25.78233 17.45896 1.000 14.93582 320 ASP A CA 1
ATOM 2295 C C . ASP A 1 315 ? -2.32205 -24.41030 17.98595 1.000 15.23239 320 ASP A C 1
ATOM 2296 O O . ASP A 1 315 ? -3.03852 -23.66876 17.30975 1.000 12.24844 320 ASP A O 1
ATOM 2301 N N . VAL A 1 316 ? -1.83933 -24.04488 19.17781 1.000 11.37332 321 VAL A N 1
ATOM 2302 C CA . VAL A 1 316 ? -2.23379 -22.79031 19.80518 1.000 12.88943 321 VAL A CA 1
ATOM 2303 C C . VAL A 1 316 ? -1.00729 -21.91619 20.05320 1.000 11.73839 321 VAL A C 1
ATOM 2304 O O . VAL A 1 316 ? -0.89909 -21.26712 21.09664 1.000 14.34258 321 VAL A O 1
ATOM 2308 N N . ALA A 1 317 ? -0.09187 -21.86915 19.07450 1.000 12.98962 322 ALA A N 1
ATOM 2309 C CA . ALA A 1 317 ? 0.98446 -20.88346 19.12073 1.000 14.15680 322 ALA A CA 1
ATOM 2310 C C . ALA A 1 317 ? 0.44958 -19.47511 19.32107 1.000 14.03772 322 ALA A C 1
ATOM 2311 O O . ALA A 1 317 ? 1.07836 -18.66298 20.01885 1.000 16.13776 322 ALA A O 1
ATOM 2313 N N . ASN A 1 318 ? -0.72023 -19.18247 18.74324 1.000 13.09528 323 ASN A N 1
ATOM 2314 C CA . ASN A 1 318 ? -1.27560 -17.83219 18.78377 1.000 16.98745 323 ASN A CA 1
ATOM 2315 C C . ASN A 1 318 ? -1.60001 -17.38974 20.20359 1.000 21.93988 323 ASN A C 1
ATOM 2316 O O . ASN A 1 318 ? -1.59573 -16.18777 20.48827 1.000 24.40367 323 ASN A O 1
ATOM 2321 N N . THR A 1 319 ? -1.87997 -18.33193 21.10869 1.000 16.68045 324 THR A N 1
ATOM 2322 C CA . THR A 1 319 ? -2.22038 -17.93538 22.47095 1.000 14.39770 324 THR A CA 1
ATOM 2323 C C . THR A 1 319 ? -1.02473 -17.37944 23.23644 1.000 18.68038 324 THR A C 1
ATOM 2324 O O . THR A 1 319 ? -1.22180 -16.74528 24.28117 1.000 18.66689 324 THR A O 1
ATOM 2328 N N . ARG A 1 320 ? 0.20217 -17.63543 22.76905 1.000 16.66146 325 ARG A N 1
ATOM 2329 C CA . ARG A 1 320 ? 1.38803 -17.19524 23.48758 1.000 21.44558 325 ARG A CA 1
ATOM 2330 C C . ARG A 1 320 ? 1.68817 -15.72442 23.25365 1.000 24.09167 325 ARG A C 1
ATOM 2331 O O . ARG A 1 320 ? 2.38876 -15.11123 24.06594 1.000 26.70619 325 ARG A O 1
ATOM 2339 N N . VAL A 1 321 ? 1.15945 -15.14822 22.17729 1.000 21.68956 326 VAL A N 1
ATOM 2340 C CA . VAL A 1 321 ? 1.53553 -13.81504 21.74287 1.000 30.83143 326 VAL A CA 1
ATOM 2341 C C . VAL A 1 321 ? 0.39373 -12.82002 21.94476 1.000 29.04056 326 VAL A C 1
ATOM 2342 O O . VAL A 1 321 ? 0.36608 -11.76797 21.30869 1.000 30.22749 326 VAL A O 1
ATOM 2346 N N . LYS A 1 322 ? -0.55288 -13.14033 22.82276 1.000 28.85222 327 LYS A N 1
ATOM 2347 C CA . LYS A 1 322 ? -1.51293 -12.15689 23.30221 1.000 21.58686 327 LYS A CA 1
ATOM 2348 C C . LYS A 1 322 ? -0.76937 -11.20837 24.24519 1.000 30.69533 327 LYS A C 1
ATOM 2349 O O . LYS A 1 322 ? 0.45954 -11.24522 24.35906 1.000 30.35109 327 LYS A O 1
ATOM 2355 N N . GLU A 1 323 ? -1.50907 -10.34714 24.95287 1.000 23.50998 328 GLU A N 1
ATOM 2356 C CA . GLU A 1 323 ? -0.83307 -9.40526 25.84007 1.000 28.65611 328 GLU A CA 1
ATOM 2357 C C . GLU A 1 323 ? -0.17145 -10.13518 27.00226 1.000 27.94336 328 GLU A C 1
ATOM 2358 O O . GLU A 1 323 ? 0.83476 -9.66069 27.54518 1.000 31.21576 328 GLU A O 1
ATOM 2364 N N . CYS A 1 324 ? -0.69398 -11.30066 27.36736 1.000 22.46766 329 CYS A N 1
ATOM 2365 C CA . CYS A 1 324 ? 0.01716 -12.24196 28.21378 1.000 21.06155 329 CYS A CA 1
ATOM 2366 C C . CYS A 1 324 ? 0.10756 -13.56683 27.46674 1.000 17.82218 329 CYS A C 1
ATOM 2367 O O . CYS A 1 324 ? -0.70809 -13.85330 26.58135 1.000 20.81080 329 CYS A O 1
ATOM 2370 N N . ASP A 1 325 ? 1.12920 -14.35183 27.78911 1.000 21.33697 330 ASP A N 1
ATOM 2371 C CA . ASP A 1 325 ? 1.23380 -15.70737 27.25151 1.000 20.04738 330 ASP A CA 1
ATOM 2372 C C . ASP A 1 325 ? 0.17241 -16.54801 27.95350 1.000 12.56592 330 ASP A C 1
ATOM 2373 O O . ASP A 1 325 ? 0.34013 -16.93501 29.10706 1.000 14.74121 330 ASP A O 1
ATOM 2378 N N . ARG A 1 326 ? -0.92982 -16.83065 27.25258 1.000 16.91034 331 ARG A N 1
ATOM 2379 C CA . ARG A 1 326 ? -2.06521 -17.51644 27.86648 1.000 14.01856 331 ARG A CA 1
ATOM 2380 C C . ARG A 1 326 ? -1.80897 -18.99833 28.06816 1.000 15.98117 331 ARG A C 1
ATOM 2381 O O . ARG A 1 326 ? -2.38675 -19.60302 28.98139 1.000 15.38125 331 ARG A O 1
ATOM 2389 N N . LEU A 1 327 ? -0.95983 -19.59064 27.23011 1.000 15.65840 332 LEU A N 1
ATOM 2390 C CA . LEU A 1 327 ? -0.53916 -20.96711 27.43835 1.000 15.08615 332 LEU A CA 1
ATOM 2391 C C . LEU A 1 327 ? 0.22070 -21.09282 28.75573 1.000 14.53310 332 LEU A C 1
ATOM 2392 O O . LEU A 1 327 ? -0.12936 -21.91555 29.60716 1.000 15.08456 332 LEU A O 1
ATOM 2397 N N . GLU A 1 328 ? 1.21708 -20.22973 28.97484 1.000 17.27489 333 GLU A N 1
ATOM 2398 C CA . GLU A 1 328 ? 1.96690 -20.29890 30.22678 1.000 13.89321 333 GLU A CA 1
ATOM 2399 C C . GLU A 1 328 ? 1.10020 -19.93221 31.42416 1.000 14.79292 333 GLU A C 1
ATOM 2400 O O . GLU A 1 328 ? 1.27087 -20.50160 32.50750 1.000 17.51046 333 GLU A O 1
ATOM 2406 N N . ALA A 1 329 ? 0.19702 -18.95602 31.26373 1.000 15.32902 334 ALA A N 1
ATOM 2407 C CA . ALA A 1 329 ? -0.65071 -18.53238 32.37549 1.000 15.85795 334 ALA A CA 1
ATOM 2408 C C . ALA A 1 329 ? -1.60374 -19.64221 32.80205 1.000 14.73701 334 ALA A C 1
ATOM 2409 O O . ALA A 1 329 ? -1.83015 -19.84793 33.99847 1.000 14.08364 334 ALA A O 1
ATOM 2411 N N . CYS A 1 330 ? -2.15730 -20.38065 31.83791 1.000 14.37490 335 CYS A N 1
ATOM 2412 C CA . CYS A 1 330 ? -2.98124 -21.53352 32.17660 1.000 13.89857 335 CYS A CA 1
ATOM 2413 C C . CYS A 1 330 ? -2.17549 -22.59774 32.91236 1.000 14.33976 335 CYS A C 1
ATOM 2414 O O . CYS A 1 330 ? -2.63579 -23.15616 33.91615 1.000 16.15764 335 CYS A O 1
ATOM 2417 N N . ALA A 1 331 ? -0.97840 -22.90865 32.40923 1.000 13.78234 336 ALA A N 1
ATOM 2418 C CA . ALA A 1 331 ? -0.14576 -23.90871 33.06441 1.000 10.80036 336 ALA A CA 1
ATOM 2419 C C . ALA A 1 331 ? 0.23887 -23.46757 34.47188 1.000 12.03835 336 ALA A C 1
ATOM 2420 O O . ALA A 1 331 ? 0.18808 -24.25858 35.42160 1.000 14.26180 336 ALA A O 1
ATOM 2422 N N . GLU A 1 332 ? 0.63723 -22.21002 34.62452 1.000 13.71735 337 GLU A N 1
ATOM 2423 C CA . GLU A 1 332 ? 1.07510 -21.75382 35.93576 1.000 16.85103 337 GLU A CA 1
ATOM 2424 C C . GLU A 1 332 ? -0.05788 -21.84744 36.94957 1.000 17.90130 337 GLU A C 1
ATOM 2425 O O . GLU A 1 332 ? 0.14836 -22.28664 38.08477 1.000 17.84523 337 GLU A O 1
ATOM 2431 N N . ASN A 1 333 ? -1.26893 -21.45906 36.55303 1.000 13.98240 338 ASN A N 1
ATOM 2432 C CA . ASN A 1 333 ? -2.37797 -21.45345 37.50136 1.000 16.59370 338 ASN A CA 1
ATOM 2433 C C . ASN A 1 333 ? -2.86889 -22.86862 37.78879 1.000 14.28821 338 ASN A C 1
ATOM 2434 O O . ASN A 1 333 ? -3.22549 -23.18734 38.92741 1.000 14.44542 338 ASN A O 1
ATOM 2439 N N . LEU A 1 334 ? -2.85946 -23.74367 36.77556 1.000 11.43883 339 LEU A N 1
ATOM 2440 C CA . LEU A 1 334 ? -3.24873 -25.13362 36.99043 1.000 10.90009 339 LEU A CA 1
ATOM 2441 C C . LEU A 1 334 ? -2.27596 -25.82106 37.93895 1.000 16.47815 339 LEU A C 1
ATOM 2442 O O . LEU A 1 334 ? -2.68353 -26.60470 38.80726 1.000 15.16475 339 LEU A O 1
ATOM 2447 N N . ARG A 1 335 ? -0.98770 -25.49540 37.81769 1.000 15.92157 340 ARG A N 1
ATOM 2448 C CA . ARG A 1 335 ? 0.00926 -26.09576 38.69730 1.000 14.82681 340 ARG A CA 1
ATOM 2449 C C . ARG A 1 335 ? -0.14404 -25.58885 40.12243 1.000 15.58328 340 ARG A C 1
ATOM 2450 O O . ARG A 1 335 ? 0.05279 -26.34519 41.08078 1.000 19.88504 340 ARG A O 1
ATOM 2458 N N . ARG A 1 336 ? -0.48645 -24.31223 40.27557 1.000 16.02201 341 ARG A N 1
ATOM 2459 C CA . ARG A 1 336 ? -0.74283 -23.77214 41.60718 1.000 19.87919 341 ARG A CA 1
ATOM 2460 C C . ARG A 1 336 ? -1.90362 -24.49325 42.28152 1.000 20.77284 341 ARG A C 1
ATOM 2461 O O . ARG A 1 336 ? -1.92630 -24.63006 43.51287 1.000 20.36889 341 ARG A O 1
ATOM 2469 N N . LEU A 1 337 ? -2.86601 -24.96822 41.49591 1.000 15.39985 342 LEU A N 1
ATOM 2470 C CA . LEU A 1 337 ? -3.98634 -25.75033 42.01109 1.000 15.25096 342 LEU A CA 1
ATOM 2471 C C . LEU A 1 337 ? -3.63234 -27.20900 42.28142 1.000 15.68036 342 LEU A C 1
ATOM 2472 O O . LEU A 1 337 ? -4.48371 -27.95396 42.78234 1.000 19.61487 342 LEU A O 1
ATOM 2477 N N . GLY A 1 338 ? -2.41662 -27.64784 41.96952 1.000 15.72546 343 GLY A N 1
ATOM 2478 C CA . GLY A 1 338 ? -2.02051 -29.02274 42.21306 1.000 19.08166 343 GLY A CA 1
ATOM 2479 C C . GLY A 1 338 ? -2.13180 -29.96539 41.03263 1.000 14.39340 343 GLY A C 1
ATOM 2480 O O . GLY A 1 338 ? -1.92953 -31.17910 41.20123 1.000 14.24133 343 GLY A O 1
ATOM 2481 N N . VAL A 1 339 ? -2.43657 -29.44883 39.84929 1.000 15.78036 344 VAL A N 1
ATOM 2482 C CA . VAL A 1 339 ? -2.64929 -30.23804 38.63698 1.000 16.41037 344 VAL A CA 1
ATOM 2483 C C . VAL A 1 339 ? -1.33921 -30.35797 37.86706 1.000 15.29700 344 VAL A C 1
ATOM 2484 O O . VAL A 1 339 ? -0.61806 -29.37180 37.70406 1.000 17.93088 344 VAL A O 1
ATOM 2488 N N . ARG A 1 340 ? -1.03243 -31.55714 37.36275 1.000 13.10584 345 ARG A N 1
ATOM 2489 C CA . ARG A 1 340 ? 0.17619 -31.72823 36.56152 1.000 16.92492 345 ARG A CA 1
ATOM 2490 C C . ARG A 1 340 ? -0.08583 -31.26305 35.12947 1.000 13.63862 345 ARG A C 1
ATOM 2491 O O . ARG A 1 340 ? -1.11880 -31.59472 34.53355 1.000 13.72624 345 ARG A O 1
ATOM 2499 N N . VAL A 1 341 ? 0.85239 -30.48539 34.58545 1.000 14.42223 346 VAL A N 1
ATOM 2500 C CA . VAL A 1 341 ? 0.73854 -29.89187 33.25510 1.000 14.61854 346 VAL A CA 1
ATOM 2501 C C . VAL A 1 341 ? 2.08080 -30.01305 32.54113 1.000 17.96388 346 VAL A C 1
ATOM 2502 O O . VAL A 1 341 ? 3.13820 -29.78676 33.13921 1.000 22.24770 346 VAL A O 1
ATOM 2506 N N . ALA A 1 342 ? 2.03878 -30.37421 31.26017 1.000 15.16841 347 ALA A N 1
ATOM 2507 C CA . ALA A 1 342 ? 3.19828 -30.33439 30.37216 1.000 14.09315 347 ALA A CA 1
ATOM 2508 C C . ALA A 1 342 ? 2.91642 -29.32601 29.26379 1.000 19.41614 347 ALA A C 1
ATOM 2509 O O . ALA A 1 342 ? 1.76078 -29.12033 28.88631 1.000 14.24093 347 ALA A O 1
ATOM 2511 N N . THR A 1 343 ? 3.96283 -28.67304 28.75196 1.000 14.83040 348 THR A N 1
ATOM 2512 C CA . THR A 1 343 ? 3.76662 -27.73273 27.65224 1.000 15.69635 348 THR A CA 1
ATOM 2513 C C . THR A 1 343 ? 4.85208 -27.90465 26.59822 1.000 20.76604 348 THR A C 1
ATOM 2514 O O . THR A 1 343 ? 5.94305 -28.42657 26.86167 1.000 21.28776 348 THR A O 1
ATOM 2518 N N . GLY A 1 344 ? 4.52586 -27.45203 25.38865 1.000 16.64283 349 GLY A N 1
ATOM 2519 C CA . GLY A 1 344 ? 5.47402 -27.36931 24.30922 1.000 14.48868 349 GLY A CA 1
ATOM 2520 C C . GLY A 1 344 ? 5.29942 -26.06860 23.56126 1.000 12.11056 349 GLY A C 1
ATOM 2521 O O . GLY A 1 344 ? 4.53015 -25.18311 23.96271 1.000 11.85716 349 GLY A O 1
ATOM 2522 N N . PRO A 1 345 ? 6.01347 -25.92316 22.44898 1.000 13.72450 350 PRO A N 1
ATOM 2523 C CA . PRO A 1 345 ? 5.95823 -24.64366 21.72288 1.000 12.38174 350 PRO A CA 1
ATOM 2524 C C . PRO A 1 345 ? 4.55125 -24.16635 21.43288 1.000 13.52313 350 PRO A C 1
ATOM 2525 O O . PRO A 1 345 ? 4.27685 -22.96670 21.55975 1.000 12.38596 350 PRO A O 1
ATOM 2529 N N . ASP A 1 346 ? 3.64158 -25.07810 21.07880 1.000 13.42309 351 ASP A N 1
ATOM 2530 C CA . ASP A 1 346 ? 2.30864 -24.66324 20.65957 1.000 13.06505 351 ASP A CA 1
ATOM 2531 C C . ASP A 1 346 ? 1.22928 -25.58800 21.19869 1.000 12.21880 351 ASP A C 1
ATOM 2532 O O . ASP A 1 346 ? 0.18434 -25.76428 20.55464 1.000 12.47085 351 ASP A O 1
ATOM 2537 N N . TRP A 1 347 ? 1.45562 -26.18057 22.36970 1.000 11.06409 352 TRP A N 1
ATOM 2538 C CA . TRP A 1 347 ? 0.50433 -27.12912 22.93271 1.000 14.64494 352 TRP A CA 1
ATOM 2539 C C . TRP A 1 347 ? 0.61208 -27.12386 24.45175 1.000 14.06522 352 TRP A C 1
ATOM 2540 O O . TRP A 1 347 ? 1.62035 -26.70295 25.02638 1.000 12.74852 352 TRP A O 1
ATOM 2551 N N . ILE A 1 348 ? -0.46612 -27.57685 25.09505 1.000 10.19005 353 ILE A N 1
ATOM 2552 C CA . ILE A 1 348 ? -0.51834 -27.75369 26.54426 1.000 10.19156 353 ILE A CA 1
ATOM 2553 C C . ILE A 1 348 ? -1.27697 -29.04124 26.83356 1.000 10.52980 353 ILE A C 1
ATOM 2554 O O . ILE A 1 348 ? -2.31860 -29.30257 26.22144 1.000 12.24572 353 ILE A O 1
ATOM 2559 N N . GLU A 1 349 ? -0.74351 -29.86236 27.74689 1.000 11.52999 354 GLU A N 1
ATOM 2560 C CA . GLU A 1 349 ? -1.35613 -31.14057 28.10279 1.000 9.79723 354 GLU A CA 1
ATOM 2561 C C . GLU A 1 349 ? -1.63081 -31.14326 29.60327 1.000 14.13477 354 GLU A C 1
ATOM 2562 O O . GLU A 1 349 ? -0.71017 -30.96576 30.41551 1.000 14.13039 354 GLU A O 1
ATOM 2568 N N . ILE A 1 350 ? -2.89808 -31.31128 29.96029 1.000 11.49942 355 ILE A N 1
ATOM 2569 C CA . ILE A 1 350 ? -3.37215 -31.20002 31.32937 1.000 10.58799 355 ILE A CA 1
ATOM 2570 C C . ILE A 1 350 ? -3.75701 -32.58832 31.82384 1.000 12.35203 355 ILE A C 1
ATOM 2571 O O . ILE A 1 350 ? -4.55394 -33.28673 31.18670 1.000 11.16842 355 ILE A O 1
ATOM 2576 N N . HIS A 1 351 ? -3.23214 -32.96938 32.98524 1.000 13.46965 356 HIS A N 1
ATOM 2577 C CA . HIS A 1 351 ? -3.47735 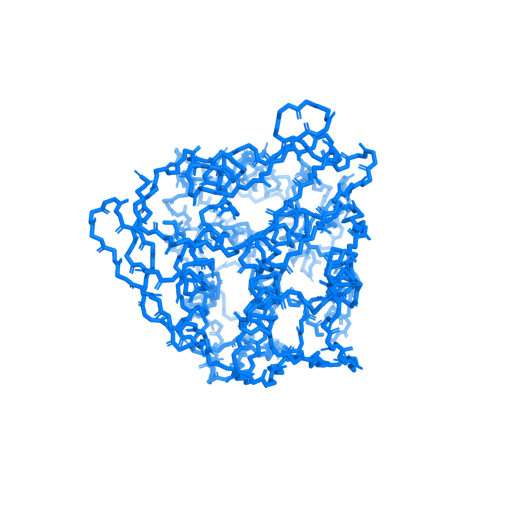-34.29545 33.52500 1.000 13.16777 356 HIS A CA 1
ATOM 2578 C C . HIS A 1 351 ? -4.43866 -34.20474 34.69706 1.000 13.04249 356 HIS A C 1
ATOM 2579 O O . HIS A 1 351 ? -4.11089 -33.57924 35.71964 1.000 16.32021 356 HIS A O 1
ATOM 2586 N N . PRO A 1 352 ? -5.63446 -34.77423 34.57402 1.000 11.58492 357 PRO A N 1
ATOM 2587 C CA . PRO A 1 352 ? -6.65375 -34.59715 35.61105 1.000 16.11101 357 PRO A CA 1
ATOM 2588 C C . PRO A 1 352 ? -6.23280 -35.19907 36.93844 1.000 13.44661 357 PRO A C 1
ATOM 2589 O O . PRO A 1 352 ? -5.43030 -36.13232 37.01039 1.000 15.42354 357 PRO A O 1
ATOM 2593 N N . GLY A 1 353 ? -6.81544 -34.64933 37.99639 1.000 14.39565 358 GLY A N 1
ATOM 2594 C CA . GLY A 1 353 ? -6.53680 -35.06272 39.35099 1.000 15.95235 358 GLY A CA 1
ATOM 2595 C C . GLY A 1 353 ? -7.10385 -34.05556 40.32801 1.000 15.94946 358 GLY A C 1
ATOM 2596 O O . GLY A 1 353 ? -7.67238 -33.03043 39.93513 1.000 17.04354 358 GLY A O 1
ATOM 2597 N N . PRO A 1 354 ? -6.96494 -34.32580 41.62941 1.000 17.76370 359 PRO A N 1
ATOM 2598 C CA . PRO A 1 354 ? -7.54335 -33.42367 42.63325 1.000 19.10096 359 PRO A CA 1
ATOM 2599 C C . PRO A 1 354 ? -6.91273 -32.04106 42.57684 1.000 16.23672 359 PRO A C 1
ATOM 2600 O O . PRO A 1 354 ? -5.71469 -31.88768 42.32449 1.000 18.96518 359 PRO A O 1
ATOM 2604 N N . ALA A 1 355 ? -7.73332 -31.02541 42.80822 1.000 16.32481 360 ALA A N 1
ATOM 2605 C CA . ALA A 1 355 ? -7.26701 -29.64967 42.79508 1.000 13.70765 360 ALA A CA 1
ATOM 2606 C C . ALA A 1 355 ? -7.64332 -28.96360 44.09615 1.000 16.56711 360 ALA A C 1
ATOM 2607 O O . ALA A 1 355 ? -8.66663 -29.27640 44.71218 1.000 19.61513 360 ALA A O 1
ATOM 2609 N N . THR A 1 356 ? -6.80313 -28.01330 44.49172 1.000 16.65128 361 THR A N 1
ATOM 2610 C CA . THR A 1 356 ? -6.92590 -27.28072 45.74484 1.000 19.31587 361 THR A CA 1
ATOM 2611 C C . THR A 1 356 ? -6.96508 -25.79259 45.44311 1.000 15.35308 361 THR A C 1
ATOM 2612 O O . THR A 1 356 ? -6.18722 -25.31051 44.61908 1.000 17.61017 361 THR A O 1
ATOM 2616 N N . GLY A 1 357 ? -7.83134 -25.06176 46.14702 1.000 15.20951 362 GLY A N 1
ATOM 2617 C CA . GLY A 1 357 ? -8.02608 -23.65230 45.84513 1.000 19.20178 362 GLY A CA 1
ATOM 2618 C C . GLY A 1 357 ? -6.79109 -22.81240 46.11721 1.000 20.24031 362 GLY A C 1
ATOM 2619 O O . GLY A 1 357 ? -5.98799 -23.10180 47.00567 1.000 21.12920 362 GLY A O 1
ATOM 2620 N N . ALA A 1 358 ? -6.64234 -21.74873 45.33015 1.000 18.29573 363 ALA A N 1
ATOM 2621 C CA . ALA A 1 358 ? -5.56210 -20.78555 45.51071 1.000 21.32954 363 ALA A CA 1
ATOM 2622 C C . ALA A 1 358 ? -5.92946 -19.50584 44.76887 1.000 20.75986 363 ALA A C 1
ATOM 2623 O O . ALA A 1 358 ? -6.94435 -19.43507 44.07036 1.000 19.75626 363 ALA A O 1
ATOM 2625 N N . GLN A 1 359 ? -5.08822 -18.48770 44.92279 1.000 24.01004 364 GLN A N 1
ATOM 2626 C CA . GLN A 1 359 ? -5.27413 -17.24166 44.20027 1.000 18.52314 364 GLN A CA 1
ATOM 2627 C C . GLN A 1 359 ? -4.69011 -17.36487 42.80021 1.000 21.28761 364 GLN A C 1
ATOM 2628 O O . GLN A 1 359 ? -3.52167 -17.72471 42.63108 1.000 25.26978 364 GLN A O 1
ATOM 2634 N N . VAL A 1 360 ? -5.50893 -17.05239 41.80293 1.000 18.84508 365 VAL A N 1
ATOM 2635 C CA . VAL A 1 360 ? -5.11424 -17.11020 40.40228 1.000 16.44418 365 VAL A CA 1
ATOM 2636 C C . VAL A 1 360 ? -4.34107 -15.84926 40.03758 1.000 15.67870 365 VAL A C 1
ATOM 2637 O O . VAL A 1 360 ? -4.76295 -14.73567 40.37151 1.000 17.50814 365 VAL A O 1
ATOM 2641 N N . THR A 1 361 ? -3.19425 -16.02283 39.36445 1.000 13.66176 366 THR A N 1
ATOM 2642 C CA . THR A 1 361 ? -2.46375 -14.89944 38.77952 1.000 14.43244 366 THR A CA 1
ATOM 2643 C C . THR A 1 361 ? -3.04632 -14.58254 37.40310 1.000 18.39280 366 THR A C 1
ATOM 2644 O O . THR A 1 361 ? -2.83517 -15.32887 36.44144 1.000 17.70078 366 THR A O 1
ATOM 2648 N N . SER A 1 362 ? -3.75641 -13.46222 37.30020 1.000 16.51471 367 SER A N 1
ATOM 2649 C CA . SER A 1 362 ? -4.50800 -13.16262 36.08827 1.000 16.78117 367 SER A CA 1
ATOM 2650 C C . SER A 1 362 ? -3.65940 -12.59741 34.95435 1.000 18.06144 367 SER A C 1
ATOM 2651 O O . SER A 1 362 ? -4.03590 -12.75497 33.78409 1.000 19.09726 367 SER A O 1
ATOM 2654 N N . TYR A 1 363 ? -2.53659 -11.94424 35.25930 1.000 17.43901 368 TYR A N 1
ATOM 2655 C CA . TYR A 1 363 ? -1.77985 -11.15730 34.27770 1.000 16.79882 368 TYR A CA 1
ATOM 2656 C C . TYR A 1 363 ? -2.64048 -10.06524 33.63319 1.000 16.60354 368 TYR A C 1
ATOM 2657 O O . TYR A 1 363 ? -2.33567 -9.59662 32.52817 1.000 17.20838 368 TYR A O 1
ATOM 2666 N N . GLY A 1 364 ? -3.71281 -9.65203 34.31568 1.000 18.21166 369 GLY A N 1
ATOM 2667 C CA . GLY A 1 364 ? -4.66695 -8.69077 33.79461 1.000 16.71639 369 GLY A CA 1
ATOM 2668 C C . GLY A 1 364 ? -5.52362 -9.20613 32.66414 1.000 14.42833 369 GLY A C 1
ATOM 2669 O O . GLY A 1 364 ? -6.21663 -8.41378 32.01021 1.000 16.32177 369 GLY A O 1
ATOM 2670 N N . ASP A 1 365 ? -5.51515 -10.52116 32.43257 1.000 11.96467 370 ASP A N 1
ATOM 2671 C CA . ASP A 1 365 ? -6.19086 -11.13646 31.29343 1.000 17.12519 370 ASP A CA 1
ATOM 2672 C C . ASP A 1 365 ? -7.59607 -11.59042 31.68137 1.000 11.75635 370 ASP A C 1
ATOM 2673 O O . ASP A 1 365 ? -7.75819 -12.50333 32.50665 1.000 13.35307 370 ASP A O 1
ATOM 2678 N N . HIS A 1 366 ? -8.60006 -10.95984 31.05641 1.000 14.37889 371 HIS A N 1
ATOM 2679 C CA . HIS A 1 366 ? -10.01096 -11.26693 31.32071 1.000 12.99922 371 HIS A CA 1
ATOM 2680 C C . HIS A 1 366 ? -10.33751 -12.75061 31.14962 1.000 13.72502 371 HIS A C 1
ATOM 2681 O O . HIS A 1 366 ? -11.12850 -13.31315 31.92207 1.000 11.33639 371 HIS A O 1
ATOM 2688 N N . ARG A 1 367 ? -9.74515 -13.40410 30.14501 1.000 11.35131 372 ARG A N 1
ATOM 2689 C CA . ARG A 1 367 ? -10.05835 -14.81149 29.90053 1.000 13.41393 372 ARG A CA 1
ATOM 2690 C C . ARG A 1 367 ? -9.44012 -15.74516 30.94304 1.000 10.54052 372 ARG A C 1
ATOM 2691 O O . ARG A 1 367 ? -9.98725 -16.81430 31.19714 1.000 12.69263 372 ARG A O 1
ATOM 2699 N N . ILE A 1 368 ? -8.31977 -15.36937 31.56842 1.000 11.58714 373 ILE A N 1
ATOM 2700 C CA . ILE A 1 368 ? -7.80464 -16.18203 32.66937 1.000 12.52108 373 ILE A CA 1
ATOM 2701 C C . ILE A 1 368 ? -8.76199 -16.12774 33.86190 1.000 10.70703 373 ILE A C 1
ATOM 2702 O O . ILE A 1 368 ? -9.05540 -17.15281 34.48625 1.000 12.17955 373 ILE A O 1
ATOM 2707 N N . VAL A 1 369 ? -9.28445 -14.93999 34.18860 1.000 11.41946 374 VAL A N 1
ATOM 2708 C CA . VAL A 1 369 ? -10.21605 -14.82584 35.31170 1.000 11.25134 374 VAL A CA 1
ATOM 2709 C C . VAL A 1 369 ? -11.51897 -15.55833 35.00749 1.000 13.78498 374 VAL A C 1
ATOM 2710 O O . VAL A 1 369 ? -12.02536 -16.33314 35.82842 1.000 10.83588 374 VAL A O 1
ATOM 2714 N N . MET A 1 370 ? -12.09200 -15.32240 33.82402 1.000 11.54707 375 MET A N 1
ATOM 2715 C CA . MET A 1 370 ? -13.38092 -15.93994 33.52919 1.000 12.38186 375 MET A CA 1
ATOM 2716 C C . MET A 1 370 ? -13.25752 -17.45684 33.44331 1.000 10.06724 375 MET A C 1
ATOM 2717 O O . MET A 1 370 ? -14.15207 -18.18428 33.88774 1.000 9.67515 375 MET A O 1
ATOM 2722 N N . SER A 1 371 ? -12.15028 -17.95502 32.89380 1.000 10.33825 376 SER A N 1
ATOM 2723 C CA . SER A 1 371 ? -11.98423 -19.40271 32.77206 1.000 7.57806 376 SER A CA 1
ATOM 2724 C C . SER A 1 371 ? -11.88865 -20.08050 34.13283 1.000 10.13379 376 SER A C 1
ATOM 2725 O O . SER A 1 371 ? -12.58718 -21.06904 34.37607 1.000 10.95557 376 SER A O 1
ATOM 2728 N N . PHE A 1 372 ? -11.03996 -19.56402 35.03847 1.000 10.59923 377 PHE A N 1
ATOM 2729 C CA . PHE A 1 372 ? -10.86193 -20.22792 36.32258 1.000 10.27116 377 PHE A CA 1
ATOM 2730 C C . PHE A 1 372 ? -12.01192 -19.96500 37.28340 1.000 9.82972 377 PHE A C 1
ATOM 2731 O O . PHE A 1 372 ? -12.15146 -20.70150 38.27328 1.000 13.40164 377 PHE A O 1
ATOM 2739 N N . ALA A 1 373 ? -12.87518 -18.99400 36.97773 1.000 8.95517 378 ALA A N 1
ATOM 2740 C CA . ALA A 1 373 ? -14.15214 -18.92465 37.67639 1.000 9.66785 378 ALA A CA 1
ATOM 2741 C C . ALA A 1 373 ? -14.94498 -20.21236 37.48131 1.000 10.92512 378 ALA A C 1
ATOM 2742 O O . ALA A 1 373 ? -15.63210 -20.66739 38.40182 1.000 11.92243 378 ALA A O 1
ATOM 2744 N N . VAL A 1 374 ? -14.89677 -20.80020 36.27687 1.000 11.38614 379 VAL A N 1
ATOM 2745 C CA . VAL A 1 374 ? -15.61420 -22.05303 36.07341 1.000 11.38671 379 VAL A CA 1
ATOM 2746 C C . VAL A 1 374 ? -15.02809 -23.15178 36.95624 1.000 10.76500 379 VAL A C 1
ATOM 2747 O O . VAL A 1 374 ? -15.76015 -23.96039 37.53577 1.000 11.64791 379 VAL A O 1
ATOM 2751 N N . THR A 1 375 ? -13.69669 -23.20628 37.06673 1.000 12.20125 380 THR A N 1
ATOM 2752 C CA . THR A 1 375 ? -13.05878 -24.18018 37.94481 1.000 11.86976 380 THR A CA 1
ATOM 2753 C C . THR A 1 375 ? -13.58228 -24.06244 39.36577 1.000 12.76429 380 THR A C 1
ATOM 2754 O O . THR A 1 375 ? -13.72162 -25.07049 40.06963 1.000 12.62526 380 THR A O 1
ATOM 2758 N N . GLY A 1 376 ? -13.87837 -22.83778 39.79797 1.000 10.38034 381 GLY A N 1
ATOM 2759 C CA . GLY A 1 376 ? -14.35458 -22.59526 41.15678 1.000 13.38734 381 GLY A CA 1
ATOM 2760 C C . GLY A 1 376 ? -15.73376 -23.16005 41.47798 1.000 14.03810 381 GLY A C 1
ATOM 2761 O O . GLY A 1 376 ? -16.08983 -23.21852 42.66177 1.000 14.40766 381 GLY A O 1
ATOM 2762 N N . LEU A 1 377 ? -16.53203 -23.53259 40.46750 1.000 11.98621 382 LEU A N 1
ATOM 2763 C CA . LEU A 1 377 ? -17.75914 -24.28628 40.72532 1.000 15.96881 382 LEU A CA 1
ATOM 2764 C C . LEU A 1 377 ? -17.49706 -25.58601 41.47778 1.000 16.15721 382 LEU A C 1
ATOM 2765 O O . LEU A 1 377 ? -18.35164 -26.03132 42.26058 1.000 17.70857 382 LEU A O 1
ATOM 2770 N N . ARG A 1 378 ? -16.35069 -26.23209 41.23413 1.000 16.64975 383 ARG A N 1
ATOM 2771 C CA . ARG A 1 378 ? -16.03974 -27.50284 41.87391 1.000 18.29040 383 ARG A CA 1
ATOM 2772 C C . ARG A 1 378 ? -14.86018 -27.45068 42.83462 1.000 17.66295 383 ARG A C 1
ATOM 2773 O O . ARG A 1 378 ? -14.68983 -28.39344 43.61770 1.000 16.80994 383 ARG A O 1
ATOM 2781 N N . VAL A 1 379 ? -14.04131 -26.40194 42.78234 1.000 13.90875 384 VAL A N 1
ATOM 2782 C CA . VAL A 1 379 ? -12.88371 -26.27806 43.66871 1.000 15.51335 384 VAL A CA 1
ATOM 2783 C C . VAL A 1 379 ? -13.08844 -25.06952 44.57483 1.000 17.14094 384 VAL A C 1
ATOM 2784 O O . VAL A 1 379 ? -12.95608 -23.92459 44.11428 1.000 16.06253 384 VAL A O 1
ATOM 2788 N N . PRO A 1 380 ? -13.38811 -25.27261 45.85618 1.000 14.77330 385 PRO A N 1
ATOM 2789 C CA . PRO A 1 380 ? -13.60915 -24.13165 46.75305 1.000 17.67342 385 PRO A CA 1
ATOM 2790 C C . PRO A 1 380 ? -12.32847 -23.35599 47.01195 1.000 15.42902 385 PRO A C 1
ATOM 2791 O O . PRO A 1 380 ? -11.22069 -23.88910 46.93485 1.000 18.48483 385 PRO A O 1
ATOM 2795 N N . GLY A 1 381 ? -12.49048 -22.06893 47.31268 1.000 15.13557 386 GLY A N 1
ATOM 2796 C CA . GLY A 1 381 ? -11.33976 -21.26323 47.68127 1.000 16.52516 386 GLY A CA 1
ATOM 2797 C C . GLY A 1 381 ? -10.50319 -20.72348 46.54749 1.000 19.49468 386 GLY A C 1
ATOM 2798 O O . GLY A 1 381 ? -9.31306 -20.43688 46.74798 1.000 19.64144 386 GLY A O 1
ATOM 2799 N N . ILE A 1 382 ? -11.08063 -20.56437 45.36417 1.000 15.26365 387 ILE A N 1
ATOM 2800 C CA . ILE A 1 382 ? -10.39536 -19.90394 44.26337 1.000 18.68705 387 ILE A CA 1
ATOM 2801 C C . ILE A 1 382 ? -10.72392 -18.41961 44.29811 1.000 20.35753 387 ILE A C 1
ATOM 2802 O O . ILE A 1 382 ? -11.89319 -18.02574 44.40150 1.000 23.73710 387 ILE A O 1
ATOM 2807 N N . SER A 1 383 ? -9.68327 -17.59767 44.21417 1.000 21.45156 388 SER A N 1
ATOM 2808 C CA . SER A 1 383 ? -9.79024 -16.15387 44.14311 1.000 19.92478 388 SER A CA 1
ATOM 2809 C C . SER A 1 383 ? -8.87193 -15.67115 43.02195 1.000 18.79977 388 SER A C 1
ATOM 2810 O O . SER A 1 383 ? -8.16126 -16.45709 42.39107 1.000 16.14446 388 SER A O 1
ATOM 2813 N N . PHE A 1 384 ? -8.90342 -14.36848 42.76533 1.000 21.64930 389 PHE A N 1
ATOM 2814 C CA . PHE A 1 384 ? -8.14572 -13.75516 41.68959 1.000 18.04454 389 PHE A CA 1
ATOM 2815 C C . PHE A 1 384 ? -7.39971 -12.54804 42.22114 1.000 19.69320 389 PHE A C 1
ATOM 2816 O O . PHE A 1 384 ? -7.91944 -11.81534 43.06498 1.000 19.30855 389 PHE A O 1
ATOM 2824 N N . ASP A 1 385 ? -6.19699 -12.32445 41.69762 1.000 17.28366 390 ASP A N 1
ATOM 2825 C CA . ASP A 1 385 ? -5.45630 -11.12761 42.08712 1.000 21.73719 390 ASP A CA 1
ATOM 2826 C C . ASP A 1 385 ? -6.04218 -9.85958 41.46699 1.000 23.90270 390 ASP A C 1
ATOM 2827 O O . ASP A 1 385 ? -5.84811 -8.76603 42.01443 1.000 21.61303 390 ASP A O 1
ATOM 2832 N N . ASP A 1 386 ? -6.80381 -9.99274 40.37919 1.000 18.39211 391 ASP A N 1
ATOM 2833 C CA . ASP A 1 386 ? -7.30934 -8.84584 39.61991 1.000 16.12261 391 ASP A CA 1
ATOM 2834 C C . ASP A 1 386 ? -8.69053 -9.18388 39.05494 1.000 17.85999 391 ASP A C 1
ATOM 2835 O O . ASP A 1 386 ? -8.85139 -9.42487 37.85012 1.000 19.09425 391 ASP A O 1
ATOM 2840 N N . PRO A 1 387 ? -9.72347 -9.21532 39.90837 1.000 21.13190 392 PRO A N 1
ATOM 2841 C CA . PRO A 1 387 ? -11.06486 -9.59550 39.41659 1.000 16.28297 392 PRO A CA 1
ATOM 2842 C C . PRO A 1 387 ? -11.69495 -8.57570 38.48415 1.000 17.96459 392 PRO A C 1
ATOM 2843 O O . PRO A 1 387 ? -12.61119 -8.93104 37.73043 1.000 17.51230 392 PRO A O 1
ATOM 2847 N N . GLY A 1 388 ? -11.24304 -7.32351 38.49784 1.000 16.00745 393 GLY A N 1
ATOM 2848 C CA . GLY A 1 388 ? -11.83941 -6.31913 37.65873 1.000 14.65033 393 GLY A CA 1
ATOM 2849 C C . GLY A 1 388 ? -11.44999 -6.39098 36.19623 1.000 16.18322 393 GLY A C 1
ATOM 2850 O O . GLY A 1 388 ? -12.06220 -5.69835 35.37820 1.000 16.02075 393 GLY A O 1
ATOM 2851 N N . CYS A 1 389 ? -10.45483 -7.20340 35.84066 1.000 18.34886 394 CYS A N 1
ATOM 2852 C CA . CYS A 1 389 ? -10.03432 -7.17321 34.44322 1.000 18.51535 394 CYS A CA 1
ATOM 2853 C C . CYS A 1 389 ? -11.06944 -7.78416 33.49990 1.000 17.40687 394 CYS A C 1
ATOM 2854 O O . CYS A 1 389 ? -10.98764 -7.54744 32.28871 1.000 13.78717 394 CYS A O 1
ATOM 2857 N N . VAL A 1 390 ? -12.06532 -8.50941 34.02457 1.000 16.97874 395 VAL A N 1
ATOM 2858 C CA . VAL A 1 390 ? -13.17973 -8.98886 33.20829 1.000 13.90143 395 VAL A CA 1
ATOM 2859 C C . VAL A 1 390 ? -13.89851 -7.84355 32.51087 1.000 18.45789 395 VAL A C 1
ATOM 2860 O O . VAL A 1 390 ? -14.57228 -8.06302 31.49988 1.000 14.54009 395 VAL A O 1
ATOM 2864 N N . ARG A 1 391 ? -13.75424 -6.61415 33.01843 1.000 19.71692 396 ARG A N 1
ATOM 2865 C CA . ARG A 1 391 ? -14.43264 -5.47811 32.41382 1.000 18.67654 396 ARG A CA 1
ATOM 2866 C C . ARG A 1 391 ? -13.93237 -5.19021 31.00692 1.000 17.94554 396 ARG A C 1
ATOM 2867 O O . ARG A 1 391 ? -14.60238 -4.46648 30.26301 1.000 18.34191 396 ARG A O 1
ATOM 2875 N N . LYS A 1 392 ? -12.77327 -5.73900 30.62627 1.000 20.50553 397 LYS A N 1
ATOM 2876 C CA . LYS A 1 392 ? -12.30832 -5.57856 29.25316 1.000 21.14209 397 LYS A CA 1
ATOM 2877 C C . LYS A 1 392 ? -13.34103 -6.04914 28.23852 1.000 18.81221 397 LYS A C 1
ATOM 2878 O O . LYS A 1 392 ? -13.42324 -5.48404 27.14404 1.000 20.72038 397 LYS A O 1
ATOM 2884 N N . THR A 1 393 ? -14.14522 -7.07048 28.56944 1.000 17.06231 398 THR A N 1
ATOM 2885 C CA . THR A 1 393 ? -15.17754 -7.53898 27.63535 1.000 15.44531 398 THR A CA 1
ATOM 2886 C C . THR A 1 393 ? -16.56480 -7.73926 28.23300 1.000 16.77171 398 THR A C 1
ATOM 2887 O O . THR A 1 393 ? -17.51568 -7.89981 27.46419 1.000 16.34813 398 THR A O 1
ATOM 2891 N N . PHE A 1 394 ? -16.71844 -7.76008 29.55117 1.000 19.86458 399 PHE A N 1
ATOM 2892 C CA . PHE A 1 394 ? -18.00763 -8.10286 30.13534 1.000 14.41098 399 PHE A CA 1
ATOM 2893 C C . PHE A 1 394 ? -18.04177 -7.50427 31.53539 1.000 16.35138 399 PHE A C 1
ATOM 2894 O O . PHE A 1 394 ? -17.68341 -8.18132 32.50994 1.000 13.45589 399 PHE A O 1
ATOM 2902 N N . PRO A 1 395 ? -18.40996 -6.22621 31.66245 1.000 18.53065 400 PRO A N 1
ATOM 2903 C CA . PRO A 1 395 ? -18.40279 -5.59118 32.99025 1.000 18.89402 400 PRO A CA 1
ATOM 2904 C C . PRO A 1 395 ? -19.25071 -6.32609 34.01457 1.000 18.48009 400 PRO A C 1
ATOM 2905 O O . PRO A 1 395 ? -18.87452 -6.37205 35.18867 1.000 23.86525 400 PRO A O 1
ATOM 2909 N N . GLY A 1 396 ? -20.35816 -6.93014 33.60667 1.000 19.54714 401 GLY A N 1
ATOM 2910 C CA . GLY A 1 396 ? -21.20273 -7.62917 34.55363 1.000 18.38327 401 GLY A CA 1
ATOM 2911 C C . GLY A 1 396 ? -20.91198 -9.11043 34.70813 1.000 14.43968 401 GLY A C 1
ATOM 2912 O O . GLY A 1 396 ? -21.77285 -9.84559 35.19250 1.000 14.50681 401 GLY A O 1
ATOM 2913 N N . PHE A 1 397 ? -19.70369 -9.56843 34.35372 1.000 14.92160 402 PHE A N 1
ATOM 2914 C CA . PHE A 1 397 ? -19.44705 -11.01182 34.35329 1.000 12.40571 402 PHE A CA 1
ATOM 2915 C C . PHE A 1 397 ? -19.65299 -11.63321 35.73122 1.000 14.51052 402 PHE A C 1
ATOM 2916 O O . PHE A 1 397 ? -20.21621 -12.72875 35.85457 1.000 15.53783 402 PHE A O 1
ATOM 2924 N N . HIS A 1 398 ? -19.13460 -10.99014 36.77704 1.000 13.80970 403 HIS A N 1
ATOM 2925 C CA . HIS A 1 398 ? -19.20297 -11.62555 38.08913 1.000 18.03928 403 HIS A CA 1
ATOM 2926 C C . HIS A 1 398 ? -20.63534 -11.74448 38.57958 1.000 13.13507 403 HIS A C 1
ATOM 2927 O O . HIS A 1 398 ? -20.95891 -12.69934 39.29000 1.000 18.45901 403 HIS A O 1
ATOM 2934 N N . GLU A 1 399 ? -21.50015 -10.80022 38.19720 1.000 17.05445 404 GLU A N 1
ATOM 2935 C CA . GLU A 1 399 ? -22.91109 -10.88615 38.56118 1.000 19.39494 404 GLU A CA 1
ATOM 2936 C C . GLU A 1 399 ? -23.59518 -12.02283 37.81407 1.000 19.22095 404 GLU A C 1
ATOM 2937 O O . GLU A 1 399 ? -24.28589 -12.85391 38.41993 1.000 18.04946 404 GLU A O 1
ATOM 2943 N N . ALA A 1 400 ? -23.38306 -12.08501 36.49684 1.000 15.27322 405 ALA A N 1
ATOM 2944 C CA . ALA A 1 400 ? -23.99319 -13.12768 35.67495 1.000 16.93063 405 ALA A CA 1
ATOM 2945 C C . ALA A 1 400 ? -23.54933 -14.51597 36.10924 1.000 11.56908 405 ALA A C 1
ATOM 2946 O O . ALA A 1 400 ? -24.35499 -15.44874 36.13657 1.000 15.49184 405 ALA A O 1
ATOM 2948 N N . PHE A 1 401 ? -22.26356 -14.68090 36.43091 1.000 14.28458 406 PHE A N 1
ATOM 2949 C CA . PHE A 1 401 ? -21.78209 -15.99978 36.81218 1.000 16.73464 406 PHE A CA 1
ATOM 2950 C C . PHE A 1 401 ? -22.29403 -16.38195 38.19225 1.000 21.16033 406 PHE A C 1
ATOM 2951 O O . PHE A 1 401 ? -22.61671 -17.55166 38.43347 1.000 15.06858 406 PHE A O 1
ATOM 2959 N N . ALA A 1 402 ? -22.40752 -15.40492 39.09538 1.000 17.28564 407 ALA A N 1
ATOM 2960 C CA . ALA A 1 402 ? -23.01328 -15.67429 40.39191 1.000 18.88687 407 ALA A CA 1
ATOM 2961 C C . ALA A 1 402 ? -24.44124 -16.18185 40.23029 1.000 23.09606 407 ALA A C 1
ATOM 2962 O O . ALA A 1 402 ? -24.86475 -17.10140 40.94088 1.000 17.54040 407 ALA A O 1
ATOM 2964 N N . GLU A 1 403 ? -25.18805 -15.59891 39.28748 1.000 19.61789 408 GLU A N 1
ATOM 2965 C CA . GLU A 1 403 ? -26.55745 -16.02257 39.01671 1.000 17.17922 408 GLU A CA 1
ATOM 2966 C C . GLU A 1 403 ? -26.59679 -17.43922 38.46003 1.000 18.50874 408 GLU A C 1
ATOM 2967 O O . GLU A 1 403 ? -27.46112 -18.23945 38.84414 1.000 21.04954 408 GLU A O 1
ATOM 2973 N N . LEU A 1 404 ? -25.66448 -17.76741 37.55658 1.000 14.32627 409 LEU A N 1
ATOM 2974 C CA . LEU A 1 404 ? -25.57039 -19.14007 37.06955 1.000 14.58430 409 LEU A CA 1
ATOM 2975 C C . LEU A 1 404 ? -25.30307 -20.10485 38.22096 1.000 16.56485 409 LEU A C 1
ATOM 2976 O O . LEU A 1 404 ? -25.91856 -21.17630 38.30675 1.000 17.70328 409 LEU A O 1
ATOM 2981 N N . ARG A 1 405 ? -24.40750 -19.72062 39.13537 1.000 15.41820 410 ARG A N 1
ATOM 2982 C CA . ARG A 1 405 ? -24.05917 -20.56601 40.27320 1.000 17.18090 410 ARG A CA 1
ATOM 2983 C C . ARG A 1 405 ? -25.28405 -20.88703 41.11499 1.000 24.33824 410 ARG A C 1
ATOM 2984 O O . ARG A 1 405 ? -25.48241 -22.03268 41.53864 1.000 26.15903 410 ARG A O 1
ATOM 2992 N N . ARG A 1 406 ? -26.10245 -19.87192 41.39219 1.000 22.54249 411 ARG A N 1
ATOM 2993 C CA . ARG A 1 406 ? -27.29895 -20.07384 42.20032 1.000 22.91164 411 ARG A CA 1
ATOM 2994 C C . ARG A 1 406 ? -28.33930 -20.92463 41.48084 1.000 26.79983 411 ARG A C 1
ATOM 2995 O O . ARG A 1 406 ? -29.11529 -21.62991 42.13611 1.000 27.98611 411 ARG A O 1
ATOM 3003 N N . GLY A 1 407 ? -28.38561 -20.86112 40.15137 1.000 25.20363 412 GLY A N 1
ATOM 3004 C CA . GLY A 1 407 ? -29.30732 -21.67369 39.38373 1.000 25.99959 412 GLY A CA 1
ATOM 3005 C C . GLY A 1 407 ? -28.79591 -23.08432 39.14929 1.000 27.62160 412 GLY A C 1
ATOM 3006 O O . GLY A 1 407 ? -28.33823 -23.74963 40.07763 1.000 40.22293 412 GLY A O 1
#

Nearest PDB structures (foldseek):
  7m0o-assembly1_A  TM=1.003E+00  e=2.863E-95  Streptomyces sviceus
  8umk-assembly2_B  TM=7.614E-01  e=6.492E-42  Zea mays
  5bs5-assembly2_B  TM=8.100E-01  e=1.969E-30  Acinetobacter baumannii ATCC 17978
  4n3p-assembly3_A-2  TM=8.041E-01  e=5.801E-29  synthetic construct
  3ti2-assembly2_B  TM=9.244E-01  e=2.228E-22  Vibrio cholerae O1 biovar El Tor str. N16961

InterPro domains:
  IPR001986 Enolpyruvate transferase domain [PF00275] (7-405)
  IPR006264 3-phosphoshikimate 1-carboxyvinyltransferase [MF_00210] (1-412)
  IPR006264 3-phosphoshikimate 1-carboxyvinyltransferase [PIRSF000505] (8-411)
  IPR006264 3-phosphoshikimate 1-carboxyvinyltransferase [TIGR01356] (7-409)
  IPR006264 3-phosphoshikimate 1-carboxyvinyltransferase [cd01556] (7-409)
  IPR013792 RNA 3'-terminal phosphate cyclase/enolpyruvate transferase, alpha/beta [SSF55205] (8-409)
  IPR023193 3-phosphoshikimate 1-carboxyvinyltransferase, conserved site [PS00885] (325-343)
  IPR036968 Enolpyruvate transferase domain superfamily [G3DSA:3.65.10.10] (7-402)
  IPR036968 Enolpyruvate transferase domain superfamily [G3DSA:3.65.10.10] (13-228)

Radius of gyration: 22.74 Å; Cα contacts (8 Å, |Δi|>4): 931; chains: 1; bounding box: 43×60×56 Å

Secondary structure (DSSP, 8-state):
-PPBPHHHHHHHHHHHHHSBSEEEEES----HHHHHHHHHHHHTT--EEE-SSEEEEE--TT--SSSEEEEE-TT-HHHHHHHHHHHHTSEEEEEEE--HHHHTS--HHHHHHHHHTT-EEEESSSTT-SSEEEEEE----EEEE---SS-THHHHHHHHHGGGSSS-EEEE--HHHHHHHHHHHHTT---EEETTEEEE-SS--B--EEEPPBPHHHHHHHHHHHHHSBT-EEEEET--TT-S-GGGGHHHHHHHTT-EEEE-SSEEEEEB-S----EEEE-GGGGGGHHHHHHHGGGSSS-EEEES-GGGGGSSS-HHHHHHHHHHHTT-EEEEETTEEEEE-------EE--TT-HHHHHHHHHHTTTSTT-EES-GGGGGGT-TTHHHHHHHHHH-

Organism: Streptomyces sviceus (strain ATCC 29083 / DSM 924 / JCM 4929 / NBRC 13980 / NCIMB 11184 / NRRL 5439 / UC 5370) (NCBI:txid463191)

CATH classification: 3.65.10.10 (+1 more: 3.65.10.10)

Foldseek 3Di:
DFAFDQLLLLLVLLQCAQFAAKAKEFRHGDDPQVVLLQVQLVQLPWDWDDDNTIIITHYDNQAGPDQEGEREREQHPSSQQQNVLRRQQHAHKYWYAYPPVNQVPFQQLQVVQSVVQPWPKAAPDDHRGPGIMTRHDHGQEEETEGAPPDDPVRVLSLLSSQQSHNAGYWYFYDLSVQLSQVVQVVFPWHWDDDPRIITTGYDGTHHDYHYGARDLLLCLLVLLLQQLDAFRKDKGFAQADVDSDPLVCSVVVSVVQPWDWDGHHGMIMTHHHNRGAADEEACQPNQSCVLLCLQSQLSHPFKHKYFDALVCCPDVHNVQVLSCVQCVVQVWDWDDDNGMIITGHDHGEADERECSLPLSNLSNNVSSCLPHPHHHYPCNCSVVVGGRCSVVVVVVSSVD

B-factor: mean 19.5, std 8.79, range [7.44, 72.72]

Sequence (400 aa):
SLPGSKSITARALFLAAAADGVTTLVRPLRSDDTEGFAEGLVRLGYRVGRTPDTWQVDGRPQGPAVAEADVYCRDGATTARFLPTLAAAGHGTYRFDASPQQMRRRPLLPLSRRALRDLGVDLRHEEAEGHHPLTVRAAGVEGGEVTLDAGQSSQYLTALLLLGPLTRQGLRIRVAPYVEITLAMMRAFGVEVAREGDVFVVPPGGYRATTYAIEPDASTASYFFAAAALTPGAEVTVPGLGTTGALQGDLGFVDVLRRMGAEVSSVGADATTVRGTGELRGLTANMRDISDTMPTLAAIAPFASAPVRIEDVANTRVKECDRLEACAENLRRLGVRVATGPDWIEIHPGPATGAQVTSYGDHRIVMSFAVTGLRVPGISFDDPGCVRKTFPGFHEAFAELRRG

Solvent-accessible surface area: 16224 Å² total; per-residue (Å²): 157,32,34,10,5,67,39,1,0,4,0,0,1,0,0,0,0,2,0,96,33,78,0,31,0,29,138,14,34,117,38,112,21,3,48,1,1,3,80,3,0,84,155,0,25,6,165,33,37,90,68,129,73,39,1,92,0,38,16,90,59,125,6,8,52,50,80,99,11,86,3,117,0,52,83,4,14,4,0,0,13,1,0,0,0,2,0,0,6,0,87,17,41,0,84,3,40,0,4,89,99,5,76,183,117,58,1,66,20,0,0,70,0,0,74,99,17,66,12,54,8,119,20,102,118,59,103,0,44,2,20,0,8,0,97,10,72,13,1,77,18,29,115,8,68,4,92,11,81,131,36,47,35,12,14,0,0,0,0,0,0,0,3,26,5,120,114,3,3,91,0,102,73,95,113,47,13,78,24,0,10,20,0,0,95,50,0,43,5,121,16,52,130,93,72,96,10,8,36,3,51,63,62,13,2,113,29,47,94,26,61,5,17,14,34,2,15,1,0,1,0,11,2,0,3,2,3,9,54,89,61,34,115,16,66,5,96,35,0,6,103,66,31,53,24,52,21,16,24,0,2,69,14,0,98,136,0,15,5,88,17,68,48,32,86,115,30,0,31,0,86,3,57,54,86,16,104,20,19,65,4,92,0,118,104,22,22,45,0,0,0,0,0,0,0,0,0,5,48,10,80,40,57,0,60,0,60,51,0,58,57,2,58,124,97,173,15,44,8,0,73,2,0,0,64,1,0,114,95,2,60,6,161,11,40,45,10,114,52,54,0,34,0,31,42,31,131,26,101,25,28,97,2,34,1,121,21,10,25,18,0,0,0,0,0,12,0,0,19,50,141,6,115,63,31,57,36,69,58,66,34,10,1,168,124,56,16,99,19,1,73,132,26,10,32,116,48,137,181,98